Protein AF-0000000066879138 (afdb_homodimer)

Organism: Schistosoma mansoni (NCBI:txid6183)

Foldseek 3Di:
DPPPPPPPDPVVCVVVQQVDKKWFWWFQDAAQSVPGTDIDIGGHDDAAQQKWKWFWFKAFDAPQQRCQSNVNHPDHDHPRATTGFFTKTFTCDHHNNYPPDDGGWIKIFLAGSLRRLMRMHMDGPLRIATQDFDDDRHLLRVQQPQLLVLVCLVPPDDDDAAAAEEEEEPCLDQNNLNVQLVCVVRRYAYAYEYAAFPDPVLRVVQQVVSVVSPHRHYYYPVRCVVCVVVDDQHLEYEYAAAAAVVQVNLVRHAQQHEYEYEHHLVVDHHPHDPCSCVPRVYYYYYDDSNVVSVPDDSVVSNVSSHVSSVCNNVVSGDGRAADEDESVVVVVLVVLNDDDPDRDSHRRHIYMYGYD/DPPPPPPPDPVVCVVVQQVDKKWFWWFADAAQSVPGTDIDIGGHDDAAQQKFKWFWFKAFDAPQQRCQSNVNHPDHDHPRATTGFFTKTFTCGHHNNYPPDDGGWIKIFLAGSLRRLMRMHMDGPLRIATQDFDDDRHLLRVQQPQLLVLVCLVPPDDDDAAAAEEEEEPCLDQNNLNVQLVCVVRRYAYAYEYAAFPDPVLRVVQQVVSVVSPHRHYYYPVRCVVCVVVDDLHLEYEYAAAAAVVQVNLVRHAQQHEYEYEHHLVVDHHPHDPCSCVPRVYYYYYDDSNVVSVPDDSVVSNVSSRVSSVCNNVVSGDGRAADEDESVVVVVLVVLNDDDPDRDSHRRHIYMYGYD

Structure (mmCIF, N/CA/C/O backbone):
data_AF-0000000066879138-model_v1
#
loop_
_entity.id
_entity.type
_entity.pdbx_description
1 polymer Enoyl-
#
loop_
_atom_site.group_PDB
_atom_site.id
_atom_site.type_symbol
_atom_site.label_atom_id
_atom_site.label_alt_id
_atom_site.label_comp_id
_atom_site.label_asym_id
_atom_site.label_entity_id
_atom_site.label_seq_id
_atom_site.pdbx_PDB_ins_code
_atom_site.Cartn_x
_atom_site.Cartn_y
_atom_site.Cartn_z
_atom_site.occupancy
_atom_site.B_iso_or_equiv
_atom_site.auth_seq_id
_atom_site.auth_comp_id
_atom_site.auth_asym_id
_atom_site.auth_atom_id
_atom_site.pdbx_PDB_model_num
ATOM 1 N N . MET A 1 1 ? -10.758 64.562 -8.414 1 26.64 1 MET A N 1
ATOM 2 C CA . MET A 1 1 ? -10.203 63.25 -8.75 1 26.64 1 MET A CA 1
ATOM 3 C C . MET A 1 1 ? -8.812 63.062 -8.141 1 26.64 1 MET A C 1
ATOM 5 O O . MET A 1 1 ? -7.832 62.875 -8.867 1 26.64 1 MET A O 1
ATOM 9 N N . LEU A 1 2 ? -8.484 63.625 -6.953 1 29.97 2 LEU A N 1
ATOM 10 C CA . LEU A 1 2 ? -7.309 63.938 -6.148 1 29.97 2 LEU A CA 1
ATOM 11 C C . LEU A 1 2 ? -6.68 62.656 -5.594 1 29.97 2 LEU A C 1
ATOM 13 O O . LEU A 1 2 ? -7.277 62 -4.75 1 29.97 2 LEU A O 1
ATOM 17 N N . ARG A 1 3 ? -5.977 61.906 -6.52 1 32.56 3 ARG A N 1
ATOM 18 C CA . ARG A 1 3 ? -5.156 60.75 -6.207 1 32.56 3 ARG A CA 1
ATOM 19 C C . ARG A 1 3 ? -4.188 61.031 -5.066 1 32.56 3 ARG A C 1
ATOM 21 O O . ARG A 1 3 ? -3.26 61.844 -5.227 1 32.56 3 ARG A O 1
ATOM 28 N N . SER A 1 4 ? -4.609 61.188 -3.822 1 30.41 4 SER A N 1
ATOM 29 C CA . SER A 1 4 ? -3.756 61.312 -2.643 1 30.41 4 SER A CA 1
ATOM 30 C C . SER A 1 4 ? -2.691 60.219 -2.623 1 30.41 4 SER A C 1
ATOM 32 O O . SER A 1 4 ? -3.012 59.031 -2.516 1 30.41 4 SER A O 1
ATOM 34 N N . SER A 1 5 ? -1.568 60.344 -3.445 1 32.06 5 SER A N 1
ATOM 35 C CA . SER A 1 5 ? -0.283 59.656 -3.479 1 32.06 5 SER A CA 1
ATOM 36 C C . SER A 1 5 ? 0.29 59.5 -2.076 1 32.06 5 SER A C 1
ATOM 38 O O . SER A 1 5 ? 0.763 60.469 -1.472 1 32.06 5 SER A O 1
ATOM 40 N N . PHE A 1 6 ? -0.312 58.75 -1.192 1 33.56 6 PHE A N 1
ATOM 41 C CA . PHE A 1 6 ? 0.303 58.281 0.048 1 33.56 6 PHE A CA 1
ATOM 42 C C . PHE A 1 6 ? 1.711 57.75 -0.208 1 33.56 6 PHE A C 1
ATOM 44 O O . PHE A 1 6 ? 1.884 56.625 -0.624 1 33.56 6 PHE A O 1
ATOM 51 N N . LEU A 1 7 ? 2.684 58.562 -0.822 1 34.78 7 LEU A N 1
ATOM 52 C CA . LEU A 1 7 ? 4.137 58.406 -0.802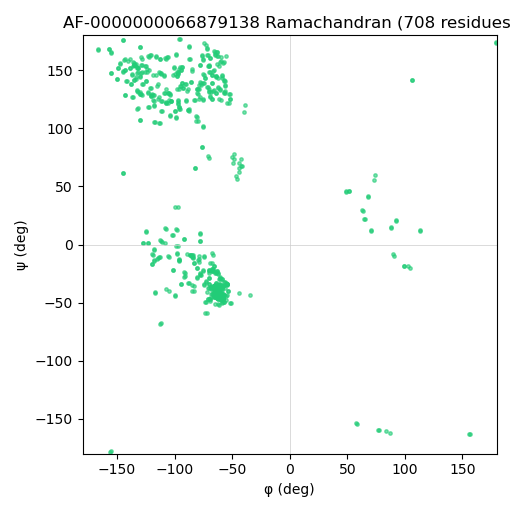 1 34.78 7 LEU A CA 1
ATOM 53 C C . LEU A 1 7 ? 4.629 58.031 0.593 1 34.78 7 LEU A C 1
ATOM 55 O O . LEU A 1 7 ? 4.664 58.906 1.488 1 34.78 7 LEU A O 1
ATOM 59 N N . CYS A 1 8 ? 4.371 56.906 1.132 1 37.91 8 CYS A N 1
ATOM 60 C CA . CYS A 1 8 ? 5.086 56.344 2.268 1 37.91 8 CYS A CA 1
ATOM 61 C C . CYS A 1 8 ? 6.59 56.562 2.127 1 37.91 8 CYS A C 1
ATOM 63 O O . CYS A 1 8 ? 7.219 55.969 1.236 1 37.91 8 CYS A O 1
ATOM 65 N N . ASN A 1 9 ? 7.168 57.781 2.301 1 37.91 9 ASN A N 1
ATOM 66 C CA . ASN A 1 9 ? 8.539 58.25 2.273 1 37.91 9 ASN A CA 1
ATOM 67 C C . ASN A 1 9 ? 9.5 57.281 2.932 1 37.91 9 ASN A C 1
ATOM 69 O O . ASN A 1 9 ? 9.195 56.719 3.986 1 37.91 9 ASN A O 1
ATOM 73 N N . SER A 1 10 ? 10.398 56.688 2.238 1 43.62 10 SER A N 1
ATOM 74 C CA . SER A 1 10 ? 11.562 55.875 2.627 1 43.62 10 SER A CA 1
ATOM 75 C C . SER A 1 10 ? 12.172 56.406 3.926 1 43.62 10 SER A C 1
ATOM 77 O O . SER A 1 10 ? 12.641 55.625 4.754 1 43.62 10 SER A O 1
ATOM 79 N N . LYS A 1 11 ? 12.336 57.656 4.109 1 44.78 11 LYS A N 1
ATOM 80 C CA . LYS A 1 11 ? 12.977 58.25 5.266 1 44.78 11 LYS A CA 1
ATOM 81 C C . LYS A 1 11 ? 12.18 58 6.539 1 44.78 11 LYS A C 1
ATOM 83 O O . LYS A 1 11 ? 12.75 57.781 7.605 1 44.78 11 LYS A O 1
ATOM 88 N N . LYS A 1 12 ? 10.883 58.281 6.59 1 46.62 12 LYS A N 1
ATOM 89 C CA . LYS A 1 12 ? 10.07 58.031 7.773 1 46.62 12 LYS A CA 1
ATOM 90 C C . LYS A 1 12 ? 10.07 56.531 8.133 1 46.62 12 LYS A C 1
ATOM 92 O O . LYS A 1 12 ? 9.914 56.156 9.297 1 46.62 12 LYS A O 1
ATOM 97 N N . TRP A 1 13 ? 10.055 55.656 7.152 1 48 13 TRP A N 1
ATOM 98 C CA . TRP A 1 13 ? 10.211 54.25 7.43 1 48 13 TRP A CA 1
ATOM 99 C C . TRP A 1 13 ? 11.594 53.938 8.008 1 48 13 TRP A C 1
ATOM 101 O O . TRP A 1 13 ? 11.75 53.031 8.812 1 48 13 TRP A O 1
ATOM 111 N N . ASN A 1 14 ? 12.57 54.688 7.523 1 48.47 14 ASN A N 1
ATOM 112 C CA . ASN A 1 14 ? 13.883 54.469 8.133 1 48.47 14 ASN A CA 1
ATOM 113 C C . ASN A 1 14 ? 13.844 54.719 9.641 1 48.47 14 ASN A C 1
ATOM 115 O O . ASN A 1 14 ? 14.484 54 10.406 1 48.47 14 ASN A O 1
ATOM 119 N N . LEU A 1 15 ? 13.258 55.781 10.039 1 46.84 15 LEU A N 1
ATOM 120 C CA . LEU A 1 15 ? 13.203 56.062 11.469 1 46.84 15 LEU A CA 1
ATOM 121 C C . LEU A 1 15 ? 12.289 55.094 12.195 1 46.84 15 LEU A C 1
ATOM 123 O O . LEU A 1 15 ? 12.594 54.656 13.312 1 46.84 15 LEU A O 1
ATOM 127 N N . LEU A 1 16 ? 11.125 54.812 11.758 1 48.69 16 LEU A N 1
ATOM 128 C CA . LEU A 1 16 ? 10.172 53.875 12.367 1 48.69 16 LEU A CA 1
ATOM 129 C C . LEU A 1 16 ? 10.766 52.469 12.453 1 48.69 16 LEU A C 1
ATOM 131 O O . LEU A 1 16 ? 10.539 51.781 13.43 1 48.69 16 LEU A O 1
ATOM 135 N N . HIS A 1 17 ? 11.531 52.125 11.453 1 52.94 17 HIS A N 1
ATOM 136 C CA . HIS A 1 17 ? 12.086 50.781 11.414 1 52.94 17 HIS A CA 1
ATOM 137 C C . HIS A 1 17 ? 12.984 50.5 12.625 1 52.94 17 HIS A C 1
ATOM 139 O O . HIS A 1 17 ? 13.023 49.406 13.141 1 52.94 17 HIS A O 1
ATOM 145 N N . ARG A 1 18 ? 13.812 51.531 12.922 1 53.56 18 ARG A N 1
ATOM 146 C CA . ARG A 1 18 ? 14.727 51.312 14.047 1 53.56 18 ARG A CA 1
ATOM 147 C C . ARG A 1 18 ? 13.961 51.219 15.359 1 53.56 18 ARG A C 1
ATOM 149 O O . ARG A 1 18 ? 14.516 50.812 16.375 1 53.56 18 ARG A O 1
ATOM 156 N N . LEU A 1 19 ? 12.672 51.5 15.266 1 60.72 19 LEU A N 1
ATOM 157 C CA . LEU A 1 19 ? 11.984 51.625 16.547 1 60.72 19 LEU A CA 1
ATOM 158 C C . LEU A 1 19 ? 11.109 50.406 16.812 1 60.72 19 LEU A C 1
ATOM 160 O O . LEU A 1 19 ? 10.672 50.188 17.938 1 60.72 19 LEU A O 1
ATOM 164 N N . VAL A 1 20 ? 10.953 49.531 15.75 1 79.25 20 VAL A N 1
ATOM 165 C CA . VAL A 1 20 ? 10.062 48.406 16.031 1 79.25 20 VAL A CA 1
ATOM 166 C C . VAL A 1 20 ? 10.883 47.125 16.188 1 79.25 20 VAL A C 1
ATOM 168 O O . VAL A 1 20 ? 11.773 46.844 15.383 1 79.25 20 VAL A O 1
ATOM 171 N N . HIS A 1 21 ? 10.727 46.469 17.375 1 88.38 21 HIS A N 1
ATOM 172 C CA . HIS A 1 21 ? 11.414 45.219 17.656 1 88.38 21 HIS A CA 1
ATOM 173 C C . HIS A 1 21 ? 10.523 44.031 17.328 1 88.38 21 HIS A C 1
ATOM 175 O O . HIS A 1 21 ? 9.32 44.062 17.594 1 88.38 21 HIS A O 1
ATOM 181 N N . SER A 1 22 ? 11.141 43.094 16.703 1 92.62 22 SER A N 1
ATOM 182 C CA . SER A 1 22 ? 10.469 41.812 16.453 1 92.62 22 SER A CA 1
ATOM 183 C C . SER A 1 22 ? 10.836 40.781 17.5 1 92.62 22 SER A C 1
ATOM 185 O O . SER A 1 22 ? 12.023 40.562 17.781 1 92.62 22 SER A O 1
ATOM 187 N N . GLU A 1 23 ? 9.82 40.25 18.156 1 96.25 23 GLU A N 1
ATOM 188 C CA . GLU A 1 23 ? 9.992 39.125 19.078 1 96.25 23 GLU A CA 1
ATOM 189 C C . GLU A 1 23 ? 9.836 37.812 18.359 1 96.25 23 GLU A C 1
ATOM 191 O O . GLU A 1 23 ? 8.992 37.656 17.469 1 96.25 23 GLU A O 1
ATOM 196 N N . ALA A 1 24 ? 10.742 36.875 18.734 1 97.06 24 ALA A N 1
ATOM 197 C CA . ALA A 1 24 ? 10.727 35.594 18.016 1 97.06 24 ALA A CA 1
ATOM 198 C C . ALA A 1 24 ? 11.18 34.438 18.938 1 97.06 24 ALA A C 1
ATOM 200 O O . ALA A 1 24 ? 11.844 34.688 19.953 1 97.06 24 ALA A O 1
ATOM 201 N N . ILE A 1 25 ? 10.727 33.281 18.688 1 98 25 ILE A N 1
ATOM 202 C CA . ILE A 1 25 ? 11.234 32.062 19.297 1 98 25 ILE A CA 1
ATOM 203 C C . ILE A 1 25 ? 12.195 31.375 18.328 1 98 25 ILE A C 1
ATOM 205 O O . ILE A 1 25 ? 11.789 30.906 17.266 1 98 25 ILE A O 1
ATOM 209 N N . THR A 1 26 ? 13.438 31.312 18.719 1 97.75 26 THR A N 1
ATOM 210 C CA . THR A 1 26 ? 14.484 30.859 17.828 1 97.75 26 THR A CA 1
ATOM 211 C C . THR A 1 26 ? 15.227 29.656 18.422 1 97.75 26 THR A C 1
ATOM 213 O O . THR A 1 26 ? 15.039 29.328 19.594 1 97.75 26 THR A O 1
ATOM 216 N N . TYR A 1 27 ? 15.922 28.922 17.625 1 97.88 27 TYR A N 1
ATOM 217 C CA . TYR A 1 27 ? 16.828 27.859 18.047 1 97.88 27 TYR A CA 1
ATOM 218 C C . TYR A 1 27 ? 18.047 27.781 17.141 1 97.88 27 TYR A C 1
ATOM 220 O O . TYR A 1 27 ? 17.953 28.125 15.953 1 97.88 27 TYR A O 1
ATOM 228 N N . THR A 1 28 ? 19.188 27.391 17.641 1 97.69 28 THR A N 1
ATOM 229 C CA . THR A 1 28 ? 20.453 27.359 16.906 1 97.69 28 THR A CA 1
ATOM 230 C C . THR A 1 28 ? 20.922 25.922 16.703 1 97.69 28 THR A C 1
ATOM 232 O O . THR A 1 28 ? 21.875 25.672 15.961 1 97.69 28 THR A O 1
ATOM 235 N N . GLU A 1 29 ? 20.297 25.031 17.359 1 98.06 29 GLU A N 1
ATOM 236 C CA . GLU A 1 29 ? 20.578 23.609 17.219 1 98.06 29 GLU A CA 1
ATOM 237 C C . GLU A 1 29 ? 19.328 22.766 17.422 1 98.06 29 GLU A C 1
ATOM 239 O O . GLU A 1 29 ? 18.344 23.234 18 1 98.06 29 GLU A O 1
ATOM 244 N N . HIS A 1 30 ? 19.391 21.609 16.859 1 97.88 30 HIS A N 1
ATOM 245 C CA . HIS A 1 30 ? 18.266 20.703 17.047 1 97.88 30 HIS A CA 1
ATOM 246 C C . HIS A 1 30 ? 18.312 20.047 18.422 1 97.88 30 HIS A C 1
ATOM 248 O O . HIS A 1 30 ? 19.375 19.891 19 1 97.88 30 HIS A O 1
ATOM 254 N N . GLY A 1 31 ? 17.172 19.641 18.938 1 96.81 31 GLY A N 1
ATOM 255 C CA . GLY A 1 31 ? 17.062 19 20.234 1 96.81 31 GLY A CA 1
ATOM 256 C C . GLY A 1 31 ? 15.695 19.125 20.875 1 96.81 31 GLY A C 1
ATOM 257 O O . GLY A 1 31 ? 14.711 19.406 20.172 1 96.81 31 GLY A O 1
ATOM 258 N N . ASP A 1 32 ? 15.641 18.875 22.141 1 95.5 32 ASP A N 1
ATOM 259 C CA . ASP A 1 32 ? 14.398 19.031 22.875 1 95.5 32 ASP A CA 1
ATOM 260 C C . ASP A 1 32 ? 13.914 20.484 22.828 1 95.5 32 ASP A C 1
ATOM 262 O O . ASP A 1 32 ? 14.641 21.406 23.188 1 95.5 32 ASP A O 1
ATOM 266 N N . PRO A 1 33 ? 12.727 20.672 22.406 1 96.25 33 PRO A N 1
ATOM 267 C CA . PRO A 1 33 ? 12.227 22.047 22.234 1 96.25 33 PRO A CA 1
ATOM 268 C C . PRO A 1 33 ? 12.375 22.891 23.484 1 96.25 33 PRO A C 1
ATOM 270 O O . PRO A 1 33 ? 12.742 24.078 23.406 1 96.25 33 PRO A O 1
ATOM 273 N N . GLU A 1 34 ? 12.141 22.359 24.609 1 94 34 GLU A N 1
ATOM 274 C CA . GLU A 1 34 ? 12.234 23.109 25.859 1 94 34 GLU A CA 1
ATOM 275 C C . GLU A 1 34 ? 13.664 23.562 26.125 1 94 34 GLU A C 1
ATOM 277 O O . GLU A 1 34 ? 13.883 24.562 26.812 1 94 34 GLU A O 1
ATOM 282 N N . GLN A 1 35 ? 14.578 22.875 25.578 1 96.25 35 GLN A N 1
ATOM 283 C CA . GLN A 1 35 ? 15.984 23.156 25.828 1 96.25 35 GLN A CA 1
ATOM 284 C C . GLN A 1 35 ? 16.562 24.078 24.75 1 96.25 35 GLN A C 1
ATOM 286 O O . GLN A 1 35 ? 17.406 24.922 25.031 1 96.25 35 GLN A O 1
ATOM 291 N N . VAL A 1 36 ? 16.109 23.953 23.531 1 97.88 36 VAL A N 1
ATOM 292 C CA . VAL A 1 36 ? 16.844 24.578 22.453 1 97.88 36 VAL A CA 1
ATOM 293 C C . VAL A 1 36 ? 16.156 25.875 22.031 1 97.88 36 VAL A C 1
ATOM 295 O O . VAL A 1 36 ? 16.766 26.75 21.406 1 97.88 36 VAL A O 1
ATOM 298 N N . LEU A 1 37 ? 14.867 26.047 22.312 1 98 37 LEU A N 1
ATOM 299 C CA . LEU A 1 37 ? 14.141 27.25 21.922 1 98 37 LEU A CA 1
ATOM 300 C C . LEU A 1 37 ? 14.484 28.422 22.844 1 98 37 LEU A C 1
ATOM 302 O O . LEU A 1 37 ? 14.609 28.234 24.062 1 98 37 LEU A O 1
ATOM 306 N N . ARG A 1 38 ? 14.625 29.562 22.203 1 97.19 38 ARG A N 1
ATOM 307 C CA . ARG A 1 38 ? 14.922 30.797 22.938 1 97.19 38 ARG A CA 1
ATOM 308 C C . ARG A 1 38 ? 14.062 31.953 22.438 1 97.19 38 ARG A C 1
ATOM 310 O O . ARG A 1 38 ? 13.836 32.062 21.234 1 97.19 38 ARG A O 1
ATOM 317 N N . PHE A 1 39 ? 13.656 32.75 23.391 1 96.19 39 PHE A N 1
ATOM 318 C CA . PHE A 1 39 ? 12.992 34 23.047 1 96.19 39 PHE A CA 1
ATOM 319 C C . PHE A 1 39 ? 14.016 35.062 22.672 1 96.19 39 PHE A C 1
ATOM 321 O O . PHE A 1 39 ? 15.062 35.188 23.297 1 96.19 39 PHE A O 1
ATOM 328 N N . SER A 1 40 ? 13.75 35.719 21.625 1 93.5 40 SER A N 1
ATOM 329 C CA . SER A 1 40 ? 14.633 36.812 21.188 1 93.5 40 SER A CA 1
ATOM 330 C C . SER A 1 40 ? 13.844 38.031 20.766 1 93.5 40 SER A C 1
ATOM 332 O O . SER A 1 40 ? 12.664 37.938 20.406 1 93.5 4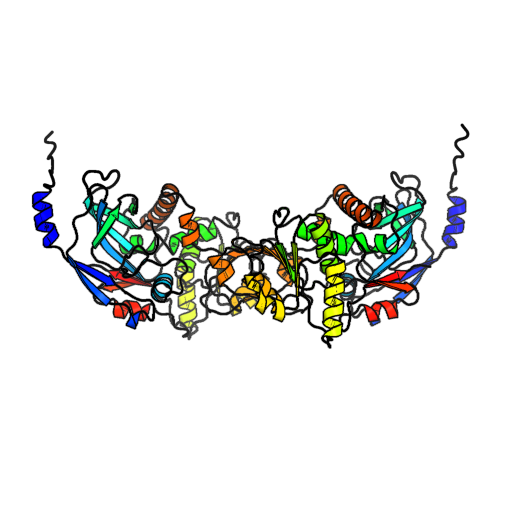0 SER A O 1
ATOM 334 N N . SER A 1 41 ? 14.453 39.156 20.859 1 92.62 41 SER A N 1
ATOM 335 C CA . SER A 1 41 ? 13.922 40.438 20.406 1 92.62 41 SER A CA 1
ATOM 336 C C . SER A 1 41 ? 14.953 41.188 19.594 1 92.62 41 SER A C 1
ATOM 338 O O . SER A 1 41 ? 16.031 41.531 20.078 1 92.62 41 SER A O 1
ATOM 340 N N . THR A 1 42 ? 14.594 41.375 18.406 1 89.56 42 THR A N 1
ATOM 341 C CA . THR A 1 42 ? 15.523 42.094 17.516 1 89.56 42 THR A CA 1
ATOM 342 C C . THR A 1 42 ? 14.812 43.188 16.734 1 89.56 42 THR A C 1
ATOM 344 O O . THR A 1 42 ? 13.602 43.125 16.516 1 89.56 42 THR A O 1
ATOM 347 N N . PRO A 1 43 ? 15.594 44.219 16.359 1 88.38 43 PRO A N 1
ATOM 348 C CA . PRO A 1 43 ? 14.969 45.25 15.539 1 88.38 43 PRO A CA 1
ATOM 349 C C . PRO A 1 43 ? 14.508 44.719 14.18 1 88.38 43 PRO A C 1
ATOM 351 O O . PRO A 1 43 ? 15.156 43.844 13.594 1 88.38 43 PRO A O 1
ATOM 354 N N . VAL A 1 44 ? 13.406 45.25 13.742 1 88.56 44 VAL A N 1
ATOM 355 C CA . VAL A 1 44 ? 12.93 44.906 12.406 1 88.56 44 VAL A CA 1
ATOM 356 C C . VAL A 1 44 ? 13.859 45.5 11.352 1 88.56 44 VAL A C 1
ATOM 358 O O . VAL A 1 44 ? 14.164 46.719 11.398 1 88.56 44 VAL A O 1
ATOM 361 N N . HIS A 1 45 ? 14.312 44.719 10.469 1 80.88 45 HIS A N 1
ATOM 362 C CA . HIS A 1 45 ? 15.234 45.156 9.438 1 80.88 45 HIS A CA 1
ATOM 363 C C . HIS A 1 45 ? 14.477 45.75 8.258 1 80.88 45 HIS A C 1
ATOM 365 O O . HIS A 1 45 ? 13.32 45.406 8.016 1 80.88 45 HIS A O 1
ATOM 371 N N . PRO A 1 46 ? 15.195 46.75 7.609 1 81.38 46 PRO A N 1
ATOM 372 C CA . PRO A 1 46 ? 14.586 47.25 6.371 1 81.38 46 PRO A CA 1
ATOM 373 C C . PRO A 1 46 ? 14.32 46.125 5.359 1 81.38 46 PRO A C 1
ATOM 375 O O . PRO A 1 46 ? 15.086 45.156 5.289 1 81.38 46 PRO A O 1
ATOM 378 N N . PHE A 1 47 ? 13.125 46.188 4.73 1 84.56 47 PHE A N 1
ATOM 379 C CA . PHE A 1 47 ? 12.781 45.188 3.752 1 84.56 47 PHE A CA 1
ATOM 380 C C . PHE A 1 47 ? 12.984 45.688 2.332 1 84.56 47 PHE A C 1
ATOM 382 O O . PHE A 1 47 ? 12.984 46.906 2.1 1 84.56 47 PHE A O 1
ATOM 389 N N . ALA A 1 48 ? 13.242 44.781 1.456 1 90.69 48 ALA A N 1
ATOM 390 C CA . ALA A 1 48 ? 13.586 45.094 0.069 1 90.69 48 ALA A CA 1
ATOM 391 C C . ALA A 1 48 ? 12.359 45.531 -0.716 1 90.69 48 ALA A C 1
ATOM 393 O O . ALA A 1 48 ? 11.242 45.5 -0.206 1 90.69 48 ALA A O 1
ATOM 394 N N . ASN A 1 49 ? 12.633 45.969 -1.956 1 94.19 49 ASN A N 1
ATOM 395 C CA . ASN A 1 49 ? 11.594 46.562 -2.809 1 94.19 49 ASN A CA 1
ATOM 396 C C . ASN A 1 49 ? 10.555 45.5 -3.201 1 94.19 49 ASN A C 1
ATOM 398 O O . ASN A 1 49 ? 9.43 45.875 -3.559 1 94.19 49 ASN A O 1
ATOM 402 N N . ASP A 1 50 ? 10.914 44.312 -3.156 1 95.88 50 ASP A N 1
ATOM 403 C CA . ASP A 1 50 ? 9.977 43.281 -3.564 1 95.88 50 ASP A CA 1
ATOM 404 C C . ASP A 1 50 ? 9.461 42.5 -2.357 1 95.88 50 ASP A C 1
ATOM 406 O O . ASP A 1 50 ? 8.883 41.406 -2.508 1 95.88 50 ASP A O 1
ATOM 410 N N . GLU A 1 51 ? 9.688 43 -1.171 1 96.38 51 GLU A N 1
ATOM 411 C CA . GLU A 1 51 ? 9.312 42.344 0.069 1 96.38 51 GLU A CA 1
ATOM 412 C C . GLU A 1 51 ? 8.133 43.031 0.739 1 96.38 51 GLU A C 1
ATOM 414 O O . GLU A 1 51 ? 7.805 44.188 0.396 1 96.38 51 GLU A O 1
ATOM 419 N N . ILE A 1 52 ? 7.449 42.344 1.604 1 95.56 52 ILE A N 1
ATOM 420 C CA . ILE A 1 52 ? 6.406 42.875 2.465 1 95.56 52 ILE A CA 1
ATOM 421 C C . ILE A 1 52 ? 6.754 42.625 3.928 1 95.56 52 ILE A C 1
ATOM 423 O O . ILE A 1 52 ? 7.469 41.688 4.242 1 95.56 52 ILE A O 1
ATOM 427 N N . LEU A 1 53 ? 6.285 43.531 4.742 1 94.94 53 LEU A N 1
ATOM 428 C CA . LEU A 1 53 ? 6.359 43.344 6.188 1 94.94 53 LEU A CA 1
ATOM 429 C C . LEU A 1 53 ? 5 42.969 6.762 1 94.94 53 LEU A C 1
ATOM 431 O O . LEU A 1 53 ? 4.008 43.656 6.547 1 94.94 53 LEU A O 1
ATOM 435 N N . VAL A 1 54 ? 5.016 41.875 7.438 1 96.19 54 VAL A N 1
ATOM 436 C CA . VAL A 1 54 ? 3.779 41.312 7.98 1 96.19 54 VAL A CA 1
ATOM 437 C C . VAL A 1 54 ? 3.826 41.344 9.508 1 96.19 54 VAL A C 1
ATOM 439 O O . VAL A 1 54 ? 4.82 40.938 10.109 1 96.19 54 VAL A O 1
ATOM 442 N N . LYS A 1 55 ? 2.83 41.938 10.125 1 96.81 55 LYS A N 1
ATOM 443 C CA . LYS A 1 55 ? 2.613 41.719 11.555 1 96.81 55 LYS A CA 1
ATOM 444 C C . LYS A 1 55 ? 1.887 40.406 11.82 1 96.81 55 LYS A C 1
ATOM 446 O O . LYS A 1 55 ? 0.695 40.281 11.531 1 96.81 55 LYS A O 1
ATOM 451 N N . VAL A 1 56 ? 2.584 39.469 12.375 1 97.69 56 VAL A N 1
ATOM 452 C CA . VAL A 1 56 ? 2 38.156 12.641 1 97.69 56 VAL A CA 1
ATOM 453 C C . VAL A 1 56 ? 0.973 38.281 13.766 1 97.69 56 VAL A C 1
ATOM 455 O O . VAL A 1 56 ? 1.234 38.906 14.797 1 97.69 56 VAL A O 1
ATOM 458 N N . CYS A 1 57 ? -0.169 37.688 13.562 1 98.19 57 CYS A N 1
ATOM 459 C CA . CYS A 1 57 ? -1.247 37.812 14.539 1 98.19 57 CYS A CA 1
ATOM 460 C C . CYS A 1 57 ? -1.427 36.5 15.305 1 98.19 57 CYS A C 1
ATOM 462 O O . CYS A 1 57 ? -1.707 36.531 16.5 1 98.19 57 CYS A O 1
ATOM 464 N N . ALA A 1 58 ? -1.301 35.438 14.641 1 98.19 58 ALA A N 1
ATOM 465 C CA . ALA A 1 58 ? -1.524 34.125 15.234 1 98.19 58 ALA A CA 1
ATOM 466 C C . ALA A 1 58 ? -0.658 33.062 14.57 1 98.19 58 ALA A C 1
ATOM 468 O O . ALA A 1 58 ? -0.403 33.125 13.359 1 98.19 58 ALA A O 1
ATOM 469 N N . ALA A 1 59 ? -0.163 32.125 15.328 1 97.81 59 ALA A N 1
ATOM 470 C CA . ALA A 1 59 ? 0.608 30.984 14.828 1 97.81 59 ALA A CA 1
ATOM 471 C C . ALA A 1 59 ? 0.276 29.719 15.609 1 97.81 59 ALA A C 1
ATOM 473 O O . ALA A 1 59 ? 0.104 29.75 16.828 1 97.81 59 ALA A O 1
ATOM 474 N N . LEU A 1 60 ? 0.189 28.656 14.945 1 96.06 60 LEU A N 1
ATOM 475 C CA . LEU A 1 60 ? -0.176 27.375 15.555 1 96.06 60 LEU A CA 1
ATOM 476 C C . LEU A 1 60 ? 1.066 26.562 15.906 1 96.06 60 LEU A C 1
ATOM 478 O O . LEU A 1 60 ? 2.117 26.734 15.273 1 96.06 60 LEU A O 1
ATOM 482 N N . ILE A 1 61 ? 0.919 25.734 16.938 1 95.81 61 ILE A N 1
ATOM 483 C CA . ILE A 1 61 ? 1.924 24.719 17.234 1 95.81 61 ILE A CA 1
ATOM 484 C C . ILE A 1 61 ? 1.42 23.344 16.781 1 95.81 61 ILE A C 1
ATOM 486 O O . ILE A 1 61 ? 0.451 22.828 17.328 1 95.81 61 ILE A O 1
ATOM 490 N N . ASN A 1 62 ? 2.014 22.812 15.781 1 93.5 62 ASN A N 1
ATOM 491 C CA . ASN A 1 62 ? 1.707 21.484 15.266 1 93.5 62 ASN A CA 1
ATOM 492 C C . ASN A 1 62 ? 2.789 20.469 15.641 1 93.5 62 ASN A C 1
ATOM 494 O O . ASN A 1 62 ? 3.924 20.844 15.93 1 93.5 62 ASN A O 1
ATOM 498 N N . PRO A 1 63 ? 2.432 19.156 15.562 1 89.5 63 PRO A N 1
ATOM 499 C CA . PRO A 1 63 ? 3.467 18.141 15.758 1 89.5 63 PRO A CA 1
ATOM 500 C C . PRO A 1 63 ? 4.633 18.297 14.789 1 89.5 63 PRO A C 1
ATOM 502 O O . PRO A 1 63 ? 5.781 18.016 15.141 1 89.5 63 PRO A O 1
ATOM 505 N N . LEU A 1 64 ? 4.383 18.75 13.656 1 90.62 64 LEU A N 1
ATOM 506 C CA . LEU A 1 64 ? 5.441 18.938 12.672 1 90.62 64 LEU A CA 1
ATOM 507 C C . LEU A 1 64 ? 6.445 19.984 13.148 1 90.62 64 LEU A C 1
ATOM 509 O O . LEU A 1 64 ? 7.633 19.906 12.836 1 90.62 64 LEU A O 1
ATOM 513 N N . ASP A 1 65 ? 6.008 21 13.883 1 94.94 65 ASP A N 1
ATOM 514 C CA . ASP A 1 65 ? 6.922 21.984 14.453 1 94.94 65 ASP A CA 1
ATOM 515 C C . ASP A 1 65 ? 7.91 21.344 15.414 1 94.94 65 ASP A C 1
ATOM 517 O O . ASP A 1 65 ? 9.117 21.594 15.352 1 94.94 65 ASP A O 1
ATOM 521 N N . ILE A 1 66 ? 7.355 20.5 16.25 1 92.81 66 ILE A N 1
ATOM 522 C CA . ILE A 1 66 ? 8.156 19.812 17.25 1 92.81 66 ILE A CA 1
ATOM 523 C C . ILE A 1 66 ? 9.188 18.922 16.562 1 92.81 66 ILE A C 1
ATOM 525 O O . ILE A 1 66 ? 10.375 18.953 16.891 1 92.81 66 ILE A O 1
ATOM 529 N N . ASP A 1 67 ? 8.727 18.203 15.578 1 91.12 67 ASP A N 1
ATOM 530 C CA . ASP A 1 67 ? 9.617 17.312 14.836 1 91.12 67 ASP A CA 1
ATOM 531 C C . ASP A 1 67 ? 10.727 18.109 14.148 1 91.12 67 ASP A C 1
ATOM 533 O O . ASP A 1 67 ? 11.867 17.641 14.07 1 91.12 67 ASP A O 1
ATOM 537 N N . THR A 1 68 ? 10.391 19.25 13.617 1 94.56 68 THR A N 1
ATOM 538 C CA . THR A 1 68 ? 11.352 20.094 12.945 1 94.56 68 THR A CA 1
ATOM 539 C C . THR A 1 68 ? 12.414 20.609 13.922 1 94.56 68 THR A C 1
ATOM 541 O O . THR A 1 68 ? 13.609 20.531 13.641 1 94.56 68 THR A O 1
ATOM 544 N N . ILE A 1 69 ? 11.992 21.016 15.039 1 96.25 69 ILE A N 1
ATOM 545 C CA . ILE A 1 69 ? 12.891 21.547 16.062 1 96.25 69 ILE A CA 1
ATOM 546 C C . ILE A 1 69 ? 13.82 20.438 16.562 1 96.25 69 ILE A C 1
ATOM 548 O O . ILE A 1 69 ? 15.008 20.672 16.781 1 96.25 69 ILE A O 1
ATOM 552 N N . GLN A 1 70 ? 13.281 19.25 16.625 1 95.19 70 GLN A N 1
ATOM 553 C CA . GLN A 1 70 ? 14.047 18.109 17.109 1 95.19 70 GLN A CA 1
ATOM 554 C C . GLN A 1 70 ? 14.984 17.578 16.031 1 95.19 70 GLN A C 1
ATOM 556 O O . GLN A 1 70 ? 15.875 16.781 16.328 1 95.19 70 GLN A O 1
ATOM 561 N N . GLY A 1 71 ? 14.797 17.953 14.859 1 94.25 71 GLY A N 1
ATOM 562 C CA . GLY A 1 71 ? 15.641 17.5 13.766 1 94.25 71 GLY A CA 1
ATOM 563 C C . GLY A 1 71 ? 15.156 16.203 13.141 1 94.25 71 GLY A C 1
ATOM 564 O O . GLY A 1 71 ? 15.898 15.562 12.398 1 94.25 71 GLY A O 1
ATOM 565 N N . ASN A 1 72 ? 13.953 15.828 13.414 1 88.44 72 ASN A N 1
ATOM 566 C CA . ASN A 1 72 ? 13.414 14.562 12.93 1 88.44 72 ASN A CA 1
ATOM 567 C C . ASN A 1 72 ? 12.617 14.742 11.648 1 88.44 72 ASN A C 1
ATOM 569 O O . ASN A 1 72 ? 12.289 13.766 10.969 1 88.44 72 ASN A O 1
ATOM 573 N N . TYR A 1 73 ? 12.297 15.938 11.305 1 89.38 73 TYR A N 1
ATOM 574 C CA . TYR A 1 73 ? 11.531 16.219 10.094 1 89.38 73 TYR A CA 1
ATOM 575 C C . TYR A 1 73 ? 12.453 16.328 8.883 1 89.38 73 TYR A C 1
ATOM 577 O O . TYR A 1 73 ? 13.531 16.922 8.961 1 89.38 73 TYR A O 1
ATOM 585 N N . PRO A 1 74 ? 12.031 15.773 7.711 1 87.44 74 PRO A N 1
ATOM 586 C CA . PRO A 1 74 ? 12.922 15.734 6.555 1 87.44 74 PRO A CA 1
ATOM 587 C C . PRO A 1 74 ? 13.266 17.125 6.02 1 87.44 74 PRO A C 1
ATOM 589 O O . PRO A 1 74 ? 14.367 17.344 5.516 1 87.44 74 PRO A O 1
ATOM 592 N N . ILE A 1 75 ? 12.352 18.062 6.043 1 87.19 75 ILE A N 1
ATOM 593 C CA . ILE A 1 75 ? 12.586 19.453 5.621 1 87.19 75 ILE A CA 1
ATOM 594 C C . ILE A 1 75 ? 12.906 20.312 6.84 1 87.19 75 ILE A C 1
ATOM 596 O O . ILE A 1 75 ? 12.102 20.422 7.766 1 87.19 75 ILE A O 1
ATOM 600 N N . LYS A 1 76 ? 14.125 20.875 6.812 1 89.12 76 LYS A N 1
ATOM 601 C CA . LYS A 1 76 ? 14.594 21.672 7.945 1 89.12 76 LYS A CA 1
ATOM 602 C C . LYS A 1 76 ? 15.133 23.016 7.484 1 89.12 76 LYS A C 1
ATOM 604 O O . LYS A 1 76 ? 15.695 23.141 6.395 1 89.12 76 LYS A O 1
ATOM 609 N N . PRO A 1 77 ? 14.875 24 8.336 1 93.19 77 PRO A N 1
ATOM 610 C CA . PRO A 1 77 ? 15.453 25.312 8.023 1 93.19 77 PRO A CA 1
ATOM 611 C C . PRO A 1 77 ? 16.953 25.391 8.32 1 93.19 77 PRO A C 1
ATOM 613 O O . PRO A 1 77 ? 17.484 24.531 9.039 1 93.19 77 PRO A O 1
ATOM 616 N N . LYS A 1 78 ? 17.547 26.359 7.66 1 94.12 78 LYS A N 1
ATOM 617 C CA . LYS A 1 78 ? 18.922 26.656 8.039 1 94.12 78 LYS A CA 1
ATOM 618 C C . LYS A 1 78 ? 18.984 27.25 9.445 1 94.12 78 LYS A C 1
ATOM 620 O O . LYS A 1 78 ? 18.188 28.125 9.789 1 94.12 78 LYS A O 1
ATOM 625 N N . LEU A 1 79 ? 19.922 26.859 10.219 1 95.69 79 LEU A N 1
ATOM 626 C CA . LEU A 1 79 ? 20.047 27.344 11.586 1 95.69 79 LEU A CA 1
ATOM 62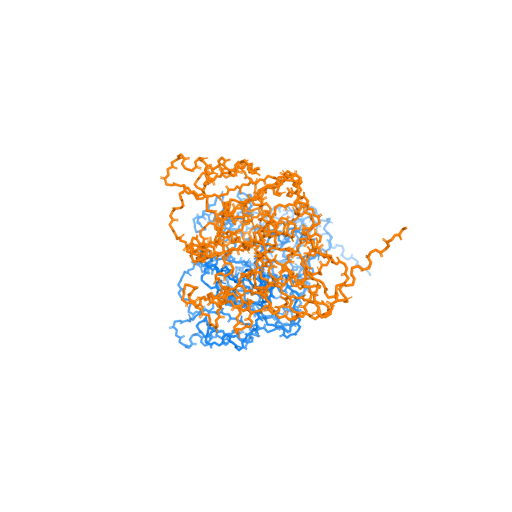7 C C . LEU A 1 79 ? 21.062 28.484 11.656 1 95.69 79 LEU A C 1
ATOM 629 O O . LEU A 1 79 ? 22.047 28.5 10.906 1 95.69 79 LEU A O 1
ATOM 633 N N . PRO A 1 80 ? 20.953 29.5 12.562 1 96.25 80 PRO A N 1
ATOM 634 C CA . PRO A 1 80 ? 19.812 29.656 13.477 1 96.25 80 PRO A CA 1
ATOM 635 C C . PRO A 1 80 ? 18.516 29.969 12.742 1 96.25 80 PRO A C 1
ATOM 637 O O . PRO A 1 80 ? 18.531 30.578 11.672 1 96.25 80 PRO A O 1
ATOM 640 N N . ALA A 1 81 ? 17.359 29.531 13.312 1 96.31 81 ALA A N 1
ATOM 641 C CA . ALA A 1 81 ? 16.078 29.703 12.656 1 96.31 81 ALA A CA 1
ATOM 642 C C . ALA A 1 81 ? 15 30.125 13.656 1 96.31 81 ALA A C 1
ATOM 644 O O . ALA A 1 81 ? 15.125 29.875 14.852 1 96.31 81 ALA A O 1
ATOM 645 N N . VAL A 1 82 ? 13.984 30.859 13.156 1 96.62 82 VAL A N 1
ATOM 646 C CA . VAL A 1 82 ? 12.742 31.094 13.891 1 96.62 82 VAL A CA 1
ATOM 647 C C . VAL A 1 82 ? 11.836 29.875 13.766 1 96.62 82 VAL A C 1
ATOM 649 O O . VAL A 1 82 ? 11.672 29.328 12.664 1 96.62 82 VAL A O 1
ATOM 652 N N . ALA A 1 83 ? 11.227 29.375 14.883 1 97.25 83 ALA A N 1
ATOM 653 C CA . ALA A 1 83 ? 10.367 28.188 14.883 1 97.25 83 ALA A CA 1
ATOM 654 C C . ALA A 1 83 ? 8.992 28.5 14.312 1 97.25 83 ALA A C 1
ATOM 656 O O . ALA A 1 83 ? 8.617 29.672 14.195 1 97.25 83 ALA A O 1
ATOM 657 N N . GLY A 1 84 ? 8.32 27.438 13.953 1 96.62 84 GLY A N 1
ATOM 658 C CA . GLY A 1 84 ? 6.945 27.562 13.5 1 96.62 84 GLY A CA 1
ATOM 659 C C . GLY A 1 84 ? 6.793 27.375 12 1 96.62 84 GLY A C 1
ATOM 660 O O . GLY A 1 84 ? 7.582 27.906 11.219 1 96.62 84 GLY A O 1
ATOM 661 N N . ASN A 1 85 ? 5.691 26.688 11.609 1 95.19 85 ASN A N 1
ATOM 662 C CA . ASN A 1 85 ? 5.445 26.375 10.203 1 95.19 85 ASN A CA 1
ATOM 663 C C . ASN A 1 85 ? 4.141 27 9.711 1 95.19 85 ASN A C 1
ATOM 665 O O . ASN A 1 85 ? 3.918 27.109 8.5 1 95.19 85 ASN A O 1
ATOM 669 N N . GLU A 1 86 ? 3.322 27.391 10.617 1 96.31 86 GLU A N 1
ATOM 670 C CA . GLU A 1 86 ? 1.986 27.859 10.258 1 96.31 86 GLU A CA 1
ATOM 671 C C . GLU A 1 86 ? 1.596 29.094 11.062 1 96.31 86 GLU A C 1
ATOM 673 O O . GLU A 1 86 ? 1.847 29.156 12.266 1 96.31 86 GLU A O 1
ATOM 678 N N . GLY A 1 87 ? 0.976 30.062 10.359 1 97 87 GLY A N 1
ATOM 679 C CA . GLY A 1 87 ? 0.533 31.312 10.969 1 97 87 GLY A CA 1
ATOM 680 C C . GLY A 1 87 ? -0.118 32.25 9.984 1 97 87 GLY A C 1
ATOM 681 O O . GLY A 1 87 ? -0.174 31.969 8.781 1 97 87 GLY A O 1
ATOM 682 N N . ALA A 1 88 ? -0.634 33.312 10.531 1 97.94 88 ALA A N 1
ATOM 683 C CA . ALA A 1 88 ? -1.281 34.344 9.727 1 97.94 88 ALA A CA 1
ATOM 684 C C . ALA A 1 88 ? -0.992 35.75 10.289 1 97.94 88 ALA A C 1
ATOM 686 O O . ALA A 1 88 ? -0.748 35.906 11.484 1 97.94 88 ALA A O 1
ATOM 687 N N . GLY A 1 89 ? -0.976 36.688 9.398 1 97.75 89 GLY A N 1
ATOM 688 C CA . GLY A 1 89 ? -0.738 38.062 9.789 1 97.75 89 GLY A CA 1
ATOM 689 C C . GLY A 1 89 ? -1.307 39.062 8.812 1 97.75 89 GLY A C 1
ATOM 690 O O . GLY A 1 89 ? -1.973 38.688 7.844 1 97.75 89 GLY A O 1
ATOM 691 N N . LYS A 1 90 ? -1.05 40.312 9.156 1 97.81 90 LYS A N 1
ATOM 692 C CA . LYS A 1 90 ? -1.491 41.438 8.328 1 97.81 90 LYS A CA 1
ATOM 693 C C . LYS A 1 90 ? -0.301 42.219 7.754 1 97.81 90 LYS A C 1
ATOM 695 O O . LYS A 1 90 ? 0.675 42.469 8.461 1 97.81 90 LYS A O 1
ATOM 700 N N . ILE A 1 91 ? -0.449 42.531 6.504 1 97.19 91 ILE A N 1
ATOM 701 C CA . ILE A 1 91 ? 0.59 43.344 5.895 1 97.19 91 ILE A CA 1
ATOM 702 C C . ILE A 1 91 ? 0.553 44.75 6.488 1 97.19 91 ILE A C 1
ATOM 704 O O . ILE A 1 91 ? -0.503 45.375 6.531 1 97.19 91 ILE A O 1
ATOM 708 N N . ILE A 1 92 ? 1.7 45.25 6.902 1 95.56 92 ILE A N 1
ATOM 709 C CA . ILE A 1 92 ? 1.729 46.594 7.484 1 95.56 92 ILE A CA 1
ATOM 710 C C . ILE A 1 92 ? 2.604 47.5 6.629 1 95.56 92 ILE A C 1
ATOM 712 O O . ILE A 1 92 ? 2.57 48.719 6.785 1 95.56 92 ILE A O 1
ATOM 716 N N . ALA A 1 93 ? 3.398 46.906 5.738 1 94.56 93 ALA A N 1
ATOM 717 C CA . ALA A 1 93 ? 4.199 47.688 4.797 1 94.56 93 ALA A CA 1
ATOM 718 C C . ALA A 1 93 ? 4.52 46.875 3.547 1 94.56 93 ALA A C 1
ATOM 720 O O . ALA A 1 93 ? 4.66 45.625 3.611 1 94.56 93 ALA A O 1
ATOM 721 N N . CYS A 1 94 ? 4.617 47.562 2.428 1 95.75 94 CYS A N 1
ATOM 722 C CA . CYS A 1 94 ? 4.953 46.938 1.147 1 95.75 94 CYS A CA 1
ATOM 723 C C . CYS A 1 94 ? 6.117 47.656 0.483 1 95.75 94 CYS A C 1
ATOM 725 O O . CYS A 1 94 ? 6.184 48.906 0.516 1 95.75 94 CYS A O 1
ATOM 727 N N . GLY A 1 95 ? 6.953 46.844 -0.034 1 93.88 95 GLY A N 1
ATOM 728 C CA . GLY A 1 95 ? 7.961 47.438 -0.892 1 93.88 95 GLY A CA 1
ATOM 729 C C . GLY A 1 95 ? 7.383 48.062 -2.143 1 93.88 95 GLY A C 1
ATOM 730 O O . GLY A 1 95 ? 6.266 47.75 -2.551 1 93.88 95 GLY A O 1
ATOM 731 N N . LYS A 1 96 ? 8.211 48.875 -2.814 1 93.75 96 LYS A N 1
ATOM 732 C CA . LYS A 1 96 ? 7.738 49.656 -3.936 1 93.75 96 LYS A CA 1
ATOM 733 C C . LYS A 1 96 ? 7.418 48.812 -5.145 1 93.75 96 LYS A C 1
ATOM 735 O O . LYS A 1 96 ? 6.613 49.188 -5.996 1 93.75 96 LYS A O 1
ATOM 740 N N . ASN A 1 97 ? 8.023 47.625 -5.207 1 96.06 97 ASN A N 1
ATOM 741 C CA . ASN A 1 97 ? 7.859 46.781 -6.383 1 96.06 97 ASN A CA 1
ATOM 742 C C . ASN A 1 97 ? 6.875 45.656 -6.121 1 96.06 97 ASN A C 1
ATOM 744 O O . ASN A 1 97 ? 6.805 44.688 -6.895 1 96.06 97 ASN A O 1
ATOM 748 N N . VAL A 1 98 ? 6.199 45.688 -4.992 1 95.75 98 VAL A N 1
ATOM 749 C CA . VAL A 1 98 ? 5.242 44.656 -4.645 1 95.75 98 VAL A CA 1
ATOM 750 C C . VAL A 1 98 ? 3.93 44.875 -5.387 1 95.75 98 VAL A C 1
ATOM 752 O O . VAL A 1 98 ? 3.389 46 -5.371 1 95.75 98 VAL A O 1
ATOM 755 N N . ASP A 1 99 ? 3.482 43.875 -6.102 1 92.44 99 ASP A N 1
ATOM 756 C CA . ASP A 1 99 ? 2.191 43.875 -6.785 1 92.44 99 ASP A CA 1
ATOM 757 C C . ASP A 1 99 ? 1.263 42.812 -6.234 1 92.44 99 ASP A C 1
ATOM 759 O O . ASP A 1 99 ? 1.723 41.75 -5.754 1 92.44 99 ASP A O 1
ATOM 763 N N . GLY A 1 100 ? -0.056 43.094 -6.195 1 92.88 100 GLY A N 1
ATOM 764 C CA . GLY A 1 100 ? -1.047 42.094 -5.844 1 92.88 100 GLY A CA 1
ATOM 765 C C . GLY A 1 100 ? -1.335 42.031 -4.355 1 92.88 100 GLY A C 1
ATOM 766 O O . GLY A 1 100 ? -2.223 41.312 -3.916 1 92.88 100 GLY A O 1
ATOM 767 N N . PHE A 1 101 ? -0.528 42.781 -3.541 1 96.75 101 PHE A N 1
ATOM 768 C CA . PHE A 1 101 ? -0.717 42.844 -2.098 1 96.75 101 PHE A CA 1
ATOM 769 C C . PHE A 1 101 ? -0.846 44.281 -1.636 1 96.75 101 PHE A C 1
ATOM 771 O O . PHE A 1 101 ? -0.266 45.188 -2.24 1 96.75 101 PHE A O 1
ATOM 778 N N . SER A 1 102 ? -1.638 44.469 -0.568 1 96.56 102 SER A N 1
ATOM 779 C CA . SER A 1 102 ? -1.841 45.781 0.01 1 96.56 102 SER A CA 1
ATOM 780 C C . SER A 1 102 ? -1.763 45.75 1.532 1 96.56 102 SER A C 1
ATOM 782 O O . SER A 1 102 ? -2.008 44.719 2.143 1 96.56 102 SER A O 1
ATOM 784 N N . ILE A 1 103 ? -1.461 46.875 2.029 1 96.69 103 ILE A N 1
ATOM 785 C CA . ILE A 1 103 ? -1.506 47.031 3.479 1 96.69 103 ILE A CA 1
ATOM 786 C C . ILE A 1 103 ? -2.893 46.656 3.994 1 96.69 103 ILE A C 1
ATOM 788 O O . ILE A 1 103 ? -3.906 47.062 3.412 1 96.69 103 ILE A O 1
ATOM 792 N N . GLY A 1 104 ? -2.92 45.844 4.98 1 96.94 104 GLY A N 1
ATOM 793 C CA . GLY A 1 104 ? -4.188 45.406 5.547 1 96.94 104 GLY A CA 1
ATOM 794 C C . GLY A 1 104 ? -4.586 44 5.121 1 96.94 104 GLY A C 1
ATOM 795 O O . GLY A 1 104 ? -5.414 43.344 5.77 1 96.94 104 GLY A O 1
ATOM 796 N N . ASP A 1 105 ? -3.992 43.531 4.055 1 97.56 105 ASP A N 1
ATOM 797 C CA . ASP A 1 105 ? -4.285 42.156 3.596 1 97.56 105 ASP A CA 1
ATOM 798 C C . ASP A 1 105 ? -3.873 41.125 4.641 1 97.56 105 ASP A C 1
ATOM 800 O O . ASP A 1 105 ? -2.816 41.25 5.266 1 97.56 105 ASP A O 1
ATOM 804 N N . THR A 1 106 ? -4.766 40.125 4.895 1 98.12 106 THR A N 1
ATOM 805 C CA . THR A 1 106 ? -4.391 38.969 5.672 1 98.12 106 THR A CA 1
ATOM 806 C C . THR A 1 106 ? -3.629 37.969 4.805 1 98.12 106 THR A C 1
ATOM 808 O O . THR A 1 106 ? -4.07 37.625 3.707 1 98.12 106 THR A O 1
ATOM 811 N N . VAL A 1 107 ? -2.449 37.5 5.305 1 98.06 107 VAL A N 1
ATOM 812 C CA . VAL A 1 107 ? -1.626 36.625 4.496 1 98.06 107 VAL A CA 1
ATOM 813 C C . VAL A 1 107 ? -1.12 35.469 5.352 1 98.06 107 VAL A C 1
ATOM 815 O O . VAL A 1 107 ? -1.078 35.562 6.578 1 98.06 107 VAL A O 1
ATOM 818 N N . ILE A 1 108 ? -0.834 34.344 4.711 1 97.75 108 ILE A N 1
ATOM 819 C CA . ILE A 1 108 ? -0.157 33.188 5.293 1 97.75 108 ILE A CA 1
ATOM 820 C C . ILE A 1 108 ? 1.059 32.844 4.441 1 97.75 108 ILE A C 1
ATOM 822 O O . ILE A 1 108 ? 1.104 33.125 3.25 1 97.75 108 ILE A O 1
ATOM 826 N N . PRO A 1 109 ? 2.049 32.219 5.059 1 96 109 PRO A N 1
ATOM 827 C CA . PRO A 1 109 ? 3.234 31.875 4.273 1 96 109 PRO A CA 1
ATOM 828 C C . PRO A 1 109 ? 2.965 30.766 3.258 1 96 109 PRO A C 1
ATOM 830 O O . PRO A 1 109 ? 2.184 29.844 3.531 1 96 109 PRO A O 1
ATOM 833 N N . LEU A 1 110 ? 3.652 30.828 2.158 1 94.5 110 LEU A N 1
ATOM 834 C CA . LEU A 1 110 ? 3.576 29.812 1.114 1 94.5 110 LEU A CA 1
ATOM 835 C C . LEU A 1 110 ? 4.488 28.625 1.436 1 94.5 110 LEU A C 1
ATOM 837 O O . LEU A 1 110 ? 4.133 27.469 1.186 1 94.5 110 LEU A O 1
ATOM 841 N N . GLY A 1 111 ? 5.664 28.938 1.963 1 87.75 111 GLY A N 1
ATOM 842 C CA . GLY A 1 111 ? 6.707 27.938 2.141 1 87.75 111 GLY A CA 1
ATOM 843 C C . GLY A 1 111 ? 6.609 27.203 3.463 1 87.75 111 GLY A C 1
ATOM 844 O O . GLY A 1 111 ? 5.848 27.594 4.344 1 87.75 111 GLY A O 1
ATOM 845 N N . LEU A 1 112 ? 7.434 26.109 3.57 1 82.81 112 LEU A N 1
ATOM 846 C CA . LEU A 1 112 ? 7.594 25.344 4.797 1 82.81 112 LEU A CA 1
ATOM 847 C C . LEU A 1 112 ? 8.672 25.953 5.688 1 82.81 112 LEU A C 1
ATOM 849 O O . LEU A 1 112 ? 9.492 26.734 5.219 1 82.81 112 LEU A O 1
ATOM 853 N N . ALA A 1 113 ? 8.578 25.578 6.965 1 85.62 113 ALA A N 1
ATOM 854 C CA . ALA A 1 113 ? 9.555 26.125 7.914 1 85.62 113 ALA A CA 1
ATOM 855 C C . ALA A 1 113 ? 9.672 27.641 7.777 1 85.62 113 ALA A C 1
ATOM 857 O O . ALA A 1 113 ? 10.781 28.172 7.695 1 85.62 113 ALA A O 1
ATOM 858 N N . SER A 1 114 ? 8.609 28.359 7.695 1 87.19 114 SER A N 1
ATOM 859 C CA . SER A 1 114 ? 8.562 29.781 7.391 1 87.19 114 SER A CA 1
ATOM 860 C C . SER A 1 114 ? 8.906 30.625 8.617 1 87.19 114 SER A C 1
ATOM 862 O O . SER A 1 114 ? 9.164 31.828 8.492 1 87.19 114 SER A O 1
ATOM 864 N N . GLY A 1 115 ? 8.984 29.984 9.797 1 94.81 115 GLY A N 1
ATOM 865 C CA . GLY A 1 115 ? 9.359 30.75 10.984 1 94.81 115 GLY A CA 1
ATOM 866 C C . GLY A 1 115 ? 8.266 31.672 11.477 1 94.81 115 GLY A C 1
ATOM 867 O O . GLY A 1 115 ? 8.508 32.844 11.703 1 94.81 115 GLY A O 1
ATOM 868 N N . THR A 1 116 ? 7.109 31.125 11.734 1 96.69 116 THR A N 1
ATOM 869 C CA . THR A 1 116 ? 5.926 31.938 12.008 1 96.69 116 THR A CA 1
ATOM 870 C C . THR A 1 116 ? 5.848 32.312 13.492 1 96.69 116 THR A C 1
ATOM 872 O O . THR A 1 116 ? 5.016 33.125 13.898 1 96.69 116 THR A O 1
ATOM 875 N N . TRP A 1 117 ? 6.719 31.719 14.328 1 97.75 117 TRP A N 1
ATOM 876 C CA . TRP A 1 117 ? 6.691 32.062 15.742 1 97.75 117 TRP A CA 1
ATOM 877 C C . TRP A 1 117 ? 7.469 33.344 16 1 97.75 117 TRP A C 1
ATOM 879 O O . TRP A 1 117 ? 8.469 33.344 16.719 1 97.75 117 TRP A O 1
ATOM 889 N N . GLN A 1 118 ? 6.973 34.438 15.477 1 96.94 118 GLN A N 1
ATOM 890 C CA . GLN A 1 118 ? 7.539 35.781 15.609 1 96.94 118 GLN A CA 1
ATOM 891 C C . GLN A 1 118 ? 6.469 36.844 15.43 1 96.94 118 GLN A C 1
ATOM 893 O O . GLN A 1 118 ? 5.391 36.562 14.898 1 96.94 118 GLN A O 1
ATOM 898 N N . THR A 1 119 ? 6.758 38.094 15.82 1 97 119 THR A N 1
ATOM 899 C CA . THR A 1 119 ? 5.75 39.125 15.797 1 97 119 THR A CA 1
ATOM 900 C C . THR A 1 119 ? 5.766 39.875 14.453 1 97 119 THR A C 1
ATOM 902 O O . THR A 1 119 ? 4.762 40.469 14.055 1 97 119 THR A O 1
ATOM 905 N N . TYR A 1 120 ? 6.988 39.906 13.797 1 95.19 120 TYR A N 1
ATOM 906 C CA . TYR A 1 120 ? 7.102 40.531 12.484 1 95.19 120 TYR A CA 1
ATOM 907 C C . TYR A 1 120 ? 7.812 39.594 11.5 1 95.19 120 TYR A C 1
ATOM 909 O O . TYR A 1 120 ? 8.836 39 11.836 1 95.19 120 TYR A O 1
ATOM 917 N N . TRP A 1 121 ? 7.254 39.406 10.336 1 92.19 121 TRP A N 1
ATOM 918 C CA . TRP A 1 121 ? 7.746 38.531 9.281 1 92.19 121 TRP A CA 1
ATOM 919 C C . TRP A 1 121 ? 7.988 39.312 7.996 1 92.19 121 TRP A C 1
ATOM 921 O O . TRP A 1 121 ? 7.074 39.969 7.465 1 92.19 121 TRP A O 1
ATOM 931 N N . CYS A 1 122 ? 9.195 39.344 7.543 1 92.31 122 CYS A N 1
ATOM 932 C CA . CYS A 1 122 ? 9.562 40 6.293 1 92.31 122 CYS A CA 1
ATOM 933 C C . CYS A 1 122 ? 9.914 39 5.223 1 92.31 122 CYS A C 1
ATOM 935 O O . CYS A 1 122 ? 10.648 38.031 5.484 1 92.31 122 CYS A O 1
ATOM 937 N N . GLY A 1 123 ? 9.336 39.156 4.066 1 92.62 123 GLY A N 1
ATOM 938 C CA . GLY A 1 123 ? 9.648 38.25 2.969 1 92.62 123 GLY A CA 1
ATOM 939 C C . GLY A 1 123 ? 9.148 38.75 1.627 1 92.62 123 GLY A C 1
ATOM 940 O O . GLY A 1 123 ? 8.398 39.75 1.562 1 92.62 123 GLY A O 1
ATOM 941 N N . LYS A 1 124 ? 9.664 38.062 0.589 1 95.56 124 LYS A N 1
ATOM 942 C CA . LYS A 1 124 ? 9.172 38.406 -0.746 1 95.56 124 LYS A CA 1
ATOM 943 C C . LYS A 1 124 ? 7.656 38.219 -0.83 1 95.56 124 LYS A C 1
ATOM 945 O O . LYS A 1 124 ? 7.102 37.281 -0.26 1 95.56 124 LYS A O 1
ATOM 950 N N . ALA A 1 125 ? 7.047 39.094 -1.552 1 95.69 125 ALA A N 1
ATOM 951 C CA . ALA A 1 125 ? 5.59 39.062 -1.663 1 95.69 125 ALA A CA 1
ATOM 952 C C . ALA A 1 125 ? 5.105 37.75 -2.203 1 95.69 125 ALA A C 1
ATOM 954 O O . ALA A 1 125 ? 4.074 37.219 -1.764 1 95.69 125 ALA A O 1
ATOM 955 N N . ASP A 1 126 ? 5.832 37.156 -3.098 1 94.31 126 ASP A N 1
ATOM 956 C CA . ASP A 1 126 ? 5.398 35.906 -3.762 1 94.31 126 ASP A CA 1
ATOM 957 C C . ASP A 1 126 ? 5.605 34.719 -2.859 1 94.31 126 ASP A C 1
ATOM 959 O O . ASP A 1 126 ? 5.305 33.562 -3.25 1 94.31 126 ASP A O 1
ATOM 963 N N . SER A 1 127 ? 6.059 34.969 -1.659 1 94.88 127 SER A N 1
ATOM 964 C CA . SER A 1 127 ? 6.215 33.875 -0.679 1 94.88 127 SER A CA 1
ATOM 965 C C . SER A 1 127 ? 5.023 33.844 0.273 1 94.88 127 SER A C 1
ATOM 967 O O . SER A 1 127 ? 5.059 33.125 1.28 1 94.88 127 SER A O 1
ATOM 969 N N . PHE A 1 128 ? 3.992 34.562 -0.107 1 96.81 128 PHE A N 1
ATOM 970 C CA . PHE A 1 128 ? 2.795 34.594 0.725 1 96.81 128 PHE A CA 1
ATOM 971 C C . PHE A 1 128 ? 1.554 34.281 -0.099 1 96.81 128 PHE A C 1
ATOM 973 O O . PHE A 1 128 ? 1.557 34.438 -1.322 1 96.81 128 PHE A O 1
ATOM 980 N N . LEU A 1 129 ? 0.572 33.781 0.57 1 97.44 129 LEU A N 1
ATOM 981 C CA . LEU A 1 129 ? -0.783 33.625 0.053 1 97.44 129 LEU A CA 1
ATOM 982 C C . LEU A 1 129 ? -1.74 34.625 0.731 1 97.44 129 LEU A C 1
ATOM 984 O O . LEU A 1 129 ? -1.604 34.906 1.923 1 97.44 129 LEU A O 1
ATOM 988 N N . LYS A 1 130 ? -2.67 35.062 -0.003 1 97.31 130 LYS A N 1
ATOM 989 C CA . LYS A 1 130 ? -3.648 36.031 0.511 1 97.31 130 LYS A CA 1
ATOM 990 C C . LYS A 1 130 ? -4.926 35.312 0.953 1 97.31 130 LYS A C 1
ATOM 992 O O . LYS A 1 130 ? -5.406 34.406 0.272 1 97.31 130 LYS A O 1
ATOM 997 N N . ILE A 1 131 ? -5.41 35.656 2.092 1 97.94 131 ILE A N 1
ATOM 998 C CA . ILE A 1 131 ? -6.734 35.219 2.523 1 97.94 131 ILE A CA 1
ATOM 999 C C . ILE A 1 131 ? -7.793 36.188 2.027 1 97.94 131 ILE A C 1
ATOM 1001 O O . ILE A 1 131 ? -7.879 37.312 2.518 1 97.94 131 ILE A O 1
ATOM 1005 N N . LYS A 1 132 ? -8.633 35.719 1.185 1 96.25 132 LYS A N 1
ATOM 1006 C CA . LYS A 1 132 ? -9.555 36.625 0.483 1 96.25 132 LYS A CA 1
ATOM 1007 C C . LYS A 1 132 ? -10.867 36.781 1.248 1 96.25 132 LYS A C 1
ATOM 1009 O O . LYS A 1 132 ? -11.586 37.75 1.072 1 96.25 132 LYS A O 1
ATOM 1014 N N . TYR A 1 133 ? -11.188 35.812 2.037 1 97.19 133 TYR A N 1
ATOM 1015 C CA . TYR A 1 133 ? -12.453 35.844 2.768 1 97.19 133 TYR A CA 1
ATOM 1016 C C . TYR A 1 133 ? -12.242 36.312 4.207 1 97.19 133 TYR A C 1
ATOM 1018 O O . TYR A 1 133 ? -11.195 36.031 4.805 1 97.19 133 TYR A O 1
ATOM 1026 N N . PRO A 1 134 ? -13.195 37 4.75 1 95.75 134 PRO A N 1
ATOM 1027 C CA . PRO A 1 134 ? -13.062 37.469 6.121 1 95.75 134 PRO A CA 1
ATOM 1028 C C . PRO A 1 134 ? -13.25 36.375 7.168 1 95.75 134 PRO A C 1
ATOM 1030 O O . PRO A 1 134 ? -14.391 36 7.469 1 95.75 134 PRO A O 1
ATOM 1033 N N . ILE A 1 135 ? -12.227 35.906 7.695 1 96.94 135 ILE A N 1
ATOM 1034 C CA . ILE A 1 135 ? -12.242 34.906 8.75 1 96.94 135 ILE A CA 1
ATOM 1035 C C . ILE A 1 135 ? -11.367 35.375 9.914 1 96.94 135 ILE A C 1
ATOM 1037 O O . ILE A 1 135 ? -10.602 36.312 9.781 1 96.94 135 ILE A O 1
ATOM 1041 N N . SER A 1 136 ? -11.578 34.781 11.055 1 96.25 136 SER A N 1
ATOM 1042 C CA . SER A 1 136 ? -10.75 35.156 12.211 1 96.25 136 SER A CA 1
ATOM 1043 C C . SER A 1 136 ? -9.281 34.812 11.961 1 96.25 136 SER A C 1
ATOM 1045 O O . SER A 1 136 ? -8.969 33.969 11.125 1 96.25 136 SER A O 1
ATOM 1047 N N . MET A 1 137 ? -8.438 35.5 12.617 1 96.25 137 MET A N 1
ATOM 1048 C CA . MET A 1 137 ? -7.004 35.25 12.461 1 96.25 137 MET A CA 1
ATOM 1049 C C . MET A 1 137 ? -6.637 33.844 12.906 1 96.25 137 MET A C 1
ATOM 1051 O O . MET A 1 137 ? -5.762 33.219 12.312 1 96.25 137 MET A O 1
ATOM 1055 N N . SER A 1 138 ? -7.297 33.375 13.961 1 95.56 138 SER A N 1
ATOM 1056 C CA . SER A 1 138 ? -7.043 32.031 14.406 1 95.56 138 SER A CA 1
ATOM 1057 C C . SER A 1 138 ? -7.414 31.016 13.328 1 95.56 138 SER A C 1
ATOM 1059 O O . SER A 1 138 ? -6.688 30.047 13.094 1 95.56 138 SER A O 1
ATOM 1061 N N . CYS A 1 139 ? -8.516 31.25 12.625 1 95.75 139 CYS A N 1
ATOM 1062 C CA . CYS A 1 139 ? -8.922 30.391 11.523 1 95.75 139 CYS A CA 1
ATOM 1063 C C . CYS A 1 139 ? -7.93 30.484 10.367 1 95.75 139 CYS A C 1
ATOM 1065 O O . CYS A 1 139 ? -7.527 29.453 9.805 1 95.75 139 CYS A O 1
ATOM 1067 N N . ALA A 1 140 ? -7.539 31.703 10.094 1 96.88 140 ALA A N 1
ATOM 1068 C CA . ALA A 1 140 ? -6.57 31.922 9.023 1 96.88 140 ALA A CA 1
ATOM 1069 C C . ALA A 1 140 ? -5.262 31.188 9.32 1 96.88 140 ALA A C 1
ATOM 1071 O O . ALA A 1 140 ? -4.656 30.609 8.422 1 96.88 140 ALA A O 1
ATOM 1072 N N . ALA A 1 141 ? -4.871 31.172 10.586 1 96.06 141 ALA A N 1
ATOM 1073 C CA . ALA A 1 141 ? -3.592 30.609 11.008 1 96.06 141 ALA A CA 1
ATOM 1074 C C . ALA A 1 141 ? -3.629 29.078 10.961 1 96.06 141 ALA A C 1
ATOM 1076 O O . ALA A 1 141 ? -2.594 28.422 11.102 1 96.06 141 ALA A O 1
ATOM 1077 N N . THR A 1 142 ? -4.77 28.469 10.758 1 94.25 142 THR A N 1
ATOM 1078 C CA . THR A 1 142 ? -4.855 27.016 10.805 1 94.25 142 THR A CA 1
ATOM 1079 C C . THR A 1 142 ? -5.129 26.453 9.414 1 94.25 142 THR A C 1
ATOM 1081 O O . THR A 1 142 ? -5.172 25.234 9.227 1 94.25 142 THR A O 1
ATOM 1084 N N . LEU A 1 143 ? -5.215 27.219 8.367 1 95.25 143 LEU A N 1
ATOM 1085 C CA . LEU A 1 143 ? -5.734 26.812 7.062 1 95.25 143 LEU A CA 1
ATOM 1086 C C . LEU A 1 143 ? -4.73 25.938 6.324 1 95.25 143 LEU A C 1
ATOM 1088 O O . LEU A 1 143 ? -5.121 25 5.625 1 95.25 143 LEU A O 1
ATOM 1092 N N . ALA A 1 144 ? -3.527 26.219 6.516 1 95.31 144 ALA A N 1
ATOM 1093 C CA . ALA A 1 144 ? -2.514 25.75 5.578 1 95.31 144 ALA A CA 1
ATOM 1094 C C . ALA A 1 144 ? -2.203 24.266 5.812 1 95.31 144 ALA A C 1
ATOM 1096 O O . ALA A 1 144 ? -1.837 23.562 4.879 1 95.31 144 ALA A O 1
ATOM 1097 N N . ILE A 1 145 ? -2.402 23.781 7.027 1 96.38 145 ILE A N 1
ATOM 1098 C CA . ILE A 1 145 ? -1.879 22.453 7.293 1 96.38 145 ILE A CA 1
ATOM 1099 C C . ILE A 1 145 ? -3.035 21.469 7.477 1 96.38 145 ILE A C 1
ATOM 1101 O O . ILE A 1 145 ? -3.33 20.672 6.582 1 96.38 145 ILE A O 1
ATOM 1105 N N . ASN A 1 146 ? -3.844 21.578 8.562 1 97.25 146 ASN A N 1
ATOM 1106 C CA . ASN A 1 146 ? -4.789 20.516 8.914 1 97.25 146 ASN A CA 1
ATOM 1107 C C . ASN A 1 146 ? -5.977 20.5 7.953 1 97.25 146 ASN A C 1
ATOM 1109 O O . ASN A 1 146 ? -6.289 19.453 7.375 1 97.25 146 ASN A O 1
ATOM 1113 N N . PRO A 1 147 ? -6.641 21.672 7.688 1 98.06 147 PRO A N 1
ATOM 1114 C CA . PRO A 1 147 ? -7.738 21.609 6.719 1 98.06 147 PRO A CA 1
ATOM 1115 C C . PRO A 1 147 ? -7.262 21.266 5.309 1 98.06 147 PRO A C 1
ATOM 1117 O O . PRO A 1 147 ? -7.957 20.562 4.574 1 98.06 147 PRO A O 1
ATOM 1120 N N . SER A 1 148 ? -6.109 21.797 4.949 1 97.81 148 SER A N 1
ATOM 1121 C CA . SER A 1 148 ? -5.559 21.484 3.633 1 97.81 148 SER A CA 1
ATOM 1122 C C . SER A 1 148 ? -5.25 20 3.5 1 97.81 148 SER A C 1
ATOM 1124 O O . SER A 1 148 ? -5.555 19.391 2.477 1 97.81 148 SER A O 1
ATOM 1126 N N . THR A 1 149 ? -4.664 19.406 4.527 1 97.88 149 THR A N 1
ATOM 1127 C CA . THR A 1 149 ? -4.395 17.984 4.535 1 97.88 149 THR A CA 1
ATOM 1128 C C . THR A 1 149 ? -5.684 17.188 4.336 1 97.88 149 THR A C 1
ATOM 1130 O O . THR A 1 149 ? -5.746 16.297 3.477 1 97.88 149 THR A O 1
ATOM 1133 N N . ALA A 1 150 ? -6.691 17.516 5.098 1 98.69 150 ALA A N 1
ATOM 1134 C CA . ALA A 1 150 ? -7.969 16.812 5.02 1 98.69 150 ALA A CA 1
ATOM 1135 C C . ALA A 1 150 ? -8.547 16.891 3.607 1 98.69 150 ALA A C 1
ATOM 1137 O O . ALA A 1 150 ? -8.992 15.875 3.061 1 98.69 150 ALA A O 1
ATOM 1138 N N . LEU A 1 151 ? -8.508 18.062 3.043 1 98.62 151 LEU A N 1
ATOM 1139 C CA . LEU A 1 151 ? -9.055 18.266 1.704 1 98.62 151 LEU A CA 1
ATOM 1140 C C . LEU A 1 151 ? -8.32 17.406 0.683 1 98.62 151 LEU A C 1
ATOM 1142 O O . LEU A 1 151 ? -8.953 16.75 -0.143 1 98.62 151 LEU A O 1
ATOM 1146 N N . HIS A 1 152 ? -7.02 17.406 0.74 1 98.19 152 HIS A N 1
ATOM 1147 C CA . HIS A 1 152 ? -6.234 16.656 -0.238 1 98.19 152 HIS A CA 1
ATOM 1148 C C . HIS A 1 152 ? -6.383 15.156 -0.032 1 98.19 152 HIS A C 1
ATOM 1150 O O . HIS A 1 152 ? -6.355 14.391 -0.997 1 98.19 152 HIS A O 1
ATOM 1156 N N . LEU A 1 153 ? -6.531 14.703 1.199 1 98.56 153 LEU A N 1
ATOM 1157 C CA . LEU A 1 153 ? -6.758 13.289 1.483 1 98.56 153 LEU A CA 1
ATOM 1158 C C . LEU A 1 153 ? -8.047 12.805 0.833 1 98.56 153 LEU A C 1
ATOM 1160 O O . LEU A 1 153 ? -8.117 11.672 0.353 1 98.56 153 LEU A O 1
ATOM 1164 N N . LEU A 1 154 ? -9.047 13.641 0.788 1 98.44 154 LEU A N 1
ATOM 1165 C CA . LEU A 1 154 ? -10.367 13.258 0.295 1 98.44 154 LEU A CA 1
ATOM 1166 C C . LEU A 1 154 ? -10.422 13.352 -1.227 1 98.44 154 LEU A C 1
ATOM 1168 O O . LEU A 1 154 ? -11.273 12.719 -1.857 1 98.44 154 LEU A O 1
ATOM 1172 N N . ASN A 1 155 ? -9.461 14.047 -1.83 1 97.12 155 ASN A N 1
ATOM 1173 C CA . ASN A 1 155 ? -9.664 14.391 -3.232 1 97.12 155 ASN A CA 1
ATOM 1174 C C . ASN A 1 155 ? -8.641 13.711 -4.133 1 97.12 155 ASN A C 1
ATOM 1176 O O . ASN A 1 155 ? -8.812 13.664 -5.352 1 97.12 155 ASN A O 1
ATOM 1180 N N . ASN A 1 156 ? -7.629 13.148 -3.602 1 96.5 156 ASN A N 1
ATOM 1181 C CA . ASN A 1 156 ? -6.5 12.922 -4.492 1 96.5 156 ASN A CA 1
ATOM 1182 C C . ASN A 1 156 ? -6.188 11.43 -4.637 1 96.5 156 ASN A C 1
ATOM 1184 O O . ASN A 1 156 ? -5.355 11.039 -5.457 1 96.5 156 ASN A O 1
ATOM 1188 N N . PHE A 1 157 ? -6.855 10.523 -3.951 1 97.31 157 PHE A N 1
ATOM 1189 C CA . PHE A 1 157 ? -6.406 9.133 -3.945 1 97.31 157 PHE A CA 1
ATOM 1190 C C . PHE A 1 157 ? -7.453 8.219 -4.57 1 97.31 157 PHE A C 1
ATOM 1192 O O . PHE A 1 157 ? -7.113 7.227 -5.215 1 97.31 157 PHE A O 1
ATOM 1199 N N . VAL A 1 158 ? -8.719 8.469 -4.25 1 96.88 158 VAL A N 1
ATOM 1200 C CA . VAL A 1 158 ? -9.828 7.676 -4.773 1 96.88 158 VAL A CA 1
ATOM 1201 C C . VAL A 1 158 ? -10.938 8.602 -5.262 1 96.88 158 VAL A C 1
ATOM 1203 O O . VAL A 1 158 ? -11.188 9.648 -4.672 1 96.88 158 VAL A O 1
ATOM 1206 N N . GLU A 1 159 ? -11.578 8.188 -6.312 1 96.25 159 GLU A N 1
ATOM 1207 C CA . GLU A 1 159 ? -12.766 8.922 -6.742 1 96.25 159 GLU A CA 1
ATOM 1208 C C . GLU A 1 159 ? -13.992 8.516 -5.926 1 96.25 159 GLU A C 1
ATOM 1210 O O . GLU A 1 159 ? -14.516 7.41 -6.086 1 96.25 159 GLU A O 1
ATOM 1215 N N . LEU A 1 160 ? -14.367 9.352 -5.102 1 96.81 160 LEU A N 1
ATOM 1216 C CA . LEU A 1 160 ? -15.555 9.102 -4.289 1 96.81 160 LEU A CA 1
ATOM 1217 C C . LEU A 1 160 ? -16.781 9.781 -4.898 1 96.81 160 LEU A C 1
ATOM 1219 O O . LEU A 1 160 ? -16.656 10.82 -5.551 1 96.81 160 LEU A O 1
ATOM 1223 N N . GLN A 1 161 ? -17.875 9.18 -4.73 1 96.62 161 GLN A N 1
ATOM 1224 C CA . GLN A 1 161 ? -19.156 9.727 -5.137 1 96.62 161 GLN A CA 1
ATOM 1225 C C . GLN A 1 161 ? -20.031 10.047 -3.92 1 96.62 161 GLN A C 1
ATOM 1227 O O . GLN A 1 161 ? -19.781 9.539 -2.824 1 96.62 161 GLN A O 1
ATOM 1232 N N . LYS A 1 162 ? -21.031 10.945 -4.18 1 97.31 162 LYS A N 1
ATOM 1233 C CA . LYS A 1 162 ? -21.984 11.227 -3.111 1 97.31 162 LYS A CA 1
ATOM 1234 C C . LYS A 1 162 ? -22.578 9.938 -2.557 1 97.31 162 LYS A C 1
ATOM 1236 O O . LYS A 1 162 ? -22.969 9.047 -3.316 1 97.31 162 LYS A O 1
ATOM 1241 N N . GLY A 1 163 ? -22.547 9.812 -1.299 1 96.12 163 GLY A N 1
ATOM 1242 C CA . GLY A 1 163 ? -23.109 8.633 -0.655 1 96.12 163 GLY A CA 1
ATOM 1243 C C . GLY A 1 163 ? -22.062 7.598 -0.294 1 96.12 163 GLY A C 1
ATOM 1244 O O . GLY A 1 163 ? -22.312 6.715 0.526 1 96.12 163 GLY A O 1
ATOM 1245 N N . ASP A 1 164 ? -20.859 7.664 -0.92 1 96.38 164 ASP A N 1
ATOM 1246 C CA . ASP A 1 164 ? -19.797 6.73 -0.565 1 96.38 164 ASP A CA 1
ATOM 1247 C C . ASP A 1 164 ? -19.422 6.859 0.909 1 96.38 164 ASP A C 1
ATOM 1249 O O . ASP A 1 164 ? -19.688 7.883 1.538 1 96.38 164 ASP A O 1
ATOM 1253 N N . ILE A 1 165 ? -18.828 5.816 1.469 1 96.69 165 ILE A N 1
ATOM 1254 C CA . ILE A 1 165 ? -18.438 5.773 2.873 1 96.69 165 ILE A CA 1
ATOM 1255 C C . ILE A 1 165 ? -16.938 5.605 2.982 1 96.69 165 ILE A C 1
ATOM 1257 O O . ILE A 1 165 ? -16.344 4.789 2.271 1 96.69 165 ILE A O 1
ATOM 1261 N N . LEU A 1 166 ? -16.312 6.43 3.723 1 98.25 166 LEU A N 1
ATOM 1262 C CA . LEU A 1 166 ? -14.906 6.242 4.047 1 98.25 166 LEU A CA 1
ATOM 1263 C C . LEU A 1 166 ? -14.719 6.016 5.543 1 98.25 166 LEU A C 1
ATOM 1265 O O . LEU A 1 166 ? -15.625 6.281 6.336 1 98.25 166 LEU A O 1
ATOM 1269 N N . ILE A 1 167 ? -13.578 5.473 5.93 1 98.69 167 ILE A N 1
ATOM 1270 C CA . ILE A 1 167 ? -13.266 5.203 7.328 1 98.69 167 ILE A CA 1
ATOM 1271 C C . ILE A 1 167 ? -11.945 5.871 7.703 1 98.69 167 ILE A C 1
ATOM 1273 O O . ILE A 1 167 ? -11.031 5.965 6.875 1 98.69 167 ILE A O 1
ATOM 1277 N N . GLN A 1 168 ? -11.875 6.414 8.883 1 98.75 168 GLN A N 1
ATOM 1278 C CA . GLN A 1 168 ? -10.625 6.977 9.375 1 98.75 168 GLN A CA 1
ATOM 1279 C C . GLN A 1 168 ? -10.383 6.594 10.836 1 98.75 168 GLN A C 1
ATOM 1281 O O . GLN A 1 168 ? -11.336 6.418 11.602 1 98.75 168 GLN A O 1
ATOM 1286 N N . ASN A 1 169 ? -9.117 6.418 11.164 1 98.06 169 ASN A N 1
ATOM 1287 C CA . ASN A 1 169 ? -8.75 6.402 12.578 1 98.06 169 ASN A CA 1
ATOM 1288 C C . ASN A 1 169 ? -8.195 7.75 13.031 1 98.06 169 ASN A C 1
ATOM 1290 O O . ASN A 1 169 ? -8.008 8.656 12.211 1 98.06 169 ASN A O 1
ATOM 1294 N N . GLY A 1 170 ? -8.133 7.984 14.328 1 95.88 170 GLY A N 1
ATOM 1295 C CA . GLY A 1 170 ? -7.711 9.289 14.812 1 95.88 170 GLY A CA 1
ATOM 1296 C C . GLY A 1 170 ? -8.711 10.391 14.508 1 95.88 170 GLY A C 1
ATOM 1297 O O . GLY A 1 170 ? -8.328 11.5 14.141 1 95.88 170 GLY A O 1
ATOM 1298 N N . ALA A 1 171 ? -9.984 10.102 14.68 1 97.62 171 ALA A N 1
ATOM 1299 C CA . ALA A 1 171 ? -11.047 11.023 14.266 1 97.62 171 ALA A CA 1
ATOM 1300 C C . ALA A 1 171 ? -11.039 12.289 15.117 1 97.62 171 ALA A C 1
ATOM 1302 O O . ALA A 1 171 ? -11.57 13.32 14.711 1 97.62 171 ALA A O 1
ATOM 1303 N N . THR A 1 172 ? -10.438 12.195 16.297 1 96 172 THR A N 1
ATOM 1304 C CA . THR A 1 172 ? -10.438 13.344 17.203 1 96 172 THR A CA 1
ATOM 1305 C C . THR A 1 172 ? -9.289 14.289 16.875 1 96 172 THR A C 1
ATOM 1307 O O . THR A 1 172 ? -9.195 15.383 17.438 1 96 172 THR A O 1
ATOM 1310 N N . SER A 1 173 ? -8.391 13.891 16.047 1 94.62 173 SER A N 1
ATOM 1311 C CA . SER A 1 173 ? -7.316 14.789 15.633 1 94.62 173 SER A CA 1
ATOM 1312 C C . SER A 1 173 ? -7.859 15.969 14.844 1 94.62 173 SER A C 1
ATOM 1314 O O . SER A 1 173 ? -9 15.938 14.367 1 94.62 173 SER A O 1
ATOM 1316 N N . ALA A 1 174 ? -7.031 16.984 14.727 1 96.19 174 ALA A N 1
ATOM 1317 C CA . ALA A 1 174 ? -7.457 18.141 13.938 1 96.19 174 ALA A CA 1
ATOM 1318 C C . ALA A 1 174 ? -7.773 17.75 12.5 1 96.19 174 ALA A C 1
ATOM 1320 O O . ALA A 1 174 ? -8.828 18.094 11.969 1 96.19 174 ALA A O 1
ATOM 1321 N N . VAL A 1 175 ? -6.91 16.969 11.875 1 97.75 175 VAL A N 1
ATOM 1322 C CA . VAL A 1 175 ? -7.148 16.531 10.508 1 97.75 175 VAL A CA 1
ATOM 1323 C C . VAL A 1 175 ? -8.422 15.695 10.453 1 97.75 175 VAL A C 1
ATOM 1325 O O . VAL A 1 175 ? -9.25 15.867 9.547 1 97.75 175 VAL A O 1
ATOM 1328 N N . GLY A 1 176 ? -8.586 14.805 11.414 1 98.25 176 GLY A N 1
ATOM 1329 C CA . GLY A 1 176 ? -9.781 13.977 11.461 1 98.25 176 GLY A CA 1
ATOM 1330 C C . GLY A 1 176 ? -11.07 14.781 11.523 1 98.25 176 GLY A C 1
ATOM 1331 O O . GLY A 1 176 ? -12.039 14.461 10.836 1 98.25 176 GLY A O 1
ATOM 1332 N N . ILE A 1 177 ? -11.062 15.789 12.312 1 98.38 177 ILE A N 1
ATOM 1333 C CA . ILE A 1 177 ? -12.227 16.656 12.469 1 98.38 177 ILE A CA 1
ATOM 1334 C C . ILE A 1 177 ? -12.531 17.359 11.148 1 98.38 177 ILE A C 1
ATOM 1336 O O . ILE A 1 177 ? -13.688 17.453 10.734 1 98.38 177 ILE A O 1
ATOM 1340 N N . TYR A 1 178 ? -11.523 17.797 10.469 1 98.69 178 TYR A N 1
ATOM 1341 C CA . TYR A 1 178 ? -11.75 18.469 9.195 1 98.69 178 TYR A CA 1
ATOM 1342 C C . TYR A 1 178 ? -12.156 17.484 8.117 1 98.69 178 TYR A C 1
ATOM 1344 O O . TYR A 1 178 ? -12.945 17.812 7.223 1 98.69 178 TYR A O 1
ATOM 1352 N N . VAL A 1 179 ? -11.672 16.219 8.156 1 98.88 179 VAL A N 1
ATOM 1353 C CA . VAL A 1 179 ? -12.117 15.172 7.246 1 98.88 179 VAL A CA 1
ATOM 1354 C C . VAL A 1 179 ? -13.633 14.984 7.375 1 98.88 179 VAL A C 1
ATOM 1356 O O . VAL A 1 179 ? -14.344 14.914 6.367 1 98.88 179 VAL A O 1
ATOM 1359 N N . ILE A 1 180 ? -14.125 14.953 8.625 1 98.88 180 ILE A N 1
ATOM 1360 C CA . ILE A 1 180 ? -15.547 14.781 8.883 1 98.88 180 ILE A CA 1
ATOM 1361 C C . ILE A 1 180 ? -16.328 15.906 8.219 1 98.88 180 ILE A C 1
ATOM 1363 O O . ILE A 1 180 ? -17.281 15.656 7.469 1 98.88 180 ILE A O 1
ATOM 1367 N N . GLN A 1 181 ? -15.922 17.078 8.438 1 98.88 181 GLN A N 1
ATOM 1368 C CA . GLN A 1 181 ? -16.672 18.25 7.984 1 98.88 181 GLN A CA 1
ATOM 1369 C C . GLN A 1 181 ? -16.641 18.375 6.465 1 98.88 181 GLN A C 1
ATOM 1371 O O . GLN A 1 181 ? -17.672 18.625 5.832 1 98.88 181 GLN A O 1
ATOM 1376 N N . ILE A 1 182 ? -15.461 18.219 5.879 1 98.81 182 ILE A N 1
ATOM 1377 C CA . ILE A 1 182 ? -15.32 18.359 4.434 1 98.81 182 ILE A CA 1
ATOM 1378 C C . ILE A 1 182 ? -16.031 17.203 3.729 1 98.81 182 ILE A C 1
ATOM 1380 O O . ILE A 1 182 ? -16.672 17.406 2.689 1 98.81 182 ILE A O 1
ATOM 1384 N N . ALA A 1 183 ? -15.953 16 4.293 1 98.81 183 ALA A N 1
ATOM 1385 C CA . ALA A 1 183 ? -16.703 14.867 3.74 1 98.81 183 ALA A CA 1
ATOM 1386 C C . ALA A 1 183 ? -18.203 15.172 3.699 1 98.81 183 ALA A C 1
ATOM 1388 O O . ALA A 1 183 ? -18.875 14.867 2.713 1 98.81 183 ALA A O 1
ATOM 1389 N N . LYS A 1 184 ? -18.672 15.773 4.766 1 98.62 184 LYS A N 1
ATOM 1390 C CA . LYS A 1 184 ? -20.094 16.141 4.809 1 98.62 184 LYS A CA 1
ATOM 1391 C C . LYS A 1 184 ? -20.438 17.109 3.684 1 98.62 184 LYS A C 1
ATOM 1393 O O . LYS A 1 184 ? -21.453 16.938 2.998 1 98.62 184 LYS A O 1
ATOM 1398 N N . ILE A 1 185 ? -19.609 18.125 3.492 1 98.44 185 ILE A N 1
ATOM 1399 C CA . ILE A 1 185 ? -19.828 19.109 2.434 1 98.44 185 ILE A CA 1
ATOM 1400 C C . ILE A 1 185 ? -19.859 18.406 1.078 1 98.44 185 ILE A C 1
ATOM 1402 O O . ILE A 1 185 ? -20.688 18.734 0.221 1 98.44 185 ILE A O 1
ATOM 1406 N N . LEU A 1 186 ? -19 17.391 0.906 1 97.88 186 LEU A N 1
ATOM 1407 C CA . LEU A 1 186 ? -18.844 16.703 -0.375 1 97.88 186 LEU A CA 1
ATOM 1408 C C . LEU A 1 186 ? -19.906 15.609 -0.533 1 97.88 186 LEU A C 1
ATOM 1410 O O . LEU A 1 186 ? -20.031 15.016 -1.606 1 97.88 186 LEU A O 1
ATOM 1414 N N . GLY A 1 187 ? -20.609 15.281 0.522 1 98.19 187 GLY A N 1
ATOM 1415 C CA . GLY A 1 187 ? -21.719 14.336 0.463 1 98.19 187 GLY A CA 1
ATOM 1416 C C . GLY A 1 187 ? -21.281 12.906 0.754 1 98.19 187 GLY A C 1
ATOM 1417 O O . GLY A 1 187 ? -21.922 11.961 0.283 1 98.19 187 GLY A O 1
ATOM 1418 N N . TYR A 1 188 ? -20.172 12.727 1.406 1 97.94 188 TYR A N 1
ATOM 1419 C CA . TYR A 1 188 ? -19.688 11.398 1.785 1 97.94 188 TYR A CA 1
ATOM 1420 C C . TYR A 1 188 ? -20.141 11.039 3.195 1 97.94 188 TYR A C 1
ATOM 1422 O O . TYR A 1 188 ? -20.391 11.922 4.016 1 97.94 188 TYR A O 1
ATOM 1430 N N . ASN A 1 189 ? -20.281 9.805 3.463 1 97.38 189 ASN A N 1
ATOM 1431 C CA . ASN A 1 189 ? -20.453 9.297 4.82 1 97.38 189 ASN A CA 1
ATOM 1432 C C . ASN A 1 189 ? -19.125 8.875 5.43 1 97.38 189 ASN A C 1
ATOM 1434 O O . ASN A 1 189 ? -18.203 8.492 4.711 1 97.38 189 ASN A O 1
ATOM 1438 N N . THR A 1 190 ? -19.047 8.984 6.742 1 98.38 190 THR A N 1
ATOM 1439 C CA . THR A 1 190 ? -17.75 8.719 7.379 1 98.38 190 THR A CA 1
ATOM 1440 C C . THR A 1 190 ? -17.938 7.797 8.586 1 98.38 190 THR A C 1
ATOM 1442 O O . THR A 1 190 ? -18.875 7.965 9.367 1 98.38 190 THR A O 1
ATOM 1445 N N . VAL A 1 191 ? -17.109 6.793 8.656 1 98.62 191 VAL A N 1
ATOM 1446 C CA . VAL A 1 191 ? -16.891 6.051 9.891 1 98.62 191 VAL A CA 1
ATOM 1447 C C . VAL A 1 191 ? -15.656 6.602 10.617 1 98.62 191 VAL A C 1
ATOM 1449 O O . VAL A 1 191 ? -14.539 6.512 10.109 1 98.62 191 VAL A O 1
ATOM 1452 N N . ASN A 1 192 ? -15.938 7.125 11.766 1 98.62 192 ASN A N 1
ATOM 1453 C CA . ASN A 1 192 ? -14.914 7.848 12.516 1 98.62 192 ASN A CA 1
ATOM 1454 C C . ASN A 1 192 ? -14.539 7.113 13.797 1 98.62 192 ASN A C 1
ATOM 1456 O O . ASN A 1 192 ? -15.281 7.152 14.781 1 98.62 192 ASN A O 1
ATOM 1460 N N . LEU A 1 193 ? -13.383 6.492 13.742 1 98.12 193 LEU A N 1
ATOM 1461 C CA . LEU A 1 193 ? -12.938 5.711 14.891 1 98.12 193 LEU A CA 1
ATOM 1462 C C . LEU A 1 193 ? -12.148 6.578 15.867 1 98.12 193 LEU A C 1
ATOM 1464 O O . LEU A 1 193 ? -11.312 7.383 15.453 1 98.12 193 LEU A O 1
ATOM 1468 N N . PHE A 1 194 ? -12.484 6.473 17.109 1 96.44 194 PHE A N 1
ATOM 1469 C CA . PHE A 1 194 ? -11.773 7.188 18.172 1 96.44 194 PHE A CA 1
ATOM 1470 C C . PHE A 1 194 ? -11.578 6.301 19.391 1 96.44 194 PHE A C 1
ATOM 1472 O O . PHE A 1 194 ? -12.227 5.258 19.516 1 96.44 194 PHE A O 1
ATOM 1479 N N . ARG A 1 195 ? -10.656 6.621 20.219 1 92.5 195 ARG A N 1
ATOM 1480 C CA . ARG A 1 195 ? -10.328 5.844 21.406 1 92.5 195 ARG A CA 1
ATOM 1481 C C . ARG A 1 195 ? -11.328 6.117 22.531 1 92.5 195 ARG A C 1
ATOM 1483 O O . ARG A 1 195 ? -11.672 7.273 22.797 1 92.5 195 ARG A O 1
ATOM 1490 N N . GLU A 1 196 ? -11.672 5.145 23.109 1 92.75 196 GLU A N 1
ATOM 1491 C CA . GLU A 1 196 ? -12.539 5.266 24.266 1 92.75 196 GLU A CA 1
ATOM 1492 C C . GLU A 1 196 ? -11.891 6.137 25.344 1 92.75 196 GLU A C 1
ATOM 1494 O O . GLU A 1 196 ? -10.68 6.062 25.562 1 92.75 196 GLU A O 1
ATOM 1499 N N . ARG A 1 197 ? -12.766 6.863 26.031 1 92.69 197 ARG A N 1
ATOM 1500 C CA . ARG A 1 197 ? -12.281 7.734 27.094 1 92.69 197 ARG A CA 1
ATOM 1501 C C . ARG A 1 197 ? -12.391 7.047 28.453 1 92.69 197 ARG A C 1
ATOM 1503 O O . ARG A 1 197 ? -12.781 5.883 28.531 1 92.69 197 ARG A O 1
ATOM 1510 N N . GLY A 1 198 ? -11.914 7.734 29.516 1 89.75 198 GLY A N 1
ATOM 1511 C CA . GLY A 1 198 ? -11.82 7.148 30.844 1 89.75 198 GLY A CA 1
ATOM 1512 C C . GLY A 1 198 ? -13.164 6.758 31.422 1 89.75 198 GLY A C 1
ATOM 1513 O O . GLY A 1 198 ? -13.242 5.895 32.312 1 89.75 198 GLY A O 1
ATOM 1514 N N . THR A 1 199 ? -14.273 7.426 30.953 1 92.5 199 THR A N 1
ATOM 1515 C CA . THR A 1 199 ? -15.625 7.121 31.406 1 92.5 199 THR A CA 1
ATOM 1516 C C . THR A 1 199 ? -16.578 7.027 30.219 1 92.5 199 THR A C 1
ATOM 1518 O O . THR A 1 199 ? -16.328 7.609 29.156 1 92.5 199 THR A O 1
ATOM 1521 N N . PRO A 1 200 ? -17.625 6.297 30.391 1 93.88 200 PRO A N 1
ATOM 1522 C CA . PRO A 1 200 ? -18.625 6.223 29.328 1 93.88 200 PRO A CA 1
ATOM 1523 C C . PRO A 1 200 ? -19.188 7.594 28.953 1 93.88 200 PRO A C 1
ATOM 1525 O O . PRO A 1 200 ? -19.469 7.848 27.766 1 93.88 200 PRO A O 1
ATOM 1528 N N . GLU A 1 201 ? -19.328 8.414 29.922 1 94.62 201 GLU A N 1
ATOM 1529 C CA . GLU A 1 201 ? -19.859 9.75 29.672 1 94.62 201 GLU A CA 1
ATOM 1530 C C . GLU A 1 201 ? -18.906 10.57 28.797 1 94.62 201 GLU A C 1
ATOM 1532 O O . GLU A 1 201 ? -19.344 11.242 27.859 1 94.62 201 GLU A O 1
ATOM 1537 N N . ALA A 1 202 ? -17.609 10.492 29.172 1 94.12 202 ALA A N 1
ATOM 1538 C CA . ALA A 1 202 ? -16.609 11.211 28.375 1 94.12 202 ALA A CA 1
ATOM 1539 C C . ALA A 1 202 ? -16.516 10.656 26.969 1 94.12 202 ALA A C 1
ATOM 1541 O O . ALA A 1 202 ? -16.312 11.414 26.016 1 94.12 202 ALA A O 1
ATOM 1542 N N . THR A 1 203 ? -16.688 9.375 26.891 1 95.69 203 THR A N 1
ATOM 1543 C CA . THR A 1 203 ? -16.719 8.742 25.578 1 95.69 203 THR A CA 1
ATOM 1544 C C . THR A 1 203 ? -17.891 9.234 24.75 1 95.69 203 THR A C 1
ATOM 1546 O O . THR A 1 203 ? -17.734 9.586 23.578 1 95.69 203 THR A O 1
ATOM 1549 N N . GLU A 1 204 ? -19.031 9.367 25.359 1 96.81 204 GLU A N 1
ATOM 1550 C CA . GLU A 1 204 ? -20.219 9.836 24.656 1 96.81 204 GLU A CA 1
ATOM 1551 C C . GLU A 1 204 ? -20.094 11.312 24.297 1 96.81 204 GLU A C 1
ATOM 1553 O O . GLU A 1 204 ? -20.547 11.727 23.234 1 96.81 204 GLU A O 1
ATOM 1558 N N . GLU A 1 205 ? -19.516 12.055 25.172 1 95.81 205 GLU A N 1
ATOM 1559 C CA . GLU A 1 205 ? -19.281 13.469 24.875 1 95.81 205 GLU A CA 1
ATOM 1560 C C . GLU A 1 205 ? -18.406 13.641 23.641 1 95.81 205 GLU A C 1
ATOM 1562 O O . GLU A 1 205 ? -18.688 14.484 22.797 1 95.81 205 GLU A O 1
ATOM 1567 N N . THR A 1 206 ? -17.375 12.836 23.609 1 96.12 206 THR A N 1
ATOM 1568 C CA . THR A 1 206 ? -16.484 12.867 22.453 1 96.12 206 THR A CA 1
ATOM 1569 C C . THR A 1 206 ? -17.219 12.461 21.188 1 96.12 206 THR A C 1
ATOM 1571 O O . THR A 1 206 ? -17.078 13.109 20.141 1 96.12 206 THR A O 1
ATOM 1574 N N . ARG A 1 207 ? -18.031 11.445 21.297 1 97.38 207 ARG A N 1
ATOM 1575 C CA . ARG A 1 207 ? -18.828 10.977 20.172 1 97.38 207 ARG A CA 1
ATOM 1576 C C . ARG A 1 207 ? -19.766 12.078 19.672 1 97.38 207 ARG A C 1
ATOM 1578 O O . ARG A 1 207 ? -19.844 12.328 18.469 1 97.38 207 ARG A O 1
ATOM 1585 N N . ASN A 1 208 ? -20.422 12.695 20.578 1 97.5 208 ASN A N 1
ATOM 1586 C CA . ASN A 1 208 ? -21.375 13.75 20.234 1 97.5 208 ASN A CA 1
ATOM 1587 C C . ASN A 1 208 ? -20.672 14.938 19.578 1 97.5 208 ASN A C 1
ATOM 1589 O O . ASN A 1 208 ? -21.234 15.578 18.672 1 97.5 208 ASN A O 1
ATOM 1593 N N . LEU A 1 209 ? -19.531 15.211 20.047 1 96.5 209 LEU A N 1
ATOM 1594 C CA . LEU A 1 209 ? -18.766 16.297 19.438 1 96.5 209 LEU A CA 1
ATOM 1595 C C . LEU A 1 209 ? -18.438 15.969 17.984 1 96.5 209 LEU A C 1
ATOM 1597 O O . LEU A 1 209 ? -18.609 16.812 17.109 1 96.5 209 LEU A O 1
ATOM 1601 N N . LEU A 1 210 ? -18.016 14.758 17.719 1 98.12 210 LEU A N 1
ATOM 1602 C CA . LEU A 1 210 ? -17.688 14.352 16.359 1 98.12 210 LEU A CA 1
ATOM 1603 C C . LEU A 1 210 ? -18.938 14.391 15.477 1 98.12 210 LEU A C 1
ATOM 1605 O O . LEU A 1 210 ? -18.875 14.812 14.32 1 98.12 210 LEU A O 1
ATOM 1609 N N . ARG A 1 211 ? -20.047 13.992 16.047 1 98.38 211 ARG A N 1
ATOM 1610 C CA . ARG A 1 211 ? -21.312 14.047 15.312 1 98.38 211 ARG A CA 1
ATOM 1611 C C . ARG A 1 211 ? -21.688 15.484 14.992 1 98.38 211 ARG A C 1
ATOM 1613 O O . ARG A 1 211 ? -22.25 15.758 13.93 1 98.38 211 ARG A O 1
ATOM 1620 N N . SER A 1 212 ? -21.359 16.312 15.906 1 98.06 212 SER A N 1
ATOM 1621 C CA . SER A 1 212 ? -21.719 17.719 15.703 1 98.06 212 SER A CA 1
ATOM 1622 C C . SER A 1 212 ? -20.922 18.312 14.547 1 98.06 212 SER A C 1
ATOM 1624 O O . SER A 1 212 ? -21.328 19.328 13.961 1 98.06 212 SER A O 1
ATOM 1626 N N . TYR A 1 213 ? -19.797 17.719 14.234 1 98.19 213 TYR A N 1
ATOM 1627 C CA . TYR A 1 213 ? -19.016 18.156 13.078 1 98.19 213 TYR A CA 1
ATOM 1628 C C . TYR A 1 213 ? -19.547 17.516 11.797 1 98.19 213 TYR A C 1
ATOM 1630 O O . TYR A 1 213 ? -19.094 17.844 10.703 1 98.19 213 TYR A O 1
ATOM 1638 N N . GLY A 1 214 ? -20.453 16.562 11.914 1 98.44 214 GLY A N 1
ATOM 1639 C CA . GLY A 1 214 ? -21.062 15.953 10.742 1 98.44 214 GLY A CA 1
ATOM 1640 C C . GLY A 1 214 ? -20.688 14.492 10.57 1 98.44 214 GLY A C 1
ATOM 1641 O O . GLY A 1 214 ? -20.938 13.898 9.523 1 98.44 214 GLY A O 1
ATOM 1642 N N . GLY A 1 215 ? -20.094 13.875 11.562 1 98.44 215 GLY A N 1
ATOM 1643 C CA . GLY A 1 215 ? -19.734 12.469 11.469 1 98.44 215 GLY A CA 1
ATOM 1644 C C . GLY A 1 215 ? -20.922 11.555 11.344 1 98.44 215 GLY A C 1
ATOM 1645 O O . GLY A 1 215 ? -21.891 11.672 12.102 1 98.44 215 GLY A O 1
ATOM 1646 N N . THR A 1 216 ? -20.906 10.648 10.391 1 97.94 216 THR A N 1
ATOM 1647 C CA . THR A 1 216 ? -22.016 9.719 10.18 1 97.94 216 THR A CA 1
ATOM 1648 C C . THR A 1 216 ? -22.031 8.656 11.273 1 97.94 216 THR A C 1
ATOM 1650 O O . THR A 1 216 ? -23.047 8.5 11.969 1 97.94 216 THR A O 1
ATOM 1653 N N . TRP A 1 217 ? -20.953 7.883 11.43 1 98.06 217 TRP A N 1
ATOM 1654 C CA . TRP A 1 217 ? -20.719 6.957 12.539 1 98.06 217 TRP A CA 1
ATOM 1655 C C . TRP A 1 217 ? -19.484 7.348 13.328 1 98.06 217 TRP A C 1
ATOM 1657 O O . TRP A 1 217 ? -18.422 7.582 12.75 1 98.06 217 TRP A O 1
ATOM 1667 N N . CYS A 1 218 ? -19.641 7.535 14.539 1 98.38 218 CYS A N 1
ATOM 1668 C CA . CYS A 1 218 ? -18.547 7.805 15.469 1 98.38 218 CYS A CA 1
ATOM 1669 C C . CYS A 1 218 ? -18.438 6.711 16.516 1 98.38 218 CYS A C 1
ATOM 1671 O O . CYS A 1 218 ? -19.25 6.66 17.453 1 98.38 218 CYS A O 1
ATOM 1673 N N . LEU A 1 219 ? -17.422 5.883 16.344 1 98.12 219 LEU A N 1
ATOM 1674 C CA . LEU A 1 219 ? -17.375 4.645 17.109 1 98.12 219 LEU A CA 1
ATOM 1675 C C . LEU A 1 219 ? -15.984 4.438 17.719 1 98.12 219 LEU A C 1
ATOM 1677 O O . LEU A 1 219 ? -14.984 4.863 17.141 1 98.12 219 LEU A O 1
ATOM 1681 N N . THR A 1 220 ? -15.969 3.811 18.875 1 96.69 220 THR A N 1
ATOM 1682 C CA . THR A 1 220 ? -14.711 3.223 19.328 1 96.69 220 THR A CA 1
ATOM 1683 C C . THR A 1 220 ? -14.359 2.002 18.484 1 96.69 220 THR A C 1
ATOM 1685 O O . THR A 1 220 ? -15.195 1.485 17.734 1 96.69 220 THR A O 1
ATOM 1688 N N . GLU A 1 221 ? -13.156 1.602 18.547 1 94 221 GLU A N 1
ATOM 1689 C CA . GLU A 1 221 ? -12.727 0.441 17.781 1 94 221 GLU A CA 1
ATOM 1690 C C . GLU A 1 221 ? -13.539 -0.797 18.141 1 94 221 GLU A C 1
ATOM 1692 O O . GLU A 1 221 ? -13.953 -1.559 17.266 1 94 221 GLU A O 1
ATOM 1697 N N . SER A 1 222 ? -13.766 -0.985 19.406 1 94.38 222 SER A N 1
ATOM 1698 C CA . SER A 1 222 ? -14.523 -2.137 19.875 1 94.38 222 SER A CA 1
ATOM 1699 C C . SER A 1 222 ? -15.953 -2.105 19.344 1 94.38 222 SER A C 1
ATOM 1701 O O . SER A 1 222 ? -16.484 -3.133 18.922 1 94.38 222 SER A O 1
ATOM 1703 N N . GLU A 1 223 ? -16.531 -0.941 19.406 1 96.38 223 GLU A N 1
ATOM 1704 C CA . GLU A 1 223 ? -17.875 -0.792 18.875 1 96.38 223 GLU A CA 1
ATOM 1705 C C . GLU A 1 223 ? -17.922 -1.103 17.375 1 96.38 223 GLU A C 1
ATOM 1707 O O . GLU A 1 223 ? -18.859 -1.745 16.906 1 96.38 223 GLU A O 1
ATOM 1712 N N . TYR A 1 224 ? -16.938 -0.626 16.688 1 96.38 224 TYR A N 1
ATOM 1713 C CA . TYR A 1 224 ? -16.875 -0.861 15.25 1 96.38 224 TYR A CA 1
ATOM 1714 C C . TYR A 1 224 ? -16.781 -2.352 14.945 1 96.38 224 TYR A C 1
ATOM 1716 O O . TYR A 1 224 ? -17.5 -2.855 14.07 1 96.38 224 TYR A O 1
ATOM 1724 N N . MET A 1 225 ? -15.93 -3.039 15.664 1 92.81 225 MET A N 1
ATOM 1725 C CA . MET A 1 225 ? -15.727 -4.465 15.422 1 92.81 225 MET A CA 1
ATOM 1726 C C . MET A 1 225 ? -17.031 -5.238 15.586 1 92.81 225 MET A C 1
ATOM 1728 O O . MET A 1 225 ? -17.266 -6.23 14.891 1 92.81 225 MET A O 1
ATOM 1732 N N . GLU A 1 226 ? -17.906 -4.762 16.422 1 93.75 226 GLU A N 1
ATOM 1733 C CA . GLU A 1 226 ? -19.188 -5.414 16.656 1 93.75 226 GLU A CA 1
ATOM 1734 C C . GLU A 1 226 ? -20.203 -5.07 15.562 1 93.75 226 GLU A C 1
ATOM 1736 O O . GLU A 1 226 ? -21.156 -5.82 15.328 1 93.75 226 GLU A O 1
ATOM 1741 N N . ARG A 1 227 ? -19.953 -3.977 14.844 1 92.31 227 ARG A N 1
ATOM 1742 C CA . ARG A 1 227 ? -20.984 -3.475 13.93 1 92.31 227 ARG A CA 1
ATOM 1743 C C . ARG A 1 227 ? -20.438 -3.348 12.508 1 92.31 227 ARG A C 1
ATOM 1745 O O . ARG A 1 227 ? -21.062 -2.727 11.648 1 92.31 227 ARG A O 1
ATOM 1752 N N . ALA A 1 228 ? -19.297 -3.887 12.297 1 89.81 228 ALA A N 1
ATOM 1753 C CA . ALA A 1 228 ? -18.578 -3.691 11.039 1 89.81 228 ALA A CA 1
ATOM 1754 C C . ALA A 1 228 ? -19.453 -4.086 9.844 1 89.81 228 ALA A C 1
ATOM 1756 O O . ALA A 1 228 ? -19.391 -3.449 8.789 1 89.81 228 ALA A O 1
ATOM 1757 N N . LYS A 1 229 ? -20.266 -5.055 9.977 1 87.44 229 LYS A N 1
ATOM 1758 C CA . LYS A 1 229 ? -21.078 -5.594 8.883 1 87.44 229 LYS A CA 1
ATOM 1759 C C . LYS A 1 229 ? -22.125 -4.582 8.438 1 87.44 229 LYS A C 1
ATOM 1761 O O . LYS A 1 229 ? -22.688 -4.703 7.344 1 87.44 229 LYS A O 1
ATOM 1766 N N . GLU A 1 230 ? -22.375 -3.561 9.281 1 89.44 230 GLU A N 1
ATOM 1767 C CA . GLU A 1 230 ? -23.391 -2.555 8.984 1 89.44 230 GLU A CA 1
ATOM 1768 C C . GLU A 1 230 ? -22.812 -1.429 8.133 1 89.44 230 GLU A C 1
ATOM 1770 O O . GLU A 1 230 ? -23.562 -0.605 7.594 1 89.44 230 GLU A O 1
ATOM 1775 N N . MET A 1 231 ? -21.547 -1.513 8.023 1 90.81 231 MET A N 1
ATOM 1776 C CA . MET A 1 231 ? -20.859 -0.404 7.367 1 90.81 231 MET A CA 1
ATOM 1777 C C . MET A 1 231 ? -19.875 -0.916 6.309 1 90.81 231 MET A C 1
ATOM 1779 O O . MET A 1 231 ? -19.453 -2.072 6.355 1 90.81 231 MET A O 1
ATOM 1783 N N . GLY A 1 232 ? -19.609 -0.152 5.305 1 82.5 232 GLY A N 1
ATOM 1784 C CA . GLY A 1 232 ? -18.625 -0.537 4.312 1 82.5 232 GLY A CA 1
ATOM 1785 C C . GLY A 1 232 ? -19.203 -1.379 3.191 1 82.5 232 GLY A C 1
ATOM 1786 O O . GLY A 1 232 ? -20.422 -1.379 2.967 1 82.5 232 GLY A O 1
ATOM 1787 N N . PRO A 1 233 ? -18.172 -2.078 2.467 1 87.44 233 PRO A N 1
ATOM 1788 C CA . PRO A 1 233 ? -16.719 -1.897 2.473 1 87.44 233 PRO A CA 1
ATOM 1789 C C . PRO A 1 233 ? -16.297 -0.495 2.035 1 87.44 233 PRO A C 1
ATOM 1791 O O . PRO A 1 233 ? -17.125 0.266 1.517 1 87.44 233 PRO A O 1
ATOM 1794 N N . PHE A 1 234 ? -15.07 -0.126 2.363 1 95.75 234 PHE A N 1
ATOM 1795 C CA . PHE A 1 234 ? -14.578 1.236 2.189 1 95.75 234 PHE A CA 1
ATOM 1796 C C . PHE A 1 234 ? -13.633 1.323 1.001 1 95.75 234 PHE A C 1
ATOM 1798 O O . PHE A 1 234 ? -12.648 0.579 0.928 1 95.75 234 PHE A O 1
ATOM 1805 N N . LYS A 1 235 ? -13.906 2.285 0.161 1 96.94 235 LYS A N 1
ATOM 1806 C CA . LYS A 1 235 ? -12.984 2.543 -0.939 1 96.94 235 LYS A CA 1
ATOM 1807 C C . LYS A 1 235 ? -11.758 3.318 -0.459 1 96.94 235 LYS A C 1
ATOM 1809 O O . LYS A 1 235 ? -10.695 3.258 -1.081 1 96.94 235 LYS A O 1
ATOM 1814 N N . LEU A 1 236 ? -11.969 4.047 0.638 1 98.69 236 LEU A N 1
ATOM 1815 C CA . LEU A 1 236 ? -10.914 4.895 1.173 1 98.69 236 LEU A CA 1
ATOM 1816 C C . LEU A 1 236 ? -10.828 4.766 2.689 1 98.69 236 LEU A C 1
ATOM 1818 O O . LEU A 1 236 ? -11.844 4.848 3.383 1 98.69 236 LEU A O 1
ATOM 1822 N N . ALA A 1 237 ? -9.68 4.488 3.168 1 98.81 237 ALA A N 1
ATOM 1823 C CA . ALA A 1 237 ? -9.359 4.516 4.59 1 98.81 237 ALA A CA 1
ATOM 1824 C C . ALA A 1 237 ? -8.227 5.504 4.879 1 98.81 237 ALA A C 1
ATOM 1826 O O . ALA A 1 237 ? -7.246 5.566 4.133 1 98.81 237 ALA A O 1
ATOM 1827 N N . LEU A 1 238 ? -8.367 6.305 5.891 1 98.88 238 LEU A N 1
ATOM 1828 C CA . LEU A 1 238 ? -7.359 7.281 6.293 1 98.88 238 LEU A CA 1
ATOM 1829 C C . LEU A 1 238 ? -6.73 6.895 7.625 1 98.88 238 LEU A C 1
ATOM 1831 O O . LEU A 1 238 ? -7.43 6.738 8.625 1 98.88 238 LEU A O 1
ATOM 1835 N N . ASN A 1 239 ? -5.414 6.773 7.574 1 98.75 239 ASN A N 1
ATOM 1836 C CA . ASN A 1 239 ? -4.672 6.262 8.719 1 98.75 239 ASN A CA 1
ATOM 1837 C C . ASN A 1 239 ? -3.686 7.293 9.258 1 98.75 239 ASN A C 1
ATOM 1839 O O . ASN A 1 239 ? -2.787 7.734 8.539 1 98.75 239 ASN A O 1
ATOM 1843 N N . CYS A 1 240 ? -3.828 7.715 10.508 1 96.94 240 CYS A N 1
ATOM 1844 C CA . CYS A 1 240 ? -2.855 8.641 11.078 1 96.94 240 CYS A CA 1
ATOM 1845 C C . CYS A 1 240 ? -2.229 8.07 12.344 1 96.94 240 CYS A C 1
ATOM 1847 O O . CYS A 1 240 ? -1.427 8.734 13 1 96.94 240 CYS A O 1
ATOM 1849 N N . LEU A 1 241 ? -2.594 6.875 12.742 1 95.31 241 LEU A N 1
ATOM 1850 C CA . LEU A 1 241 ? -2.127 6.312 14.008 1 95.31 241 LEU A CA 1
ATOM 1851 C C . LEU A 1 241 ? -0.975 5.34 13.781 1 95.31 241 LEU A C 1
ATOM 1853 O O . LEU A 1 241 ? 0.018 5.363 14.516 1 95.31 241 LEU A O 1
ATOM 1857 N N . GLY A 1 242 ? -1.107 4.477 12.742 1 96.38 242 GLY A N 1
ATOM 1858 C CA . GLY A 1 242 ? -0.232 3.32 12.617 1 96.38 242 GLY A CA 1
ATOM 1859 C C . GLY A 1 242 ? -0.601 2.188 13.555 1 96.38 242 GLY A C 1
ATOM 1860 O O . GLY A 1 242 ? -1.775 2 13.883 1 96.38 242 GLY A O 1
ATOM 1861 N N . GLY A 1 243 ? 0.338 1.311 13.812 1 96.25 243 GLY A N 1
ATOM 1862 C CA . GLY A 1 243 ? 0.123 0.24 14.773 1 96.25 243 GLY A CA 1
ATOM 1863 C C . GLY A 1 243 ? -1.068 -0.636 14.43 1 96.25 243 GLY A C 1
ATOM 1864 O O . GLY A 1 243 ? -1.452 -0.746 13.266 1 96.25 243 GLY A O 1
ATOM 1865 N N . LYS A 1 244 ? -1.683 -1.269 15.43 1 95.62 244 LYS A N 1
ATOM 1866 C CA . LYS A 1 244 ? -2.779 -2.225 15.305 1 95.62 244 LYS A CA 1
ATOM 1867 C C . LYS A 1 244 ? -4.008 -1.57 14.68 1 95.62 244 LYS A C 1
ATOM 1869 O O . LYS A 1 244 ? -4.719 -2.197 13.891 1 95.62 244 LYS A O 1
ATOM 1874 N N . PRO A 1 245 ? -4.258 -0.299 14.961 1 96.12 245 PRO A N 1
ATOM 1875 C CA . PRO A 1 245 ? -5.441 0.33 14.367 1 96.12 245 PRO A CA 1
ATOM 1876 C C . PRO A 1 245 ? -5.406 0.347 12.844 1 96.12 245 PRO A C 1
ATOM 1878 O O . PRO A 1 245 ? -6.457 0.319 12.195 1 96.12 245 PRO A O 1
ATOM 1881 N N . ALA A 1 246 ? -4.238 0.368 12.312 1 97.81 246 ALA A N 1
ATOM 1882 C CA . ALA A 1 246 ? -4.109 0.338 10.859 1 97.81 246 ALA A CA 1
ATOM 1883 C C . ALA A 1 246 ? -4.621 -0.983 10.289 1 97.81 246 ALA A C 1
ATOM 1885 O O . ALA A 1 246 ? -5.195 -1.016 9.203 1 97.81 246 ALA A O 1
ATOM 1886 N N . SER A 1 247 ? -4.418 -2.07 11.008 1 97 247 SER A N 1
ATOM 1887 C CA . SER A 1 247 ? -4.844 -3.393 10.562 1 97 247 SER A CA 1
ATOM 1888 C C . SER A 1 247 ? -6.363 -3.469 10.43 1 97 247 SER A C 1
ATOM 1890 O O . SER A 1 247 ? -6.875 -4.121 9.516 1 97 247 SER A O 1
ATOM 1892 N N . ILE A 1 248 ? -7.059 -2.805 11.312 1 94.69 248 ILE A N 1
ATOM 1893 C CA . ILE A 1 248 ? -8.516 -2.783 11.273 1 94.69 248 ILE A CA 1
ATOM 1894 C C . ILE A 1 248 ? -8.992 -2.127 9.977 1 94.69 248 ILE A C 1
ATOM 1896 O O . ILE A 1 248 ? -9.914 -2.619 9.328 1 94.69 248 ILE A O 1
ATOM 1900 N N . LEU A 1 249 ? -8.359 -1.03 9.586 1 97.44 249 LEU A N 1
ATOM 1901 C CA . LEU A 1 249 ? -8.727 -0.333 8.352 1 97.44 249 LEU A CA 1
ATOM 1902 C C . LEU A 1 249 ? -8.5 -1.224 7.137 1 97.44 249 LEU A C 1
ATOM 1904 O O . LEU A 1 249 ? -9.383 -1.36 6.289 1 97.44 249 LEU A O 1
ATOM 1908 N N . VAL A 1 250 ? -7.367 -1.875 7.086 1 97.5 250 VAL A N 1
ATOM 1909 C CA . VAL A 1 250 ? -6.965 -2.688 5.941 1 97.5 250 VAL A CA 1
ATOM 1910 C C . VAL A 1 250 ? -7.938 -3.848 5.762 1 97.5 250 VAL A C 1
ATOM 1912 O O . VAL A 1 250 ? -8.352 -4.152 4.641 1 97.5 250 VAL A O 1
ATOM 1915 N N . LYS A 1 251 ? -8.344 -4.449 6.848 1 94.88 251 LYS A N 1
ATOM 1916 C CA . LYS A 1 251 ? -9.219 -5.617 6.816 1 94.88 251 LYS A CA 1
ATOM 1917 C C . LYS A 1 251 ? -10.594 -5.258 6.27 1 94.88 251 LYS A C 1
ATOM 1919 O O . LYS A 1 251 ? -11.312 -6.125 5.77 1 94.88 251 LYS A O 1
ATOM 1924 N N . ASN A 1 252 ? -10.922 -3.979 6.27 1 95 252 ASN A N 1
ATOM 1925 C CA . ASN A 1 252 ? -12.281 -3.588 5.93 1 95 252 ASN A CA 1
ATOM 1926 C C . ASN A 1 252 ? -12.336 -2.844 4.598 1 95 252 ASN A C 1
ATOM 1928 O O . ASN A 1 252 ? -13.398 -2.361 4.195 1 95 252 ASN A O 1
ATOM 1932 N N . LEU A 1 253 ? -11.219 -2.721 3.938 1 96.81 253 LEU A N 1
ATOM 1933 C CA . LEU A 1 253 ? -11.203 -2.096 2.619 1 96.81 253 LEU A CA 1
ATOM 1934 C C . LEU A 1 253 ? -11.945 -2.957 1.602 1 96.81 253 LEU A C 1
ATOM 1936 O O . LEU A 1 253 ? -11.922 -4.188 1.688 1 96.81 253 LEU A O 1
ATOM 1940 N N . SER A 1 254 ? -12.586 -2.285 0.666 1 96.06 254 SER A N 1
ATOM 1941 C CA . SER A 1 254 ? -13.203 -2.963 -0.471 1 96.06 254 SER A CA 1
ATOM 1942 C C . SER A 1 254 ? -12.148 -3.479 -1.444 1 96.06 254 SER A C 1
ATOM 1944 O O . SER A 1 254 ? -10.961 -3.182 -1.295 1 96.06 254 SER A O 1
ATOM 1946 N N . ASN A 1 255 ? -12.625 -4.328 -2.4 1 94.88 255 ASN A N 1
ATOM 1947 C CA . ASN A 1 255 ? -11.734 -4.664 -3.504 1 94.88 255 ASN A CA 1
ATOM 1948 C C . ASN A 1 255 ? -11.156 -3.412 -4.164 1 94.88 255 ASN A C 1
ATOM 1950 O O . ASN A 1 255 ? -11.891 -2.457 -4.43 1 94.88 255 ASN A O 1
ATOM 1954 N N . SER A 1 256 ? -9.867 -3.371 -4.234 1 95.69 256 SER A N 1
ATOM 1955 C CA . SER A 1 256 ? -9.133 -2.281 -4.859 1 95.69 256 SER A CA 1
ATOM 1956 C C . SER A 1 256 ? -9.211 -1.007 -4.023 1 95.69 256 SER A C 1
ATOM 1958 O O . SER A 1 256 ? -8.984 0.092 -4.535 1 95.69 256 SER A O 1
ATOM 1960 N N . GLY A 1 257 ? -9.695 -1.122 -2.779 1 97.69 257 GLY A N 1
ATOM 1961 C CA . GLY A 1 257 ? -9.703 0.025 -1.885 1 97.69 257 GLY A CA 1
ATOM 1962 C C . GLY A 1 257 ? -8.312 0.543 -1.561 1 97.69 257 GLY A C 1
ATOM 1963 O O . GLY A 1 257 ? -7.32 -0.136 -1.815 1 97.69 257 GLY A O 1
ATOM 1964 N N . THR A 1 258 ? -8.25 1.745 -0.995 1 98.62 258 THR A N 1
ATOM 1965 C CA . THR A 1 258 ? -6.977 2.396 -0.715 1 98.62 258 THR A CA 1
ATOM 1966 C C . THR A 1 258 ? -6.93 2.895 0.727 1 98.62 258 THR A C 1
ATOM 1968 O O . THR A 1 258 ? -7.891 3.484 1.219 1 98.62 258 THR A O 1
ATOM 1971 N N . MET A 1 259 ? -5.883 2.557 1.392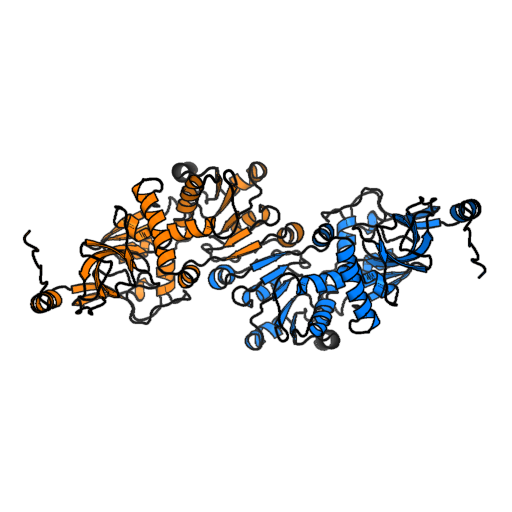 1 98.81 259 MET A N 1
ATOM 1972 C CA . MET A 1 259 ? -5.586 3.221 2.656 1 98.81 259 MET A CA 1
ATOM 1973 C C . MET A 1 259 ? -4.453 4.227 2.488 1 98.81 259 MET A C 1
ATOM 1975 O O . MET A 1 259 ? -3.408 3.906 1.918 1 98.81 259 MET A O 1
ATOM 1979 N N . VAL A 1 260 ? -4.684 5.422 2.943 1 98.81 260 VAL A N 1
ATOM 1980 C CA . VAL A 1 260 ? -3.662 6.461 2.914 1 98.81 260 VAL A CA 1
ATOM 1981 C C . VAL A 1 260 ? -3.141 6.715 4.328 1 98.81 260 VAL A C 1
ATOM 1983 O O . VAL A 1 260 ? -3.918 6.988 5.242 1 98.81 260 VAL A O 1
ATOM 1986 N N . THR A 1 261 ? -1.854 6.547 4.488 1 98.62 261 THR A N 1
ATOM 1987 C CA . THR A 1 261 ? -1.199 6.84 5.762 1 98.62 261 THR A CA 1
ATOM 1988 C C . THR A 1 261 ? -0.582 8.234 5.742 1 98.62 261 THR A C 1
ATOM 1990 O O . THR A 1 261 ? 0.279 8.531 4.91 1 98.62 261 THR A O 1
ATOM 1993 N N . TYR A 1 262 ? -1.026 9.078 6.676 1 97.56 262 TYR A N 1
ATOM 1994 C CA . TYR A 1 262 ? -0.553 10.453 6.66 1 97.56 262 TYR A CA 1
ATOM 1995 C C . TYR A 1 262 ? 0.003 10.852 8.023 1 97.56 262 TYR A C 1
ATOM 1997 O O . TYR A 1 262 ? 0.426 12 8.211 1 97.56 262 TYR A O 1
ATOM 2005 N N . GLY A 1 263 ? -0.025 9.875 8.93 1 94.62 263 GLY A N 1
ATOM 2006 C CA . GLY A 1 263 ? 0.541 10.062 10.258 1 94.62 263 GLY A CA 1
ATOM 2007 C C . GLY A 1 263 ? 0.924 8.758 10.938 1 94.62 263 GLY A C 1
ATOM 2008 O O . GLY A 1 263 ? 0.621 7.68 10.43 1 94.62 263 GLY A O 1
ATOM 2009 N N . GLY A 1 264 ? 1.622 8.797 11.992 1 92.31 264 GLY A N 1
ATOM 2010 C CA . GLY A 1 264 ? 2.07 7.672 12.797 1 92.31 264 GLY A CA 1
ATOM 2011 C C . GLY A 1 264 ? 2.107 7.988 14.281 1 92.31 264 GLY A C 1
ATOM 2012 O O . GLY A 1 264 ? 3.143 7.824 14.93 1 92.31 264 GLY A O 1
ATOM 2013 N N . MET A 1 265 ? 1.008 8.289 14.773 1 86.81 265 MET A N 1
ATOM 2014 C CA . MET A 1 265 ? 0.941 8.867 16.109 1 86.81 265 MET A CA 1
ATOM 2015 C C . MET A 1 265 ? 1.296 7.832 17.172 1 86.81 265 MET A C 1
ATOM 2017 O O . MET A 1 265 ? 1.794 8.18 18.25 1 86.81 265 MET A O 1
ATOM 2021 N N . THR A 1 266 ? 1.027 6.539 16.875 1 87.56 266 THR A N 1
ATOM 2022 C CA . THR A 1 266 ? 1.347 5.512 17.859 1 87.56 266 THR A CA 1
ATOM 2023 C C . THR A 1 266 ? 2.85 5.25 17.906 1 87.56 266 THR A C 1
ATOM 2025 O O . THR A 1 266 ? 3.354 4.648 18.844 1 87.56 266 THR A O 1
ATOM 2028 N N . ARG A 1 267 ? 3.488 5.617 16.797 1 87.25 267 ARG A N 1
ATOM 2029 C CA . ARG A 1 267 ? 4.922 5.387 16.641 1 87.25 267 ARG A CA 1
ATOM 2030 C C . ARG A 1 267 ? 5.238 3.896 16.625 1 87.25 267 ARG A C 1
ATOM 2032 O O . ARG A 1 267 ? 6.301 3.477 17.078 1 87.25 267 ARG A O 1
ATOM 2039 N N . ASN A 1 268 ? 4.285 3.08 16.312 1 93.75 268 ASN A N 1
ATOM 2040 C CA . ASN A 1 268 ? 4.441 1.637 16.172 1 93.75 268 ASN A CA 1
ATOM 2041 C C . ASN A 1 268 ? 4.266 1.197 14.719 1 93.75 268 ASN A C 1
ATOM 2043 O O . ASN A 1 268 ? 3.488 1.794 13.977 1 93.75 268 ASN A O 1
ATOM 2047 N N . PRO A 1 269 ? 5.004 0.156 14.367 1 97.06 269 PRO A N 1
ATOM 2048 C CA . PRO A 1 269 ? 4.77 -0.407 13.031 1 97.06 269 PRO A CA 1
ATOM 2049 C C . PRO A 1 269 ? 3.359 -0.969 12.867 1 97.06 269 PRO A C 1
ATOM 2051 O O . PRO A 1 269 ? 2.664 -1.202 13.859 1 97.06 269 PRO A O 1
ATOM 2054 N N . MET A 1 270 ? 2.971 -1.14 11.648 1 98.31 270 MET A N 1
ATOM 2055 C CA . MET A 1 270 ? 1.634 -1.623 11.32 1 98.31 270 MET A CA 1
ATOM 2056 C C . MET A 1 270 ? 1.651 -3.119 11.031 1 98.31 270 MET A C 1
ATOM 2058 O O . MET A 1 270 ? 2.215 -3.557 10.031 1 98.31 270 MET A O 1
ATOM 2062 N N . PRO A 1 271 ? 1.082 -3.932 11.922 1 98.25 271 PRO A N 1
ATOM 2063 C CA . PRO A 1 271 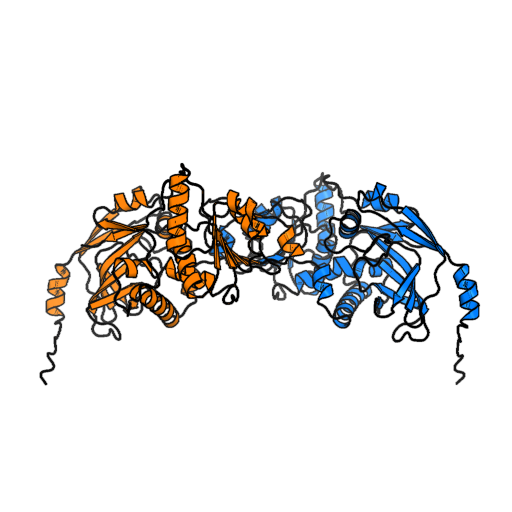? 1.003 -5.367 11.648 1 98.25 271 PRO A CA 1
ATOM 2064 C C . PRO A 1 271 ? -0.087 -5.715 10.641 1 98.25 271 PRO A C 1
ATOM 2066 O O . PRO A 1 271 ? -1.165 -6.176 11.023 1 98.25 271 PRO A O 1
ATOM 2069 N N . LEU A 1 272 ? 0.177 -5.617 9.367 1 98.44 272 LEU A N 1
ATOM 2070 C CA . LEU A 1 272 ? -0.841 -5.715 8.328 1 98.44 272 LEU A CA 1
ATOM 2071 C C . LEU A 1 272 ? -0.972 -7.152 7.828 1 98.44 272 LEU A C 1
ATOM 2073 O O . LEU A 1 272 ? 0.033 -7.832 7.617 1 98.44 272 LEU A O 1
ATOM 2077 N N . PRO A 1 273 ? -2.148 -7.645 7.672 1 97.25 273 PRO A N 1
ATOM 2078 C CA . PRO A 1 273 ? -2.346 -8.977 7.105 1 97.25 273 PRO A CA 1
ATOM 2079 C C . PRO A 1 273 ? -2.012 -9.039 5.617 1 97.25 273 PRO A C 1
ATOM 2081 O O . PRO A 1 273 ? -2.131 -8.039 4.91 1 97.25 273 PRO A O 1
ATOM 2084 N N . VAL A 1 274 ? -1.658 -10.188 5.129 1 96.31 274 VAL A N 1
ATOM 2085 C CA . VAL A 1 274 ? -1.255 -10.391 3.74 1 96.31 274 VAL A CA 1
ATOM 2086 C C . VAL A 1 274 ? -2.49 -10.609 2.869 1 96.31 274 VAL A C 1
ATOM 2088 O O . VAL A 1 274 ? -2.541 -10.141 1.728 1 96.31 274 VAL A O 1
ATOM 2091 N N . GLY A 1 275 ? -3.508 -11.25 3.346 1 95.06 275 GLY A N 1
ATOM 2092 C CA . GLY A 1 275 ? -4.676 -11.711 2.613 1 95.06 275 GLY A CA 1
ATOM 2093 C C . GLY A 1 275 ? -5.336 -10.617 1.792 1 95.06 275 GLY A C 1
ATOM 2094 O O . GLY A 1 275 ? -5.504 -10.766 0.579 1 95.06 275 GLY A O 1
ATOM 2095 N N . PRO A 1 276 ? -5.613 -9.453 2.447 1 95.69 276 PRO A N 1
ATOM 2096 C CA . PRO A 1 276 ? -6.297 -8.383 1.716 1 95.69 276 PRO A CA 1
ATOM 2097 C C . PRO A 1 276 ? -5.492 -7.883 0.519 1 95.69 276 PRO A C 1
ATOM 2099 O O . PRO A 1 276 ? -6.07 -7.488 -0.498 1 95.69 276 PRO A O 1
ATOM 2102 N N . PHE A 1 277 ? -4.188 -7.859 0.632 1 96.38 277 PHE A N 1
ATOM 2103 C CA . PHE A 1 277 ? -3.365 -7.441 -0.498 1 96.38 277 PHE A CA 1
ATOM 2104 C C . PHE A 1 277 ? -3.557 -8.383 -1.683 1 96.38 277 PHE A C 1
ATOM 2106 O O . PHE A 1 277 ? -3.867 -7.941 -2.789 1 96.38 277 PHE A O 1
ATOM 2113 N N . ILE A 1 278 ? -3.414 -9.609 -1.405 1 95.19 278 ILE A N 1
ATOM 2114 C CA . ILE A 1 278 ? -3.434 -10.594 -2.479 1 95.19 278 ILE A CA 1
ATOM 2115 C C . ILE A 1 278 ? -4.848 -10.719 -3.039 1 95.19 278 ILE A C 1
ATOM 2117 O O . ILE A 1 278 ? -5.066 -10.555 -4.242 1 95.19 278 ILE A O 1
ATOM 2121 N N . PHE A 1 279 ? -5.898 -10.836 -2.189 1 94.81 279 PHE A N 1
ATOM 2122 C CA . PHE A 1 279 ? -7.191 -11.32 -2.65 1 94.81 279 PHE A CA 1
ATOM 2123 C C . PHE A 1 279 ? -8.125 -10.164 -2.971 1 94.81 279 PHE A C 1
ATOM 2125 O O . PHE A 1 279 ? -9.141 -10.344 -3.641 1 94.81 279 PHE A O 1
ATOM 2132 N N . LYS A 1 280 ? -7.75 -8.914 -2.51 1 94.62 280 LYS A N 1
ATOM 2133 C CA . LYS A 1 280 ? -8.578 -7.754 -2.816 1 94.62 280 LYS A CA 1
ATOM 2134 C C . LYS A 1 280 ? -7.809 -6.723 -3.633 1 94.62 280 LYS A C 1
ATOM 2136 O O . LYS A 1 280 ? -8.383 -5.742 -4.105 1 94.62 280 LYS A O 1
ATOM 2141 N N . ASP A 1 281 ? -6.469 -6.965 -3.771 1 95.44 281 ASP A N 1
ATOM 2142 C CA . ASP A 1 281 ? -5.598 -6.012 -4.453 1 95.44 281 ASP A CA 1
ATOM 2143 C C . ASP A 1 281 ? -5.773 -4.605 -3.887 1 95.44 281 ASP A C 1
ATOM 2145 O O . ASP A 1 281 ? -5.992 -3.65 -4.637 1 95.44 281 ASP A O 1
ATOM 2149 N N . ILE A 1 282 ? -5.781 -4.52 -2.596 1 97.5 282 ILE A N 1
ATOM 2150 C CA . ILE A 1 282 ? -5.859 -3.205 -1.966 1 97.5 282 ILE A CA 1
ATOM 2151 C C . ILE A 1 282 ? -4.559 -2.443 -2.207 1 97.5 282 ILE A C 1
ATOM 2153 O O . ILE A 1 282 ? -3.537 -3.039 -2.557 1 97.5 282 ILE A O 1
ATOM 2157 N N . SER A 1 283 ? -4.66 -1.122 -2.053 1 97.81 283 SER A N 1
ATOM 2158 C CA . SER A 1 283 ? -3.508 -0.241 -2.227 1 97.81 283 SER A CA 1
ATOM 2159 C C . SER A 1 283 ? -3.221 0.552 -0.957 1 97.81 283 SER A C 1
ATOM 2161 O O . SER A 1 283 ? -4.137 1.114 -0.35 1 97.81 283 SER A O 1
ATOM 2163 N N . LEU A 1 284 ? -2.004 0.512 -0.506 1 98.69 284 LEU A N 1
ATOM 2164 C CA . LEU A 1 284 ? -1.563 1.418 0.549 1 98.69 284 LEU A CA 1
ATOM 2165 C C . LEU A 1 284 ? -0.667 2.516 -0.015 1 98.69 284 LEU A C 1
ATOM 2167 O O . LEU A 1 284 ? 0.257 2.234 -0.783 1 98.69 284 LEU A O 1
ATOM 2171 N N . ARG A 1 285 ? -0.984 3.721 0.33 1 98.12 285 ARG A N 1
ATOM 2172 C CA . ARG A 1 285 ? -0.245 4.906 -0.091 1 98.12 285 ARG A CA 1
ATOM 2173 C C . ARG A 1 285 ? 0.094 5.793 1.103 1 98.12 285 ARG A C 1
ATOM 2175 O O . ARG A 1 285 ? -0.325 5.516 2.229 1 98.12 285 ARG A O 1
ATOM 2182 N N . GLY A 1 286 ? 0.921 6.754 0.84 1 97.88 286 GLY A N 1
ATOM 2183 C CA . GLY A 1 286 ? 1.247 7.762 1.834 1 97.88 286 GLY A CA 1
ATOM 2184 C C . GLY A 1 286 ? 0.908 9.172 1.386 1 97.88 286 GLY A C 1
ATOM 2185 O O . GLY A 1 286 ? 0.655 9.406 0.202 1 97.88 286 GLY A O 1
ATOM 2186 N N . PHE A 1 287 ? 0.867 10.039 2.35 1 97.75 287 PHE A N 1
ATOM 2187 C CA . PHE A 1 287 ? 0.643 11.445 2.035 1 97.75 287 PHE A CA 1
ATOM 2188 C C . PHE A 1 287 ? 1.455 12.344 2.959 1 97.75 287 PHE A C 1
ATOM 2190 O O . PHE A 1 287 ? 1.433 12.164 4.18 1 97.75 287 PHE A O 1
ATOM 2197 N N . TRP A 1 288 ? 2.139 13.195 2.324 1 96.31 288 TRP A N 1
ATOM 2198 C CA . TRP A 1 288 ? 2.928 14.219 3 1 96.31 288 TRP A CA 1
ATOM 2199 C C . TRP A 1 288 ? 2.641 15.602 2.422 1 96.31 288 TRP A C 1
ATOM 2201 O O . TRP A 1 288 ? 3.105 15.93 1.327 1 96.31 288 TRP A O 1
ATOM 2211 N N . LEU A 1 289 ? 1.938 16.375 3.174 1 95.81 289 LEU A N 1
ATOM 2212 C CA . LEU A 1 289 ? 1.469 17.672 2.684 1 95.81 289 LEU A CA 1
ATOM 2213 C C . LEU A 1 289 ? 2.633 18.516 2.178 1 95.81 289 LEU A C 1
ATOM 2215 O O . LEU A 1 289 ? 2.527 19.156 1.131 1 95.81 289 LEU A O 1
ATOM 2219 N N . SER A 1 290 ? 3.764 18.531 2.949 1 93.44 290 SER A N 1
ATOM 2220 C CA . SER A 1 290 ? 4.906 19.359 2.57 1 93.44 290 SER A CA 1
ATOM 2221 C C . SER A 1 290 ? 5.422 18.984 1.185 1 93.44 290 SER A C 1
ATOM 2223 O O . SER A 1 290 ? 5.66 19.859 0.35 1 93.44 290 SER A O 1
ATOM 2225 N N . SER A 1 291 ? 5.551 17.734 0.986 1 93.56 291 SER A N 1
ATOM 2226 C CA . SER A 1 291 ? 5.996 17.266 -0.322 1 93.56 291 SER A CA 1
ATOM 2227 C C . SER A 1 291 ? 4.965 17.562 -1.401 1 93.56 291 SER A C 1
ATOM 2229 O O . SER A 1 291 ? 5.32 17.938 -2.518 1 93.56 291 SER A O 1
ATOM 2231 N N . PHE A 1 292 ? 3.75 17.359 -1.114 1 95.31 292 PHE A N 1
ATOM 2232 C CA . PHE A 1 292 ? 2.662 17.656 -2.041 1 95.31 292 PHE A CA 1
ATOM 2233 C C . PHE A 1 292 ? 2.68 19.125 -2.451 1 95.31 292 PHE A C 1
ATOM 2235 O O . PHE A 1 292 ? 2.607 19.438 -3.639 1 95.31 292 PHE A O 1
ATOM 2242 N N . ASN A 1 293 ? 2.846 20 -1.465 1 93.69 293 ASN A N 1
ATOM 2243 C CA . ASN A 1 293 ? 2.84 21.438 -1.694 1 93.69 293 ASN A CA 1
ATOM 2244 C C . ASN A 1 293 ? 4.016 21.875 -2.566 1 93.69 293 ASN A C 1
ATOM 2246 O O . ASN A 1 293 ? 3.895 22.812 -3.352 1 93.69 293 ASN A O 1
ATOM 2250 N N . LEU A 1 294 ? 5.145 21.25 -2.404 1 91.06 294 LEU A N 1
ATOM 2251 C CA . LEU A 1 294 ? 6.328 21.578 -3.189 1 91.06 294 LEU A CA 1
ATOM 2252 C C . LEU A 1 294 ? 6.09 21.312 -4.672 1 91.06 294 LEU A C 1
ATOM 2254 O O . LEU A 1 294 ? 6.73 21.938 -5.527 1 91.06 294 LEU A O 1
ATOM 2258 N N . ARG A 1 295 ? 5.152 20.469 -4.949 1 91.81 295 ARG A N 1
ATOM 2259 C CA . ARG A 1 295 ? 4.891 20.094 -6.336 1 91.81 295 ARG A CA 1
ATOM 2260 C C . ARG A 1 295 ? 3.717 20.891 -6.898 1 91.81 295 ARG A C 1
ATOM 2262 O O . ARG A 1 295 ? 3.354 20.734 -8.062 1 91.81 295 ARG A O 1
ATOM 2269 N N . GLN A 1 296 ? 3.131 21.719 -6.094 1 93.81 296 GLN A N 1
ATOM 2270 C CA . GLN A 1 296 ? 1.998 22.531 -6.527 1 93.81 296 GLN A CA 1
ATOM 2271 C C . GLN A 1 296 ? 2.443 23.938 -6.906 1 93.81 296 GLN A C 1
ATOM 2273 O O . GLN A 1 296 ? 3.328 24.5 -6.266 1 93.81 296 GLN A O 1
ATOM 2278 N N . SER A 1 297 ? 1.772 24.469 -7.914 1 95 297 SER A N 1
ATOM 2279 C CA . SER A 1 297 ? 1.982 25.875 -8.227 1 95 297 SER A CA 1
ATOM 2280 C C . SER A 1 297 ? 1.381 26.781 -7.156 1 95 297 SER A C 1
ATOM 2282 O O . SER A 1 297 ? 0.424 26.391 -6.48 1 95 297 SER A O 1
ATOM 2284 N N . PRO A 1 298 ? 1.922 27.953 -7.012 1 94.56 298 PRO A N 1
ATOM 2285 C CA . PRO A 1 298 ? 1.33 28.906 -6.07 1 94.56 298 PRO A CA 1
ATOM 2286 C C . PRO A 1 298 ? -0.151 29.156 -6.34 1 94.56 298 PRO A C 1
ATOM 2288 O O . PRO A 1 298 ? -0.931 29.344 -5.402 1 94.56 298 PRO A O 1
ATOM 2291 N N . SER A 1 299 ? -0.484 29.125 -7.602 1 95.94 299 SER A N 1
ATOM 2292 C CA . SER A 1 299 ? -1.879 29.359 -7.961 1 95.94 299 SER A CA 1
ATOM 2293 C C . SER A 1 299 ? -2.781 28.25 -7.426 1 95.94 299 SER A C 1
ATOM 2295 O O . SER A 1 299 ? -3.885 28.516 -6.949 1 95.94 299 SER A O 1
ATOM 2297 N N . LYS A 1 300 ? -2.301 27.016 -7.512 1 96.31 300 LYS A N 1
ATOM 2298 C CA . LYS A 1 300 ? -3.082 25.906 -6.988 1 96.31 300 LYS A CA 1
ATOM 2299 C C . LYS A 1 300 ? -3.176 25.953 -5.465 1 96.31 300 LYS A C 1
ATOM 2301 O O . LYS A 1 300 ? -4.223 25.656 -4.891 1 96.31 300 LYS A O 1
ATOM 2306 N N . ARG A 1 301 ? -2.094 26.375 -4.879 1 96.75 301 ARG A N 1
ATOM 2307 C CA . ARG A 1 301 ? -2.105 26.578 -3.432 1 96.75 301 ARG A CA 1
ATOM 2308 C C . ARG A 1 301 ? -3.111 27.656 -3.039 1 96.75 301 ARG A C 1
ATOM 2310 O O . ARG A 1 301 ? -3.844 27.5 -2.061 1 96.75 301 ARG A O 1
ATOM 2317 N N . GLN A 1 302 ? -3.135 28.688 -3.787 1 97 302 GLN A N 1
ATOM 2318 C CA . GLN A 1 302 ? -4.07 29.781 -3.527 1 97 302 GLN A CA 1
ATOM 2319 C C . GLN A 1 302 ? -5.516 29.312 -3.643 1 97 302 GLN A C 1
ATOM 2321 O O . GLN A 1 302 ? -6.359 29.672 -2.822 1 97 302 GLN A O 1
ATOM 2326 N N . LEU A 1 303 ? -5.77 28.469 -4.645 1 97.12 303 LEU A N 1
ATOM 2327 C CA . LEU A 1 303 ? -7.121 27.953 -4.836 1 97.12 303 LEU A CA 1
ATOM 2328 C C . LEU A 1 303 ? -7.562 27.125 -3.637 1 97.12 303 LEU A C 1
ATOM 2330 O O . LEU A 1 303 ? -8.719 27.188 -3.215 1 97.12 303 LEU A O 1
ATOM 2334 N N . THR A 1 304 ? -6.66 26.344 -3.088 1 97.25 304 THR A N 1
ATOM 2335 C CA . THR A 1 304 ? -6.961 25.547 -1.905 1 97.25 304 THR A CA 1
ATOM 2336 C C . THR A 1 304 ? -7.312 26.438 -0.721 1 97.25 304 THR A C 1
ATOM 2338 O O . THR A 1 304 ? -8.328 26.234 -0.057 1 97.25 304 THR A O 1
ATOM 2341 N N . VAL A 1 305 ? -6.539 27.453 -0.506 1 96.81 305 VAL A N 1
ATOM 2342 C CA . VAL A 1 305 ? -6.73 28.391 0.608 1 96.81 305 VAL A CA 1
ATOM 2343 C C . VAL A 1 305 ? -8.023 29.172 0.408 1 96.81 305 VAL A C 1
ATOM 2345 O O . VAL A 1 305 ? -8.75 29.438 1.368 1 96.81 305 VAL A O 1
ATOM 2348 N N . ASP A 1 306 ? -8.312 29.5 -0.847 1 97.88 306 ASP A N 1
ATOM 2349 C CA . ASP A 1 306 ? -9.547 30.219 -1.154 1 97.88 306 ASP A CA 1
ATOM 2350 C C . ASP A 1 306 ? -10.766 29.375 -0.801 1 97.88 306 ASP A C 1
ATOM 2352 O O . ASP A 1 306 ? -11.703 29.859 -0.158 1 97.88 306 ASP A O 1
ATOM 2356 N N . GLN A 1 307 ? -10.711 28.188 -1.166 1 98.06 307 GLN A N 1
ATOM 2357 C CA . GLN A 1 307 ? -11.844 27.297 -0.916 1 98.06 307 GLN A CA 1
ATOM 2358 C C . GLN A 1 307 ? -12.047 27.078 0.58 1 98.06 307 GLN A C 1
ATOM 2360 O O . GLN A 1 307 ? -13.172 27.156 1.073 1 98.06 307 GLN A O 1
ATOM 2365 N N . LEU A 1 308 ? -11.031 26.844 1.271 1 98.31 308 LEU A N 1
ATOM 2366 C CA . LEU A 1 308 ? -11.125 26.594 2.705 1 98.31 308 LEU A CA 1
ATOM 2367 C C . LEU A 1 308 ? -11.555 27.844 3.451 1 98.31 308 LEU A C 1
ATOM 2369 O O . LEU A 1 308 ? -12.383 27.781 4.359 1 98.31 308 LEU A O 1
ATOM 2373 N N . SER A 1 309 ? -10.961 28.984 3.053 1 98.12 309 SER A N 1
ATOM 2374 C CA . SER A 1 309 ? -11.344 30.234 3.705 1 98.12 309 SER A CA 1
ATOM 2375 C C . SER A 1 309 ? -12.805 30.578 3.441 1 98.12 309 SER A C 1
ATOM 2377 O O . SER A 1 309 ? -13.492 31.109 4.312 1 98.12 309 SER A O 1
ATOM 2379 N N . LYS A 1 310 ? -13.242 30.25 2.236 1 98.5 310 LYS A N 1
ATOM 2380 C CA . LYS A 1 310 ? -14.656 30.438 1.921 1 98.5 310 LYS A CA 1
ATOM 2381 C C . LYS A 1 310 ? -15.539 29.578 2.82 1 98.5 310 LYS A C 1
ATOM 2383 O O . LYS A 1 310 ? -16.531 30.047 3.367 1 98.5 310 LYS A O 1
ATOM 2388 N N . TRP A 1 311 ? -15.195 28.312 2.994 1 98.56 311 TRP A N 1
ATOM 2389 C CA . TRP A 1 311 ? -15.969 27.391 3.824 1 98.56 311 TRP A CA 1
ATOM 2390 C C . TRP A 1 311 ? -15.984 27.859 5.277 1 98.56 311 TRP A C 1
ATOM 2392 O O . TRP A 1 311 ? -17 27.734 5.961 1 98.56 311 TRP A O 1
ATOM 2402 N N . PHE A 1 312 ? -14.875 28.359 5.754 1 98.25 312 PHE A N 1
ATOM 2403 C CA . PHE A 1 312 ? -14.836 28.938 7.094 1 98.25 312 PHE A CA 1
ATOM 2404 C C . PHE A 1 312 ? -15.734 30.156 7.191 1 98.25 312 PHE A C 1
ATOM 2406 O O . PHE A 1 312 ? -16.5 30.297 8.141 1 98.25 312 PHE A O 1
ATOM 2413 N N . CYS A 1 313 ? -15.633 30.984 6.191 1 98.19 313 CYS A N 1
ATOM 2414 C CA . CYS A 1 313 ? -16.375 32.25 6.168 1 98.19 313 CYS A CA 1
ATOM 2415 C C . CYS A 1 313 ? -17.875 31.984 6.164 1 98.19 313 CYS A C 1
ATOM 2417 O O . CYS A 1 313 ? -18.641 32.688 6.82 1 98.19 313 CYS A O 1
ATOM 2419 N N . GLU A 1 314 ? -18.266 30.953 5.488 1 98.12 314 GLU A N 1
ATOM 2420 C CA . GLU A 1 314 ? -19.688 30.625 5.348 1 98.12 314 GLU A CA 1
ATOM 2421 C C . GLU A 1 314 ? -20.141 29.672 6.449 1 98.12 314 GLU A C 1
ATOM 2423 O O . GLU A 1 314 ? -21.266 29.156 6.402 1 98.12 314 GLU A O 1
ATOM 2428 N N . ASP A 1 315 ? -19.297 29.375 7.344 1 97.12 315 ASP A N 1
ATOM 2429 C CA . ASP A 1 315 ? -19.578 28.531 8.5 1 97.12 315 ASP A CA 1
ATOM 2430 C C . ASP A 1 315 ? -19.938 27.109 8.07 1 97.12 315 ASP A C 1
ATOM 2432 O O . ASP A 1 315 ? -20.766 26.453 8.695 1 97.12 315 ASP A O 1
ATOM 2436 N N . LEU A 1 316 ? -19.391 26.734 6.953 1 97.94 316 LEU A N 1
ATOM 2437 C CA . LEU A 1 316 ? -19.562 25.359 6.504 1 97.94 316 LEU A CA 1
ATOM 2438 C C . LEU A 1 316 ? -18.594 24.422 7.223 1 97.94 316 LEU A C 1
ATOM 2440 O O . LEU A 1 316 ? -18.875 23.234 7.359 1 97.94 316 LEU A O 1
ATOM 2444 N N . ILE A 1 317 ? -17.469 24.969 7.621 1 97.94 317 ILE A N 1
ATOM 2445 C CA . ILE A 1 317 ? -16.578 24.234 8.516 1 97.94 317 ILE A CA 1
ATOM 2446 C C . ILE A 1 317 ? -16.219 25.109 9.711 1 97.94 317 ILE A C 1
ATOM 2448 O O . ILE A 1 317 ? -16.203 26.344 9.609 1 97.94 317 ILE A O 1
ATOM 2452 N N . LYS A 1 318 ? -16.047 24.453 10.773 1 96.62 318 LYS A N 1
ATOM 2453 C CA . LYS A 1 318 ? -15.594 25.062 12.023 1 96.62 318 LYS A CA 1
ATOM 2454 C C . LYS A 1 318 ? -14.188 24.578 12.398 1 96.62 318 LYS A C 1
ATOM 2456 O O . LYS A 1 318 ? -13.805 23.453 12.078 1 96.62 318 LYS A O 1
ATOM 2461 N N . PRO A 1 319 ? -13.469 25.469 13.023 1 96.25 319 PRO A N 1
ATOM 2462 C CA . PRO A 1 319 ? -12.133 25.031 13.422 1 96.25 319 PRO A CA 1
ATOM 2463 C C . PRO A 1 319 ? -12.164 23.891 14.438 1 96.25 319 PRO A C 1
ATOM 2465 O O . PRO A 1 319 ? -13.055 23.844 15.289 1 96.25 319 PRO A O 1
ATOM 2468 N N . SER A 1 320 ? -11.211 23.016 14.336 1 95.94 320 SER A N 1
ATOM 2469 C CA . SER A 1 320 ? -10.992 22.078 15.43 1 95.94 320 SER A CA 1
ATOM 2470 C C . SER A 1 320 ? -10.719 22.797 16.734 1 95.94 320 SER A C 1
ATOM 2472 O O . SER A 1 320 ? -10.328 23.969 16.734 1 95.94 320 SER A O 1
ATOM 2474 N N . PRO A 1 321 ? -10.969 22.156 17.812 1 94.69 321 PRO A N 1
ATOM 2475 C CA . PRO A 1 321 ? -10.773 22.844 19.094 1 94.69 321 PRO A CA 1
ATOM 2476 C C . PRO A 1 321 ? -9.352 23.375 19.266 1 94.69 321 PRO A C 1
ATOM 2478 O O . PRO A 1 321 ? -8.383 22.672 18.938 1 94.69 321 PRO A O 1
ATOM 2481 N N . PHE A 1 322 ? -9.281 24.609 19.656 1 95.19 322 PHE A N 1
ATOM 2482 C CA . PHE A 1 322 ? -7.984 25.219 19.922 1 95.19 322 PHE A CA 1
ATOM 2483 C C . PHE A 1 322 ? -8.062 26.172 21.109 1 95.19 322 PHE A C 1
ATOM 2485 O O . PHE A 1 322 ? -9.156 26.484 21.594 1 95.19 322 PHE A O 1
ATOM 2492 N N . GLU A 1 323 ? -6.895 26.422 21.672 1 95.19 323 GLU A N 1
ATOM 2493 C CA . GLU A 1 323 ? -6.742 27.406 22.734 1 95.19 323 GLU A CA 1
ATOM 2494 C C . GLU A 1 323 ? -5.773 28.516 22.328 1 95.19 323 GLU A C 1
ATOM 2496 O O . GLU A 1 323 ? -4.703 28.234 21.797 1 95.19 323 GLU A O 1
ATOM 2501 N N . GLU A 1 324 ? -6.262 29.766 22.516 1 97.38 324 GLU A N 1
ATOM 2502 C CA . GLU A 1 324 ? -5.398 30.906 22.25 1 97.38 324 GLU A CA 1
ATOM 2503 C C . GLU A 1 324 ? -4.496 31.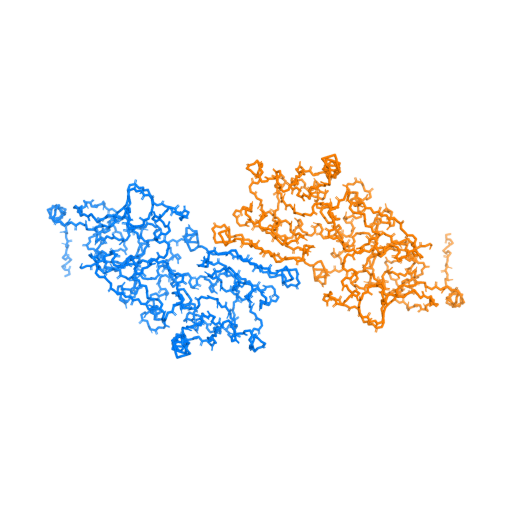203 23.453 1 97.38 324 GLU A C 1
ATOM 2505 O O . GLU A 1 324 ? -4.973 31.328 24.578 1 97.38 324 GLU A O 1
ATOM 2510 N N . ILE A 1 325 ? -3.26 31.219 23.203 1 97.69 325 ILE A N 1
ATOM 2511 C CA . ILE A 1 325 ? -2.26 31.469 24.25 1 97.69 325 ILE A CA 1
ATOM 2512 C C . ILE A 1 325 ? -1.398 32.656 23.859 1 97.69 325 ILE A C 1
ATOM 2514 O O . ILE A 1 325 ? -0.877 32.719 22.734 1 97.69 325 ILE A O 1
ATOM 2518 N N . PRO A 1 326 ? -1.219 33.625 24.797 1 97.69 326 PRO A N 1
ATOM 2519 C CA . PRO A 1 326 ? -0.346 34.781 24.469 1 97.69 326 PRO A CA 1
ATOM 2520 C C . PRO A 1 326 ? 1.061 34.344 24.078 1 97.69 326 PRO A C 1
ATOM 2522 O O . PRO A 1 326 ? 1.616 33.406 24.656 1 97.69 326 PRO A O 1
ATOM 2525 N N . PHE A 1 327 ? 1.562 35 23.125 1 97.38 327 PHE A N 1
ATOM 2526 C CA . PHE A 1 327 ? 2.877 34.656 22.578 1 97.38 327 PHE A CA 1
ATOM 2527 C C . PHE A 1 327 ? 3.918 34.625 23.703 1 97.38 327 PHE A C 1
ATOM 2529 O O . PHE A 1 327 ? 4.809 33.781 23.688 1 97.38 327 PHE A O 1
ATOM 2536 N N . LYS A 1 328 ? 3.781 35.438 24.625 1 95 328 LYS A N 1
ATOM 2537 C CA . LYS A 1 328 ? 4.727 35.531 25.734 1 95 328 LYS A CA 1
ATOM 2538 C C . LYS A 1 328 ? 4.688 34.281 26.594 1 95 328 LYS A C 1
ATOM 2540 O O . LYS A 1 328 ? 5.629 33.969 27.344 1 95 328 LYS A O 1
ATOM 2545 N N . GLU A 1 329 ? 3.594 33.531 26.516 1 96.94 329 GLU A N 1
ATOM 2546 C CA . GLU A 1 329 ? 3.436 32.281 27.266 1 96.94 329 GLU A CA 1
ATOM 2547 C C . GLU A 1 329 ? 3.717 31.062 26.391 1 96.94 329 GLU A C 1
ATOM 2549 O O . GLU A 1 329 ? 3.08 30.016 26.547 1 96.94 329 GLU A O 1
ATOM 2554 N N . TRP A 1 330 ? 4.621 31.203 25.453 1 96.75 330 TRP A N 1
ATOM 2555 C CA . TRP A 1 330 ? 4.895 30.156 24.469 1 96.75 330 TRP A CA 1
ATOM 2556 C C . TRP A 1 330 ? 5.359 28.875 25.125 1 96.75 330 TRP A C 1
ATOM 2558 O O . TRP A 1 330 ? 5.094 27.781 24.625 1 96.75 330 TRP A O 1
ATOM 2568 N N . ARG A 1 331 ? 6 28.922 26.234 1 96.62 331 ARG A N 1
ATOM 2569 C CA . ARG A 1 331 ? 6.461 27.719 26.922 1 96.62 331 ARG A CA 1
ATOM 2570 C C . ARG A 1 331 ? 5.285 26.875 27.406 1 96.62 331 ARG A C 1
ATOM 2572 O O . ARG A 1 331 ? 5.32 25.641 27.328 1 96.62 331 ARG A O 1
ATOM 2579 N N . LYS A 1 332 ? 4.348 27.594 27.953 1 95.56 332 LYS A N 1
ATOM 2580 C CA . LYS A 1 332 ? 3.121 26.906 28.328 1 95.56 332 LYS A CA 1
ATOM 2581 C C . LYS A 1 332 ? 2.471 26.219 27.125 1 95.56 332 LYS A C 1
ATOM 2583 O O . LYS A 1 332 ? 2.068 25.062 27.203 1 95.56 332 LYS A O 1
ATOM 2588 N N . ALA A 1 333 ? 2.375 26.969 26.031 1 96.06 333 ALA A N 1
ATOM 2589 C CA . ALA A 1 333 ? 1.783 26.453 24.812 1 96.06 333 ALA A CA 1
ATOM 2590 C C . ALA A 1 333 ? 2.551 25.234 24.297 1 96.06 333 ALA A C 1
ATOM 2592 O O . ALA A 1 333 ? 1.947 24.25 23.875 1 96.06 333 ALA A O 1
ATOM 2593 N N . LEU A 1 334 ? 3.828 25.359 24.375 1 95.44 334 LEU A N 1
ATOM 2594 C CA . LEU A 1 334 ? 4.691 24.266 23.938 1 95.44 334 LEU A CA 1
ATOM 2595 C C . LEU A 1 334 ? 4.445 23.016 24.781 1 95.44 334 LEU A C 1
ATOM 2597 O O . LEU A 1 334 ? 4.289 21.922 24.25 1 95.44 334 LEU A O 1
ATOM 2601 N N . HIS A 1 335 ? 4.383 23.141 26.062 1 92.56 335 HIS A N 1
ATOM 2602 C CA . HIS A 1 335 ? 4.16 22.031 26.984 1 92.56 335 HIS A CA 1
ATOM 2603 C C . HIS A 1 335 ? 2.824 21.344 26.703 1 92.56 335 HIS A C 1
ATOM 2605 O O . HIS A 1 335 ? 2.736 20.109 26.719 1 92.56 335 HIS A O 1
ATOM 2611 N N . MET A 1 336 ? 1.888 22.141 26.391 1 90.38 336 MET A N 1
ATOM 2612 C CA . MET A 1 336 ? 0.549 21.625 26.109 1 90.38 336 MET A CA 1
ATOM 2613 C C . MET A 1 336 ? 0.523 20.859 24.797 1 90.38 336 MET A C 1
ATOM 2615 O O . MET A 1 336 ? -0.371 20.047 24.562 1 90.38 336 MET A O 1
ATOM 2619 N N . SER A 1 337 ? 1.479 21.141 23.938 1 90.94 337 SER A N 1
ATOM 2620 C CA . SER A 1 337 ? 1.44 20.609 22.578 1 90.94 337 SER A CA 1
ATOM 2621 C C . SER A 1 337 ? 2.311 19.375 22.438 1 90.94 337 SER A C 1
ATOM 2623 O O . SER A 1 337 ? 2.295 18.703 21.406 1 90.94 337 SER A O 1
ATOM 2625 N N . LEU A 1 338 ? 3.064 19.062 23.453 1 84.69 338 LEU A N 1
ATOM 2626 C CA . LEU A 1 338 ? 3.916 17.875 23.406 1 84.69 338 LEU A CA 1
ATOM 2627 C C . LEU A 1 338 ? 3.09 16.609 23.562 1 84.69 338 LEU A C 1
ATOM 2629 O O . LEU A 1 338 ? 2.092 16.594 24.281 1 84.69 338 LEU A O 1
ATOM 2633 N N . PHE A 1 339 ? 3.465 15.641 22.781 1 72.06 339 PHE A N 1
ATOM 2634 C CA . PHE A 1 339 ? 2.746 14.367 22.766 1 72.06 339 PHE A CA 1
ATOM 2635 C C . PHE A 1 339 ? 2.795 13.703 24.141 1 72.06 339 PHE A C 1
ATOM 2637 O O . PHE A 1 339 ? 3.822 13.75 24.828 1 72.06 339 PHE A O 1
ATOM 2644 N N . SER A 1 340 ? 1.613 13.242 24.547 1 68.88 340 SER A N 1
ATOM 2645 C CA . SER A 1 340 ? 1.49 12.43 25.75 1 68.88 340 SER A CA 1
ATOM 2646 C C . SER A 1 340 ? 0.712 11.148 25.469 1 68.88 340 SER A C 1
ATOM 2648 O O . SER A 1 340 ? -0.264 11.156 24.719 1 68.88 340 SER A O 1
ATOM 2650 N N . ASP A 1 341 ? 1.192 10.031 25.828 1 65.44 341 ASP A N 1
ATOM 2651 C CA . ASP A 1 341 ? 0.552 8.742 25.594 1 65.44 341 ASP A CA 1
ATOM 2652 C C . ASP A 1 341 ? -0.583 8.508 26.594 1 65.44 341 ASP A C 1
ATOM 2654 O O . ASP A 1 341 ? -1.193 7.438 26.609 1 65.44 341 ASP A O 1
ATOM 2658 N N . SER A 1 342 ? -0.901 9.453 27.297 1 67.12 342 SER A N 1
ATOM 2659 C CA . SER A 1 342 ? -1.94 9.266 28.297 1 67.12 342 SER A CA 1
ATOM 2660 C C . SER A 1 342 ? -3.324 9.203 27.656 1 67.12 342 SER A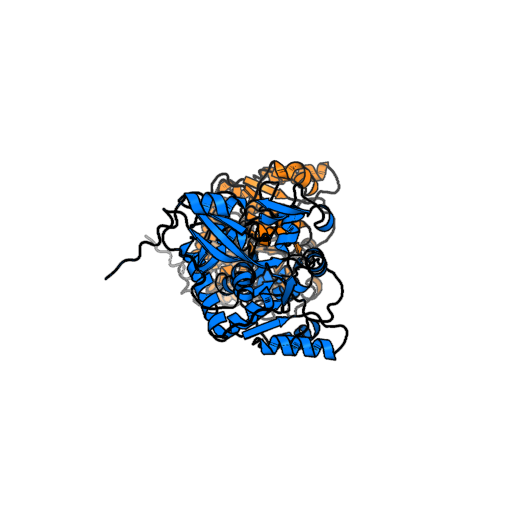 C 1
ATOM 2662 O O . SER A 1 342 ? -3.529 9.734 26.562 1 67.12 342 SER A O 1
ATOM 2664 N N . VAL A 1 343 ? -4.207 8.367 28.281 1 66.88 343 VAL A N 1
ATOM 2665 C CA . VAL A 1 343 ? -5.598 8.297 27.844 1 66.88 343 VAL A CA 1
ATOM 2666 C C . VAL A 1 343 ? -6.207 9.703 27.844 1 66.88 343 VAL A C 1
ATOM 2668 O O . VAL A 1 343 ? -6.191 10.391 28.859 1 66.88 343 VAL A O 1
ATOM 2671 N N . PRO A 1 344 ? -6.656 10.047 26.641 1 68.25 344 PRO A N 1
ATOM 2672 C CA . PRO A 1 344 ? -7.199 11.406 26.594 1 68.25 344 PRO A CA 1
ATOM 2673 C C . PRO A 1 344 ? -8.531 11.539 27.344 1 68.25 344 PRO A C 1
ATOM 2675 O O . PRO A 1 344 ? -9.359 10.625 27.297 1 68.25 344 PRO A O 1
ATOM 2678 N N . THR A 1 345 ? -8.656 12.484 28.047 1 69.62 345 THR A N 1
ATOM 2679 C CA . THR A 1 345 ? -9.891 12.758 28.781 1 69.62 345 THR A CA 1
ATOM 2680 C C . THR A 1 345 ? -10.859 13.57 27.922 1 69.62 345 THR A C 1
ATOM 2682 O O . THR A 1 345 ? -12.078 13.469 28.078 1 69.62 345 THR A O 1
ATOM 2685 N N . SER A 1 346 ? -10.359 14.367 27.141 1 78.69 346 SER A N 1
ATOM 2686 C CA . SER A 1 346 ? -11.141 15.18 26.219 1 78.69 346 SER A CA 1
ATOM 2687 C C . SER A 1 346 ? -10.406 15.383 24.891 1 78.69 346 SER A C 1
ATOM 2689 O O . SER A 1 346 ? -9.312 14.852 24.703 1 78.69 346 SER A O 1
ATOM 2691 N N . ILE A 1 347 ? -11.023 16.016 23.969 1 83.56 347 ILE A N 1
ATOM 2692 C CA . ILE A 1 347 ? -10.383 16.312 22.688 1 83.56 347 ILE A CA 1
ATOM 2693 C C . ILE A 1 347 ? -9.242 17.312 22.906 1 83.56 347 ILE A C 1
ATOM 2695 O O . ILE A 1 347 ? -9.414 18.328 23.594 1 83.56 347 ILE A O 1
ATOM 2699 N N . ARG A 1 348 ? -8.195 16.891 22.469 1 83.56 348 ARG A N 1
ATOM 2700 C CA . ARG A 1 348 ? -7.027 17.766 22.609 1 83.56 348 ARG A CA 1
ATOM 2701 C C . ARG A 1 348 ? -7.172 19.016 21.766 1 83.56 348 ARG A C 1
ATOM 2703 O O . ARG A 1 348 ? -7.559 18.953 20.594 1 83.56 348 ARG A O 1
ATOM 2710 N N . LYS A 1 349 ? -6.871 20.141 22.469 1 91.62 349 LYS A N 1
ATOM 2711 C CA . LYS A 1 349 ? -6.949 21.422 21.781 1 91.62 349 LYS A CA 1
ATOM 2712 C C . LYS A 1 349 ? -5.594 21.828 21.203 1 91.62 349 LYS A C 1
ATOM 2714 O O . LYS A 1 349 ? -4.559 21.641 21.859 1 91.62 349 LYS A O 1
ATOM 2719 N N . LYS A 1 350 ? -5.645 22.344 20.062 1 93.44 350 LYS A N 1
ATOM 2720 C CA . LYS A 1 350 ? -4.43 22.922 19.484 1 93.44 350 LYS A CA 1
ATOM 2721 C C . LYS A 1 350 ? -4.07 24.25 20.156 1 93.44 350 LYS A C 1
ATOM 2723 O O . LYS A 1 350 ? -4.953 25.016 20.531 1 93.44 350 LYS A O 1
ATOM 2728 N N . SER A 1 351 ? -2.787 24.453 20.297 1 96 351 SER A N 1
ATOM 2729 C CA . SER A 1 351 ? -2.33 25.719 20.844 1 96 351 SER A CA 1
ATOM 2730 C C . SER A 1 351 ? -2.086 26.75 19.734 1 96 351 SER A C 1
ATOM 2732 O O . SER A 1 351 ? -1.324 26.484 18.797 1 96 351 SER A O 1
ATOM 2734 N N . VAL A 1 352 ? -2.746 27.859 19.859 1 97.38 352 VAL A N 1
ATOM 2735 C CA . VAL A 1 352 ? -2.553 28.969 18.953 1 97.38 352 VAL A CA 1
ATOM 2736 C C . VAL A 1 352 ? -1.879 30.125 19.688 1 97.38 352 VAL A C 1
ATOM 2738 O O . VAL A 1 352 ? -2.459 30.703 20.609 1 97.38 352 VAL A O 1
ATOM 2741 N N . LEU A 1 353 ? -0.685 30.438 19.281 1 97.88 353 LEU A N 1
ATOM 2742 C CA . LEU A 1 353 ? 0.014 31.594 19.828 1 97.88 353 LEU A CA 1
ATOM 2743 C C . LEU A 1 353 ? -0.56 32.875 19.266 1 97.88 353 LEU A C 1
ATOM 2745 O O . LEU A 1 353 ? -0.635 33.062 18.047 1 97.88 353 LEU A O 1
ATOM 2749 N N . ILE A 1 354 ? -0.965 33.75 20.078 1 97.94 354 ILE A N 1
ATOM 2750 C CA . ILE A 1 354 ? -1.497 35.031 19.672 1 97.94 354 ILE A CA 1
ATOM 2751 C C . ILE A 1 354 ? -0.449 36.125 19.891 1 97.94 354 ILE A C 1
ATOM 2753 O O . ILE A 1 354 ? -0.009 36.344 21.031 1 97.94 354 ILE A O 1
ATOM 2757 N N . MET A 1 355 ? -0.202 36.781 18.719 1 94 355 MET A N 1
ATOM 2758 C CA . MET A 1 355 ? 0.79 37.875 18.812 1 94 355 MET A CA 1
ATOM 2759 C C . MET A 1 355 ? 0.132 39.188 19.188 1 94 355 MET A C 1
ATOM 2761 O O . MET A 1 355 ? -1.012 39.438 18.812 1 94 355 MET A O 1
ATOM 2765 N N . GLU A 1 356 ? 0.354 39.875 20.328 1 75.12 356 GLU A N 1
ATOM 2766 C CA . GLU A 1 356 ? -0.207 41.125 20.812 1 75.12 356 GLU A CA 1
ATOM 2767 C C . GLU A 1 356 ? -0.315 42.156 19.688 1 75.12 356 GLU A C 1
ATOM 2769 O O . GLU A 1 356 ? 0.498 42.188 18.766 1 75.12 356 GLU A O 1
ATOM 2774 N N . MET B 1 1 ? -4.102 -37.656 -55.156 1 27.16 1 MET B N 1
ATOM 2775 C CA . MET B 1 1 ? -4.172 -36.688 -54.062 1 27.16 1 MET B CA 1
ATOM 2776 C C . MET B 1 1 ? -5.195 -37.125 -53.031 1 27.16 1 MET B C 1
ATOM 2778 O O . MET B 1 1 ? -6.371 -36.781 -53.125 1 27.16 1 MET B O 1
ATOM 2782 N N . LEU B 1 2 ? -5.141 -38.406 -52.469 1 30.44 2 LEU B N 1
ATOM 2783 C CA . LEU B 1 2 ? -6.004 -39.344 -51.75 1 30.44 2 LEU B CA 1
ATOM 2784 C C . LEU B 1 2 ? -6.258 -38.844 -50.344 1 30.44 2 LEU B C 1
ATOM 2786 O O . LEU B 1 2 ? -5.336 -38.781 -49.531 1 30.44 2 LEU B O 1
ATOM 2790 N N . ARG B 1 3 ? -7.148 -37.812 -50.219 1 32.88 3 ARG B N 1
ATOM 2791 C CA . ARG B 1 3 ? -7.711 -37.25 -49 1 32.88 3 ARG B CA 1
ATOM 2792 C C . ARG B 1 3 ? -8.227 -38.375 -48.094 1 32.88 3 ARG B C 1
ATOM 2794 O O . ARG B 1 3 ? -9.203 -39.031 -48.406 1 32.88 3 ARG B O 1
ATOM 2801 N N . SER B 1 4 ? -7.348 -39.188 -47.406 1 30.88 4 SER B N 1
ATOM 2802 C CA . SER B 1 4 ? -7.688 -40.188 -46.406 1 30.88 4 SER B CA 1
ATOM 2803 C C . SER B 1 4 ? -8.617 -39.625 -45.344 1 30.88 4 SER B C 1
ATOM 2805 O O . SER B 1 4 ? -8.219 -38.719 -44.594 1 30.88 4 SER B O 1
ATOM 2807 N N . SER B 1 5 ? -9.938 -39.438 -45.656 1 32.38 5 SER B N 1
ATOM 2808 C CA . SER B 1 5 ? -11.086 -39.188 -44.781 1 32.38 5 SER B CA 1
ATOM 2809 C C . SER B 1 5 ? -11.078 -40.094 -43.562 1 32.38 5 SER B C 1
ATOM 2811 O O . SER B 1 5 ? -11.406 -41.281 -43.656 1 32.38 5 SER B O 1
ATOM 2813 N N . PHE B 1 6 ? -10.078 -40.031 -42.688 1 34.12 6 PHE B N 1
ATOM 2814 C CA . PHE B 1 6 ? -10.141 -40.625 -41.375 1 34.12 6 PHE B CA 1
ATOM 2815 C C . PHE B 1 6 ? -11.461 -40.281 -40.688 1 34.12 6 PHE B C 1
ATOM 2817 O O . PHE B 1 6 ? -11.641 -39.188 -40.156 1 34.12 6 PHE B O 1
ATOM 2824 N N . LEU B 1 7 ? -12.664 -40.656 -41.281 1 35.53 7 LEU B N 1
ATOM 2825 C CA . LEU B 1 7 ? -13.961 -40.812 -40.625 1 35.53 7 LEU B CA 1
ATOM 2826 C C . LEU B 1 7 ? -13.82 -41.5 -39.281 1 35.53 7 LEU B C 1
ATOM 2828 O O . LEU B 1 7 ? -13.547 -42.719 -39.219 1 35.53 7 LEU B O 1
ATOM 2832 N N . CYS B 1 8 ? -13.242 -40.938 -38.312 1 38 8 CYS B N 1
ATOM 2833 C CA . CYS B 1 8 ? -13.352 -41.344 -36.906 1 38 8 CYS B CA 1
ATOM 2834 C C . CYS B 1 8 ? -14.797 -41.656 -36.531 1 38 8 CYS B C 1
ATOM 2836 O O . CYS B 1 8 ? -15.648 -40.781 -36.531 1 38 8 CYS B O 1
ATOM 2838 N N . ASN B 1 9 ? -15.453 -42.781 -37.031 1 38.84 9 ASN B N 1
ATOM 2839 C CA . ASN B 1 9 ? -16.781 -43.312 -36.781 1 38.84 9 ASN B CA 1
ATOM 2840 C C . ASN B 1 9 ? -17.188 -43.188 -35.312 1 38.84 9 ASN B C 1
ATOM 2842 O O . ASN B 1 9 ? -16.406 -43.5 -34.438 1 38.84 9 ASN B O 1
ATOM 2846 N N . SER B 1 10 ? -18.188 -42.531 -35.031 1 42.91 10 SER B N 1
ATOM 2847 C CA . SER B 1 10 ? -18.906 -42.438 -33.75 1 42.91 10 SER B CA 1
ATOM 2848 C C . SER B 1 10 ? -19.078 -43.812 -33.125 1 42.91 10 SER B C 1
ATOM 2850 O O . SER B 1 10 ? -19.141 -43.938 -31.906 1 42.91 10 SER B O 1
ATOM 2852 N N . LYS B 1 11 ? -19.406 -44.844 -33.906 1 49.69 11 LYS B N 1
ATOM 2853 C CA . LYS B 1 11 ? -19.625 -46.219 -33.469 1 49.69 11 LYS B CA 1
ATOM 2854 C C . LYS B 1 11 ? -18.344 -46.844 -32.906 1 49.69 11 LYS B C 1
ATOM 2856 O O . LYS B 1 11 ? -18.391 -47.656 -32 1 49.69 11 LYS B O 1
ATOM 2861 N N . LYS B 1 12 ? -17.297 -46.625 -33.531 1 46.66 12 LYS B N 1
ATOM 2862 C CA . LYS B 1 12 ? -16.047 -47.188 -33 1 46.66 12 LYS B CA 1
ATOM 2863 C C . LYS B 1 12 ? -15.594 -46.469 -31.75 1 46.66 12 LYS B C 1
ATOM 2865 O O . LYS B 1 12 ? -14.867 -47.031 -30.938 1 46.66 12 LYS B O 1
ATOM 2870 N N . TRP B 1 13 ? -15.695 -45.094 -31.656 1 48.47 13 TRP B N 1
ATOM 2871 C CA . TRP B 1 13 ? -15.445 -44.406 -30.422 1 48.47 13 TRP B CA 1
ATOM 2872 C C . TRP B 1 13 ? -16.406 -44.844 -29.328 1 48.47 13 TRP B C 1
ATOM 2874 O O . TRP B 1 13 ? -16.047 -44.844 -28.141 1 48.47 13 TRP B O 1
ATOM 2884 N N . ASN B 1 14 ? -17.609 -45.156 -29.703 1 48.19 14 ASN B N 1
ATOM 2885 C CA . ASN B 1 14 ? -18.516 -45.688 -28.688 1 48.19 14 ASN B CA 1
ATOM 2886 C C . ASN B 1 14 ? -17.938 -46.906 -28 1 48.19 14 ASN B C 1
ATOM 2888 O O . ASN B 1 14 ? -18.062 -47.094 -26.797 1 48.19 14 ASN B O 1
ATOM 2892 N N . LEU B 1 15 ? -17.453 -47.812 -28.75 1 46.47 15 LEU B N 1
ATOM 2893 C CA . LEU B 1 15 ? -16.906 -49.031 -28.156 1 46.47 15 LEU B CA 1
ATOM 2894 C C . LEU B 1 15 ? -15.617 -48.719 -27.406 1 46.47 15 LEU B C 1
ATOM 2896 O O . LEU B 1 15 ? -15.359 -49.312 -26.344 1 46.47 15 LEU B O 1
ATOM 2900 N N . LEU B 1 16 ? -14.695 -48.031 -27.938 1 48.53 16 LEU B N 1
ATOM 2901 C CA . LEU B 1 16 ? -13.422 -47.656 -27.312 1 48.53 16 LEU B CA 1
ATOM 2902 C C . LEU B 1 16 ? -13.656 -46.875 -26.031 1 48.53 16 LEU B C 1
ATOM 2904 O O . LEU B 1 16 ? -12.93 -47.031 -25.047 1 48.53 16 LEU B O 1
ATOM 2908 N N . HIS B 1 17 ? -14.68 -46.062 -26.031 1 52.91 17 HIS B N 1
ATOM 2909 C CA . HIS B 1 17 ? -14.953 -45.188 -24.875 1 52.91 17 HIS B CA 1
ATOM 2910 C C . HIS B 1 17 ? -15.227 -46.031 -23.625 1 52.91 17 HIS B C 1
ATOM 2912 O O . HIS B 1 17 ? -14.852 -45.656 -22.516 1 52.91 17 HIS B O 1
ATOM 2918 N N . ARG B 1 18 ? -16.016 -47.094 -23.812 1 53.81 18 ARG B N 1
ATOM 2919 C CA . ARG B 1 18 ? -16.344 -47.906 -22.656 1 53.81 18 ARG B CA 1
ATOM 2920 C C . ARG B 1 18 ? -15.109 -48.625 -22.109 1 53.81 18 ARG B C 1
ATOM 2922 O O . ARG B 1 18 ? -15.133 -49.156 -21 1 53.81 18 ARG B O 1
ATOM 2929 N N . LEU B 1 19 ? -14.047 -48.531 -22.875 1 60.66 19 LEU B N 1
ATOM 2930 C CA . LEU B 1 19 ? -12.93 -49.375 -22.484 1 60.66 19 LEU B CA 1
ATOM 2931 C C . LEU B 1 19 ? -11.828 -48.562 -21.812 1 60.66 19 LEU B C 1
ATOM 2933 O O . LEU B 1 19 ? -10.938 -49.156 -21.172 1 60.66 19 LEU B O 1
ATOM 2937 N N . VAL B 1 20 ? -11.938 -47.219 -21.875 1 79.25 20 VAL B N 1
ATOM 2938 C CA . VAL B 1 20 ? -10.828 -46.469 -21.266 1 79.25 20 VAL B CA 1
ATOM 2939 C C . VAL B 1 20 ? -11.281 -45.875 -19.938 1 79.25 20 VAL B C 1
ATOM 2941 O O . VAL B 1 20 ? -12.352 -45.281 -19.844 1 79.25 20 VAL B O 1
ATOM 2944 N N . HIS B 1 21 ? -10.562 -46.25 -18.844 1 88.44 21 HIS B N 1
ATOM 2945 C CA . HIS B 1 21 ? -10.844 -45.719 -17.516 1 88.44 21 HIS B CA 1
ATOM 2946 C C . HIS B 1 21 ? -9.961 -44.5 -17.203 1 88.44 21 HIS B C 1
ATOM 2948 O O . HIS B 1 21 ? -8.773 -44.5 -17.531 1 88.44 21 HIS B O 1
ATOM 2954 N N . SER B 1 22 ? -10.602 -43.531 -16.656 1 92.62 22 SER B N 1
ATOM 2955 C CA . SER B 1 22 ? -9.867 -42.375 -16.172 1 92.62 22 SER B CA 1
ATOM 2956 C C . SER B 1 22 ? -9.602 -42.5 -14.68 1 92.62 22 SER B C 1
ATOM 2958 O O . SER B 1 22 ? -10.508 -42.75 -13.891 1 92.62 22 SER B O 1
ATOM 2960 N N . GLU B 1 23 ? -8.328 -42.406 -14.32 1 96.19 23 GLU B N 1
ATOM 2961 C CA . GLU B 1 23 ? -7.922 -42.312 -12.922 1 96.19 23 GLU B CA 1
ATOM 2962 C C . GLU B 1 23 ? -7.832 -40.875 -12.461 1 96.19 23 GLU B C 1
ATOM 2964 O O . GLU B 1 23 ? -7.387 -40 -13.211 1 96.19 23 GLU B O 1
ATOM 2969 N N . ALA B 1 24 ? -8.344 -40.688 -11.227 1 97.06 24 ALA B N 1
ATOM 2970 C CA . ALA B 1 24 ? -8.383 -39.281 -10.742 1 97.06 24 ALA B CA 1
ATOM 2971 C C . ALA B 1 24 ? -8.234 -39.25 -9.227 1 97.06 24 ALA B C 1
ATOM 2973 O O . ALA B 1 24 ? -8.484 -40.219 -8.531 1 97.06 24 ALA B O 1
ATOM 2974 N N . ILE B 1 25 ? -7.707 -38.188 -8.719 1 98 25 ILE B N 1
ATOM 2975 C CA . ILE B 1 25 ? -7.711 -37.875 -7.293 1 98 25 ILE B CA 1
ATOM 2976 C C . ILE B 1 25 ? -8.836 -36.875 -6.988 1 98 25 ILE B C 1
ATOM 2978 O O . ILE B 1 25 ? -8.812 -35.719 -7.445 1 98 25 ILE B O 1
ATOM 2982 N N . THR B 1 26 ? -9.789 -37.344 -6.223 1 97.75 26 THR B N 1
ATOM 2983 C CA . THR B 1 26 ? -11.016 -36.562 -6.008 1 97.75 26 THR B CA 1
ATOM 2984 C C . THR B 1 26 ? -11.234 -36.312 -4.52 1 97.75 26 THR B C 1
ATOM 2986 O O . THR B 1 26 ? -10.547 -36.906 -3.676 1 97.75 26 THR B O 1
ATOM 2989 N N . TYR B 1 27 ? -12.031 -35.375 -4.184 1 97.81 27 TYR B N 1
ATOM 2990 C CA . TYR B 1 27 ? -12.5 -35.094 -2.826 1 97.81 27 TYR B CA 1
ATOM 2991 C C . TYR B 1 27 ? -13.945 -34.594 -2.836 1 97.81 27 TYR B C 1
ATOM 2993 O O . TYR B 1 27 ? -14.391 -34 -3.807 1 97.81 27 TYR B O 1
ATOM 3001 N N . THR B 1 28 ? -14.695 -34.875 -1.809 1 97.69 28 THR B N 1
ATOM 3002 C CA . THR B 1 28 ? -16.125 -34.562 -1.713 1 97.69 28 THR B CA 1
ATOM 3003 C C . THR B 1 28 ? -16.375 -33.531 -0.628 1 97.69 28 THR B C 1
ATOM 3005 O O . THR B 1 28 ? -17.484 -33 -0.504 1 97.69 28 THR B O 1
ATOM 3008 N N . GLU B 1 29 ? -15.406 -33.281 0.134 1 98.06 29 GLU B N 1
ATOM 3009 C CA . GLU B 1 29 ? -15.469 -32.281 1.185 1 98.06 29 GLU B CA 1
ATOM 3010 C C . GLU B 1 29 ? -14.109 -31.609 1.393 1 98.06 29 GLU B C 1
ATOM 3012 O O . GLU B 1 29 ? -13.078 -32.156 1.012 1 98.06 29 GLU B O 1
ATOM 3017 N N . HIS B 1 30 ? -14.172 -30.438 1.901 1 97.88 30 HIS B N 1
ATOM 3018 C CA . HIS B 1 30 ? -12.922 -29.75 2.211 1 97.88 30 HIS B CA 1
ATOM 3019 C C . HIS B 1 30 ? -12.305 -30.281 3.5 1 97.88 30 HIS B C 1
ATOM 3021 O O . HIS B 1 30 ? -13.023 -30.766 4.375 1 97.88 30 HIS B O 1
ATOM 3027 N N . GLY B 1 31 ? -11.008 -30.156 3.643 1 96.81 31 GLY B N 1
ATOM 3028 C CA . GLY B 1 31 ? -10.289 -30.609 4.828 1 96.81 31 GLY B CA 1
ATOM 3029 C C . GLY B 1 31 ? -8.828 -30.906 4.562 1 96.81 31 GLY B C 1
ATOM 3030 O O . GLY B 1 31 ? -8.266 -30.453 3.561 1 96.81 31 GLY B O 1
ATOM 3031 N N . ASP B 1 32 ? -8.242 -31.625 5.461 1 95.62 32 ASP B N 1
ATOM 3032 C CA . ASP B 1 32 ? -6.855 -32.062 5.297 1 95.62 32 ASP B CA 1
ATOM 3033 C C . ASP B 1 32 ? -6.695 -32.906 4.043 1 95.62 32 ASP B C 1
ATOM 3035 O O . ASP B 1 32 ? -7.375 -33.938 3.891 1 95.62 32 ASP B O 1
ATOM 3039 N N . PRO B 1 33 ? -5.828 -32.531 3.186 1 96.31 33 PRO B N 1
ATOM 3040 C CA . PRO B 1 33 ? -5.691 -33.281 1.917 1 96.31 33 PRO B CA 1
ATOM 3041 C C . PRO B 1 33 ? -5.477 -34.781 2.109 1 96.31 33 PRO B C 1
ATOM 3043 O O . PRO B 1 33 ? -6.047 -35.562 1.37 1 96.31 33 PRO B O 1
ATOM 3046 N N . GLU B 1 34 ? -4.719 -35.156 3.059 1 94.12 34 GLU B N 1
ATOM 3047 C CA . GLU B 1 34 ? -4.441 -36.562 3.299 1 94.12 34 GLU B CA 1
ATOM 3048 C C . GLU B 1 34 ? -5.707 -37.312 3.691 1 94.12 34 GLU B C 1
ATOM 3050 O O . GLU B 1 34 ? -5.801 -38.531 3.486 1 94.12 34 GLU B O 1
ATOM 3055 N N . GLN B 1 35 ? -6.629 -36.625 4.215 1 96.31 35 GLN B N 1
ATOM 3056 C CA . GLN B 1 35 ? -7.848 -37.25 4.715 1 96.31 35 GLN B CA 1
ATOM 3057 C C . GLN B 1 35 ? -8.953 -37.219 3.666 1 96.31 35 GLN B C 1
ATOM 3059 O O . GLN B 1 35 ? -9.75 -38.125 3.562 1 96.31 35 GLN B O 1
ATOM 3064 N N . VAL B 1 36 ? -9 -36.188 2.865 1 97.88 36 VAL B N 1
ATOM 3065 C CA . VAL B 1 36 ? -10.203 -35.969 2.074 1 97.88 36 VAL B CA 1
ATOM 3066 C C . VAL B 1 36 ? -9.977 -36.438 0.642 1 97.88 36 VAL B C 1
ATOM 3068 O O . VAL B 1 36 ? -10.93 -36.688 -0.095 1 97.88 36 VAL B O 1
ATOM 3071 N N . LEU B 1 37 ? -8.742 -36.531 0.169 1 98 37 LEU B N 1
ATOM 3072 C CA . LEU B 1 37 ? -8.461 -36.938 -1.201 1 98 37 LEU B CA 1
ATOM 3073 C C . LEU B 1 37 ? -8.602 -38.469 -1.354 1 98 37 LEU B C 1
ATOM 3075 O O . LEU B 1 37 ? -8.203 -39.219 -0.47 1 98 37 LEU B O 1
ATOM 3079 N N . ARG B 1 38 ? -9.188 -38.812 -2.479 1 97.12 38 ARG B N 1
ATOM 3080 C CA . ARG B 1 38 ? -9.375 -40.219 -2.803 1 97.12 38 ARG B CA 1
ATOM 3081 C C . ARG B 1 38 ? -9.008 -40.5 -4.258 1 97.12 38 ARG B C 1
ATOM 3083 O O . ARG B 1 38 ? -9.305 -39.719 -5.141 1 97.12 38 ARG B O 1
ATOM 3090 N N . PHE B 1 39 ? -8.398 -41.656 -4.414 1 96.12 39 PHE B N 1
ATOM 3091 C CA . PHE B 1 39 ? -8.156 -42.156 -5.762 1 96.12 39 PHE B CA 1
ATOM 3092 C C . PHE B 1 39 ? -9.406 -42.812 -6.336 1 96.12 39 PHE B C 1
ATOM 3094 O O . PHE B 1 39 ? -10.125 -43.531 -5.633 1 96.12 39 PHE B O 1
ATOM 3101 N N . SER B 1 40 ? -9.695 -42.469 -7.535 1 93.31 40 SER B N 1
ATOM 3102 C CA . SER B 1 40 ? -10.859 -43.062 -8.203 1 93.31 40 SER B CA 1
ATOM 3103 C C . SER B 1 40 ? -10.531 -43.469 -9.633 1 93.31 40 SER B C 1
ATOM 3105 O O . SER B 1 40 ? -9.594 -42.938 -10.234 1 93.31 40 SER B O 1
ATOM 3107 N N . SER B 1 41 ? -11.234 -44.406 -10.125 1 92.56 41 SER B N 1
ATOM 3108 C CA . SER B 1 41 ? -11.156 -44.844 -11.508 1 92.56 41 SER B CA 1
ATOM 3109 C C . SER B 1 41 ? -12.547 -44.969 -12.125 1 92.56 41 SER B C 1
ATOM 3111 O O . SER B 1 41 ? -13.383 -45.75 -11.641 1 92.56 41 SER B O 1
ATOM 3113 N N . THR B 1 42 ? -12.727 -44.188 -13.086 1 89.19 42 THR B N 1
ATOM 3114 C CA . THR B 1 42 ? -14.039 -44.188 -13.727 1 89.19 42 THR B CA 1
ATOM 3115 C C . THR B 1 42 ? -13.898 -44.281 -15.242 1 89.19 42 THR B C 1
ATOM 3117 O O . THR B 1 42 ? -12.883 -43.875 -15.797 1 89.19 42 THR B O 1
ATOM 3120 N N . PRO B 1 43 ? -14.93 -44.875 -15.891 1 88.19 43 PRO B N 1
ATOM 3121 C CA . PRO B 1 43 ? -14.883 -44.875 -17.359 1 88.19 43 PRO B CA 1
ATOM 3122 C C . PRO B 1 43 ? -14.914 -43.469 -17.953 1 88.19 43 PRO B C 1
ATOM 3124 O O . PRO B 1 43 ? -15.562 -42.562 -17.406 1 88.19 43 PRO B O 1
ATOM 3127 N N . VAL B 1 44 ? -14.195 -43.312 -19 1 88.44 44 VAL B N 1
ATOM 3128 C CA . VAL B 1 44 ? -14.234 -42.062 -19.719 1 88.44 44 VAL B CA 1
ATOM 3129 C C . VAL B 1 44 ? -15.594 -41.875 -20.406 1 88.44 44 VAL B C 1
ATOM 3131 O O . VAL B 1 44 ? -16.062 -42.781 -21.094 1 88.44 44 VAL B O 1
ATOM 3134 N N . HIS B 1 45 ? -16.203 -40.781 -20.172 1 80.88 45 HIS B N 1
ATOM 3135 C CA . HIS B 1 45 ? -17.531 -40.531 -20.75 1 80.88 45 HIS B CA 1
ATOM 3136 C C . HIS B 1 45 ? -17.422 -39.969 -22.156 1 80.88 45 HIS B C 1
ATOM 3138 O O . HIS B 1 45 ? -16.406 -39.344 -22.5 1 80.88 45 HIS B O 1
ATOM 3144 N N . PRO B 1 46 ? -18.469 -40.281 -22.969 1 81.31 46 PRO B N 1
ATOM 3145 C CA . PRO B 1 46 ? -18.5 -39.656 -24.281 1 81.31 46 PRO B CA 1
ATOM 3146 C C . PRO B 1 46 ? -18.453 -38.125 -24.188 1 81.31 46 PRO B C 1
ATOM 3148 O O . PRO B 1 46 ? -19 -37.531 -23.25 1 81.31 46 PRO B O 1
ATOM 3151 N N . PHE B 1 47 ? -17.625 -37.531 -25.078 1 84.69 47 PHE B N 1
ATOM 3152 C CA . PHE B 1 47 ? -17.531 -36.062 -25.062 1 84.69 47 PHE B CA 1
ATOM 3153 C C . PHE B 1 47 ? -18.359 -35.438 -26.172 1 84.69 47 PHE B C 1
ATOM 3155 O O . PHE B 1 47 ? -18.672 -36.094 -27.172 1 84.69 47 PHE B O 1
ATOM 3162 N N . ALA B 1 48 ? -18.797 -34.25 -25.922 1 90.69 48 ALA B N 1
ATOM 3163 C CA . ALA B 1 48 ? -19.719 -33.531 -26.812 1 90.69 48 ALA B CA 1
ATOM 3164 C C . ALA B 1 48 ? -19 -33.062 -28.078 1 90.69 48 ALA B C 1
ATOM 3166 O O . ALA B 1 48 ? -17.781 -33.219 -28.203 1 90.69 48 ALA B O 1
ATOM 3167 N N . ASN B 1 49 ? -19.812 -32.562 -29.016 1 94.12 49 ASN B N 1
ATOM 3168 C CA . ASN B 1 49 ? -19.328 -32.156 -30.328 1 94.12 49 ASN B CA 1
ATOM 3169 C C . ASN B 1 49 ? -18.344 -30.984 -30.234 1 94.12 49 ASN B C 1
ATOM 3171 O O . ASN B 1 49 ? -17.547 -30.766 -31.141 1 94.12 49 ASN B O 1
ATOM 3175 N N . ASP B 1 50 ? -18.438 -30.266 -29.203 1 95.81 50 ASP B N 1
ATOM 3176 C CA . ASP B 1 50 ? -17.562 -29.094 -29.078 1 95.81 50 ASP B CA 1
ATOM 3177 C C . ASP B 1 50 ? -16.484 -29.328 -28.016 1 95.81 50 ASP B C 1
ATOM 3179 O O . ASP B 1 50 ? -15.836 -28.391 -27.578 1 95.81 50 ASP B O 1
ATOM 3183 N N . GLU B 1 51 ? -16.328 -30.578 -27.609 1 96.38 51 GLU B N 1
ATOM 3184 C CA . GLU B 1 51 ? -15.383 -30.922 -26.562 1 96.38 51 GLU B CA 1
ATOM 3185 C C . GLU B 1 51 ? -14.18 -31.672 -27.141 1 96.38 51 GLU B C 1
ATOM 3187 O O . GLU B 1 51 ? -14.227 -32.156 -28.281 1 96.38 51 GLU B O 1
ATOM 3192 N N . ILE B 1 52 ? -13.094 -31.688 -26.391 1 95.56 52 ILE B N 1
ATOM 3193 C CA . ILE B 1 52 ? -11.922 -32.5 -26.703 1 95.56 52 ILE B CA 1
ATOM 3194 C C . ILE B 1 52 ? -11.609 -33.406 -25.516 1 95.56 52 ILE B C 1
ATOM 3196 O O . ILE B 1 52 ? -11.953 -33.094 -24.375 1 95.56 52 ILE B O 1
ATOM 3200 N N . LEU B 1 53 ? -11.031 -34.531 -25.859 1 94.94 53 LEU B N 1
ATOM 3201 C CA . LEU B 1 53 ? -10.5 -35.438 -24.875 1 94.94 53 LEU B CA 1
ATOM 3202 C C . LEU B 1 53 ? -8.977 -35.344 -24.797 1 94.94 53 LEU B C 1
ATOM 3204 O O . LEU B 1 53 ? -8.297 -35.5 -25.812 1 94.94 53 LEU B O 1
ATOM 3208 N N . VAL B 1 54 ? -8.531 -35.062 -23.625 1 96.19 54 VAL B N 1
ATOM 3209 C CA . VAL B 1 54 ? -7.102 -34.875 -23.406 1 96.19 54 VAL B CA 1
ATOM 3210 C C . VAL B 1 54 ? -6.547 -35.969 -22.516 1 96.19 54 VAL B C 1
ATOM 3212 O O . VAL B 1 54 ? -7.129 -36.281 -21.469 1 96.19 54 VAL B O 1
ATOM 3215 N N . LYS B 1 55 ? -5.516 -36.625 -22.969 1 96.81 55 LYS B N 1
ATOM 3216 C CA . LYS B 1 55 ? -4.719 -37.469 -22.062 1 96.81 55 LYS B CA 1
ATOM 3217 C C . LYS B 1 55 ? -3.723 -36.625 -21.266 1 96.81 55 LYS B C 1
ATOM 3219 O O . LYS B 1 55 ? -2.742 -36.125 -21.828 1 96.81 55 LYS B O 1
ATOM 3224 N N . VAL B 1 56 ? -3.961 -36.5 -20 1 97.69 56 VAL B N 1
ATOM 3225 C CA . VAL B 1 56 ? -3.098 -35.688 -19.156 1 97.69 56 VAL B CA 1
ATOM 3226 C C . VAL B 1 56 ? -1.746 -36.375 -18.984 1 97.69 56 VAL B C 1
ATOM 3228 O O . VAL B 1 56 ? -1.688 -37.594 -18.719 1 97.69 56 VAL B O 1
ATOM 3231 N N . CYS B 1 57 ? -0.699 -35.656 -19.156 1 98.25 57 CYS B N 1
ATOM 3232 C CA . CYS B 1 57 ? 0.638 -36.219 -19.094 1 98.25 57 CYS B CA 1
ATOM 3233 C C . CYS B 1 57 ? 1.338 -35.844 -17.797 1 98.25 57 CYS B C 1
ATOM 3235 O O . CYS B 1 57 ? 2.068 -36.656 -17.219 1 98.25 57 CYS B O 1
ATOM 3237 N N . ALA B 1 58 ? 1.158 -34.656 -17.375 1 98.19 58 ALA B N 1
ATOM 3238 C CA . ALA B 1 58 ? 1.831 -34.156 -16.188 1 98.19 58 ALA B CA 1
ATOM 3239 C C . ALA B 1 58 ? 0.973 -33.094 -15.477 1 98.19 58 ALA B C 1
ATOM 3241 O O . ALA B 1 58 ? 0.247 -32.344 -16.125 1 98.19 58 ALA B O 1
ATOM 3242 N N . ALA B 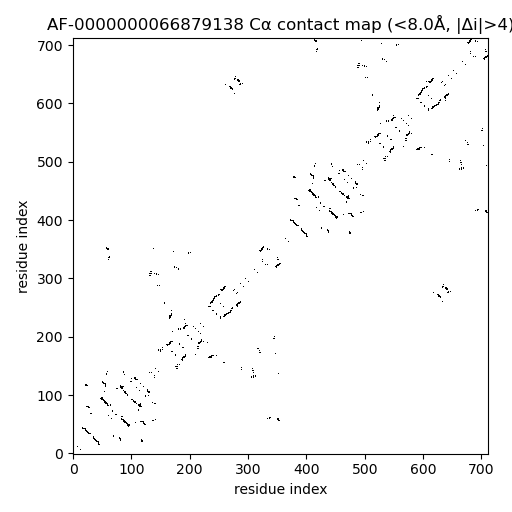1 59 ? 0.989 -33.094 -14.172 1 97.81 59 ALA B N 1
ATOM 3243 C CA . ALA B 1 59 ? 0.3 -32.094 -13.352 1 97.81 59 ALA B CA 1
ATOM 3244 C C . ALA B 1 59 ? 1.13 -31.719 -12.125 1 97.81 59 ALA B C 1
ATOM 3246 O O . ALA B 1 59 ? 1.75 -32.594 -11.5 1 97.81 59 ALA B O 1
ATOM 3247 N N . LEU B 1 60 ? 1.133 -30.5 -11.773 1 96.06 60 LEU B N 1
ATOM 3248 C CA . LEU B 1 60 ? 1.923 -30 -10.648 1 96.06 60 LEU B CA 1
ATOM 3249 C C . LEU B 1 60 ? 1.079 -29.938 -9.383 1 96.06 60 LEU B C 1
ATOM 3251 O O . LEU B 1 60 ? -0.146 -29.812 -9.453 1 96.06 60 LEU B O 1
ATOM 3255 N N . ILE B 1 61 ? 1.773 -30.062 -8.25 1 95.88 61 ILE B N 1
ATOM 3256 C CA . ILE B 1 61 ? 1.166 -29.75 -6.961 1 95.88 61 ILE B CA 1
ATOM 3257 C C . ILE B 1 61 ? 1.684 -28.406 -6.457 1 95.88 61 ILE B C 1
ATOM 3259 O O . ILE B 1 61 ? 2.871 -28.266 -6.152 1 95.88 61 ILE B O 1
ATOM 3263 N N . ASN B 1 62 ? 0.846 -27.438 -6.418 1 93.56 62 ASN B N 1
ATOM 3264 C CA . ASN B 1 62 ? 1.157 -26.109 -5.902 1 93.56 62 ASN B CA 1
ATOM 3265 C C . ASN B 1 62 ? 0.503 -25.859 -4.543 1 93.56 62 ASN B C 1
ATOM 3267 O O . ASN B 1 62 ? -0.471 -26.531 -4.191 1 93.56 62 ASN B O 1
ATOM 3271 N N . PRO B 1 63 ? 1.03 -24.844 -3.803 1 89.56 63 PRO B N 1
ATOM 3272 C CA . PRO B 1 63 ? 0.353 -24.469 -2.561 1 89.56 63 PRO B CA 1
ATOM 3273 C C . PRO B 1 63 ? -1.111 -24.094 -2.777 1 89.56 63 PRO B C 1
ATOM 3275 O O . PRO B 1 63 ? -1.953 -24.359 -1.912 1 89.56 63 PRO B O 1
ATOM 3278 N N . LEU B 1 64 ? -1.408 -23.562 -3.861 1 90.62 64 LEU B N 1
ATOM 3279 C CA . LEU B 1 64 ? -2.785 -23.188 -4.156 1 90.62 64 LEU B CA 1
ATOM 3280 C C . LEU B 1 64 ? -3.686 -24.406 -4.223 1 90.62 64 LEU B C 1
ATOM 3282 O O . LEU B 1 64 ? -4.867 -24.344 -3.873 1 90.62 64 LEU B O 1
ATOM 3286 N N . ASP B 1 65 ? -3.178 -25.547 -4.684 1 94.94 65 ASP B N 1
ATOM 3287 C CA . ASP B 1 65 ? -3.953 -26.781 -4.691 1 94.94 65 ASP B CA 1
ATOM 3288 C C . ASP B 1 65 ? -4.344 -27.203 -3.273 1 94.94 65 ASP B C 1
ATOM 3290 O O . ASP B 1 65 ? -5.496 -27.547 -3.018 1 94.94 65 ASP B O 1
ATOM 3294 N N . ILE B 1 66 ? -3.365 -27.125 -2.42 1 92.88 66 ILE B N 1
ATOM 3295 C CA . ILE B 1 66 ? -3.57 -27.5 -1.025 1 92.88 66 ILE B CA 1
ATOM 3296 C C . ILE B 1 66 ? -4.613 -26.578 -0.389 1 92.88 66 ILE B C 1
ATOM 3298 O O . ILE B 1 66 ? -5.562 -27.062 0.243 1 92.88 66 ILE B O 1
ATOM 3302 N N . ASP B 1 67 ? -4.457 -25.312 -0.634 1 91.25 67 ASP B N 1
ATOM 3303 C CA . ASP B 1 67 ? -5.398 -24.344 -0.091 1 91.25 67 ASP B CA 1
ATOM 3304 C C . ASP B 1 67 ? -6.812 -24.594 -0.614 1 91.25 67 ASP B C 1
ATOM 3306 O O . ASP B 1 67 ? -7.789 -24.438 0.121 1 91.25 67 ASP B O 1
ATOM 3310 N N . THR B 1 68 ? -6.918 -24.938 -1.86 1 94.56 68 THR B N 1
ATOM 3311 C CA . THR B 1 68 ? -8.211 -25.219 -2.479 1 94.56 68 THR B CA 1
ATOM 3312 C C . THR B 1 68 ? -8.867 -26.438 -1.844 1 94.56 68 THR B C 1
ATOM 3314 O O . THR B 1 68 ? -10.039 -26.406 -1.481 1 94.56 68 THR B O 1
ATOM 3317 N N . ILE B 1 69 ? -8.117 -27.438 -1.645 1 96.31 69 ILE B N 1
ATOM 3318 C CA . ILE B 1 69 ? -8.617 -28.688 -1.063 1 96.31 69 ILE B CA 1
ATOM 3319 C C . ILE B 1 69 ? -9.055 -28.438 0.377 1 96.31 69 ILE B C 1
ATOM 3321 O O . ILE B 1 69 ? -10.078 -28.969 0.818 1 96.31 69 ILE B O 1
ATOM 3325 N N . GLN B 1 70 ? -8.344 -27.578 1.042 1 95.25 70 GLN B N 1
ATOM 3326 C CA . GLN B 1 70 ? -8.633 -27.281 2.439 1 95.25 70 GLN B CA 1
ATOM 3327 C C . GLN B 1 70 ? -9.805 -26.312 2.562 1 95.25 70 GLN B C 1
ATOM 3329 O O . GLN B 1 70 ? -10.352 -26.125 3.652 1 95.25 70 GLN B O 1
ATOM 3334 N N . GLY B 1 71 ? -10.172 -25.719 1.532 1 94.31 71 GLY B N 1
ATOM 3335 C CA . GLY B 1 71 ? -11.289 -24.781 1.55 1 94.31 71 GLY B CA 1
ATOM 3336 C C . GLY B 1 71 ? -10.875 -23.359 1.9 1 94.31 71 GLY B C 1
ATOM 3337 O O . GLY B 1 71 ? -11.719 -22.531 2.227 1 94.31 71 GLY B O 1
ATOM 3338 N N . ASN B 1 72 ? -9.609 -23.078 1.854 1 88.62 72 ASN B N 1
ATOM 3339 C CA . ASN B 1 72 ? -9.094 -21.781 2.258 1 88.62 72 ASN B CA 1
ATOM 3340 C C . ASN B 1 72 ? -8.906 -20.859 1.06 1 88.62 72 ASN B C 1
ATOM 3342 O O . ASN B 1 72 ? -8.711 -19.656 1.226 1 88.62 72 ASN B O 1
ATOM 3346 N N . TYR B 1 73 ? -8.961 -21.359 -0.118 1 89.62 73 TYR B N 1
ATOM 3347 C CA . TYR B 1 73 ? -8.797 -20.562 -1.326 1 89.62 73 TYR B CA 1
ATOM 3348 C C . TYR B 1 73 ? -10.117 -19.953 -1.756 1 89.62 73 TYR B C 1
ATOM 3350 O O . TYR B 1 73 ? -11.164 -20.609 -1.705 1 89.62 73 TYR B O 1
ATOM 3358 N N . PRO B 1 74 ? -10.109 -18.688 -2.215 1 87.62 74 PRO B N 1
ATOM 3359 C CA . PRO B 1 74 ? -11.367 -18 -2.514 1 87.62 74 PRO B CA 1
ATOM 3360 C C . PRO B 1 74 ? -12.133 -18.625 -3.674 1 87.62 74 PRO B C 1
ATOM 3362 O O . PRO B 1 74 ? -13.367 -18.625 -3.684 1 87.62 74 PRO B O 1
ATOM 3365 N N . ILE B 1 75 ? -11.461 -19.125 -4.699 1 87.62 75 ILE B N 1
ATOM 3366 C CA . ILE B 1 75 ? -12.078 -19.812 -5.828 1 87.62 75 ILE B CA 1
ATOM 3367 C C . ILE B 1 75 ? -12.031 -21.312 -5.605 1 87.62 75 ILE B C 1
ATOM 3369 O O . ILE B 1 75 ? -10.953 -21.906 -5.477 1 87.62 75 ILE B O 1
ATOM 3373 N N . LYS B 1 76 ? -13.242 -21.891 -5.539 1 89.31 76 LYS B N 1
ATOM 3374 C CA . LYS B 1 76 ? -13.352 -23.328 -5.262 1 89.31 76 LYS B CA 1
ATOM 3375 C C . LYS B 1 76 ? -14.266 -24.016 -6.281 1 89.31 76 LYS B C 1
ATOM 3377 O O . LYS B 1 76 ? -15.219 -23.406 -6.77 1 89.31 76 LYS B O 1
ATOM 3382 N N . PRO B 1 77 ? -13.867 -25.25 -6.586 1 93.38 77 PRO B N 1
ATOM 3383 C CA . PRO B 1 77 ? -14.75 -26.016 -7.461 1 93.38 77 PRO B CA 1
ATOM 3384 C C . PRO B 1 77 ? -16 -26.531 -6.742 1 93.38 77 PRO B C 1
ATOM 3386 O O . PRO B 1 77 ? -16.047 -26.547 -5.508 1 93.38 77 PRO B O 1
ATOM 3389 N N . LYS B 1 78 ? -16.969 -26.828 -7.574 1 94.19 78 LYS B N 1
ATOM 3390 C CA . LYS B 1 78 ? -18.109 -27.547 -7.016 1 94.19 78 LYS B CA 1
ATOM 3391 C C . LYS B 1 78 ? -17.719 -28.953 -6.59 1 94.19 78 LYS B C 1
ATOM 3393 O O . LYS B 1 78 ? -17.031 -29.672 -7.324 1 94.19 78 LYS B O 1
ATOM 3398 N N . LEU B 1 79 ? -18.203 -29.391 -5.496 1 95.75 79 LEU B N 1
ATOM 3399 C CA . LEU B 1 79 ? -17.875 -30.719 -4.988 1 95.75 79 LEU B CA 1
ATOM 3400 C C . LEU B 1 79 ? -18.953 -31.719 -5.348 1 95.75 79 LEU B C 1
ATOM 3402 O O . LEU B 1 79 ? -20.141 -31.375 -5.406 1 95.75 79 LEU B O 1
ATOM 3406 N N . PRO B 1 80 ? -18.672 -33.031 -5.578 1 96.25 80 PRO B N 1
ATOM 3407 C CA . PRO B 1 80 ? -17.312 -33.594 -5.602 1 96.25 80 PRO B CA 1
ATOM 3408 C C . PRO B 1 80 ? -16.484 -33.062 -6.77 1 96.25 80 PRO B C 1
ATOM 3410 O O . PRO B 1 80 ? -17.031 -32.719 -7.812 1 96.25 80 PRO B O 1
ATOM 3413 N N . ALA B 1 81 ? -15.148 -32.969 -6.578 1 96.25 81 ALA B N 1
ATOM 3414 C CA . ALA B 1 81 ? -14.273 -32.406 -7.594 1 96.25 81 ALA B CA 1
ATOM 3415 C C . ALA B 1 81 ? -12.984 -33.219 -7.727 1 96.25 81 ALA B C 1
ATOM 3417 O O . ALA B 1 81 ? -12.586 -33.906 -6.793 1 96.25 81 ALA B O 1
ATOM 3418 N N . VAL B 1 82 ? -12.398 -33.188 -8.953 1 96.62 82 VAL B N 1
ATOM 3419 C CA . VAL B 1 82 ? -11.023 -33.625 -9.164 1 96.62 82 VAL B CA 1
ATOM 3420 C C . VAL B 1 82 ? -10.047 -32.562 -8.742 1 96.62 82 VAL B C 1
ATOM 3422 O O . VAL B 1 82 ? -10.227 -31.375 -9.062 1 96.62 82 VAL B O 1
ATOM 3425 N N . ALA B 1 83 ? -8.961 -32.906 -7.965 1 97.25 83 ALA B N 1
ATOM 3426 C CA . ALA B 1 83 ? -7.98 -31.938 -7.465 1 97.25 83 ALA B CA 1
ATOM 3427 C C . ALA B 1 83 ? -7.02 -31.5 -8.57 1 97.25 83 ALA B C 1
ATOM 3429 O O . ALA B 1 83 ? -6.93 -32.156 -9.609 1 97.25 83 ALA B O 1
ATOM 3430 N N . GLY B 1 84 ? -6.375 -30.406 -8.289 1 96.62 84 GLY B N 1
ATOM 3431 C CA . GLY B 1 84 ? -5.336 -29.922 -9.188 1 96.62 84 GLY B CA 1
ATOM 3432 C C . GLY B 1 84 ? -5.758 -28.719 -9.992 1 96.62 84 GLY B C 1
ATOM 3433 O O . GLY B 1 84 ? -6.871 -28.672 -10.523 1 96.62 84 GLY B O 1
ATOM 3434 N N . ASN B 1 85 ? -4.797 -27.766 -10.188 1 95 85 ASN B N 1
ATOM 3435 C CA . ASN B 1 85 ? -5.082 -26.531 -10.898 1 95 85 ASN B CA 1
ATOM 3436 C C . ASN B 1 85 ? -4.211 -26.375 -12.141 1 95 85 ASN B C 1
ATOM 3438 O O . ASN B 1 85 ? -4.516 -25.578 -13.023 1 95 85 ASN B O 1
ATOM 3442 N N . GLU B 1 86 ? -3.184 -27.125 -12.203 1 96.31 86 GLU B N 1
ATOM 3443 C CA . GLU B 1 86 ? -2.199 -26.953 -13.266 1 96.31 86 GLU B CA 1
ATOM 3444 C C . GLU B 1 86 ? -1.747 -28.312 -13.828 1 96.31 86 GLU B C 1
ATOM 3446 O O . GLU B 1 86 ? -1.506 -29.25 -13.07 1 96.31 86 GLU B O 1
ATOM 3451 N N . GLY B 1 87 ? -1.636 -28.344 -15.172 1 97 87 GLY B N 1
ATOM 3452 C CA . GLY B 1 87 ? -1.22 -29.562 -15.867 1 97 87 GLY B CA 1
ATOM 3453 C C . GLY B 1 87 ? -1.19 -29.391 -17.375 1 97 87 GLY B C 1
ATOM 3454 O O . GLY B 1 87 ? -1.563 -28.344 -17.891 1 97 87 GLY B O 1
ATOM 3455 N N . ALA B 1 88 ? -0.696 -30.438 -18.016 1 97.94 88 ALA B N 1
ATOM 3456 C CA . ALA B 1 88 ? -0.613 -30.453 -19.469 1 97.94 88 ALA B CA 1
ATOM 3457 C C . ALA B 1 88 ? -0.903 -31.859 -20.016 1 97.94 88 ALA B C 1
ATOM 3459 O O . ALA B 1 88 ? -0.677 -32.844 -19.312 1 97.94 88 ALA B O 1
ATOM 3460 N N . GLY B 1 89 ? -1.433 -31.859 -21.188 1 97.75 89 GLY B N 1
ATOM 3461 C CA . GLY B 1 89 ? -1.737 -33.125 -21.828 1 97.75 89 GLY B CA 1
ATOM 3462 C C . GLY B 1 89 ? -1.794 -33.031 -23.344 1 97.75 89 GLY B C 1
ATOM 3463 O O . GLY B 1 89 ? -1.509 -31.969 -23.906 1 97.75 89 GLY B O 1
ATOM 3464 N N . LYS B 1 90 ? -2.109 -34.188 -23.922 1 97.81 90 LYS B N 1
ATOM 3465 C CA . LYS B 1 90 ? -2.238 -34.281 -25.375 1 97.81 90 LYS B CA 1
ATOM 3466 C C . LYS B 1 90 ? -3.676 -34.594 -25.781 1 97.81 90 LYS B C 1
ATOM 3468 O O . LYS B 1 90 ? -4.324 -35.469 -25.156 1 97.81 90 LYS B O 1
ATOM 3473 N N . ILE B 1 91 ? -4.086 -33.906 -26.812 1 97.12 91 ILE B N 1
ATOM 3474 C CA . ILE B 1 91 ? -5.41 -34.219 -27.328 1 97.12 91 ILE B CA 1
ATOM 3475 C C . ILE B 1 91 ? -5.395 -35.594 -28 1 97.12 91 ILE B C 1
ATOM 3477 O O . ILE B 1 91 ? -4.539 -35.875 -28.844 1 97.12 91 ILE B O 1
ATOM 3481 N N . ILE B 1 92 ? -6.359 -36.438 -27.656 1 95.56 92 ILE B N 1
ATOM 3482 C CA . ILE B 1 92 ? -6.391 -37.75 -28.25 1 95.56 92 ILE B CA 1
ATOM 3483 C C . ILE B 1 92 ? -7.684 -37.938 -29.047 1 95.56 92 ILE B C 1
ATOM 3485 O O . ILE B 1 92 ? -7.809 -38.875 -29.828 1 95.56 92 ILE B O 1
ATOM 3489 N N . ALA B 1 93 ? -8.633 -37.031 -28.828 1 94.56 93 ALA B N 1
ATOM 3490 C CA . ALA B 1 93 ? -9.867 -37.031 -29.609 1 94.56 93 ALA B CA 1
ATOM 3491 C C . ALA B 1 93 ? -10.5 -35.656 -29.641 1 94.56 93 ALA B C 1
ATOM 3493 O O . ALA B 1 93 ? -10.383 -34.875 -28.672 1 94.56 93 ALA B O 1
ATOM 3494 N N . CYS B 1 94 ? -11.156 -35.344 -30.75 1 95.75 94 CYS B N 1
ATOM 3495 C CA . CYS B 1 94 ? -11.852 -34.062 -30.922 1 95.75 94 CYS B CA 1
ATOM 3496 C C . CYS B 1 94 ? -13.297 -34.312 -31.375 1 95.75 94 CYS B C 1
ATOM 3498 O O . CYS B 1 94 ? -13.562 -35.188 -32.188 1 95.75 94 CYS B O 1
ATOM 3500 N N . GLY B 1 95 ? -14.109 -33.5 -30.734 1 94 95 GLY B N 1
ATOM 3501 C CA . GLY B 1 95 ? -15.461 -33.5 -31.25 1 94 95 GLY B CA 1
ATOM 3502 C C . GLY B 1 95 ? -15.547 -32.938 -32.656 1 94 95 GLY B C 1
ATOM 3503 O O . GLY B 1 95 ? -14.641 -32.219 -33.125 1 94 95 GLY B O 1
ATOM 3504 N N . LYS B 1 96 ? -16.703 -33.156 -33.312 1 93.81 96 LYS B N 1
ATOM 3505 C CA . LYS B 1 96 ? -16.859 -32.844 -34.719 1 93.81 96 LYS B CA 1
ATOM 3506 C C . LYS B 1 96 ? -16.875 -31.328 -34.938 1 93.81 96 LYS B C 1
ATOM 3508 O O . LYS B 1 96 ? -16.562 -30.844 -36.031 1 93.81 96 LYS B O 1
ATOM 3513 N N . ASN B 1 97 ? -17.25 -30.594 -33.906 1 96 97 ASN B N 1
ATOM 3514 C CA . ASN B 1 97 ? -17.406 -29.141 -34.062 1 96 97 ASN B CA 1
ATOM 3515 C C . ASN B 1 97 ? -16.219 -28.391 -33.5 1 96 97 ASN B C 1
ATOM 3517 O O . ASN B 1 97 ? -16.281 -27.172 -33.312 1 96 97 ASN B O 1
ATOM 3521 N N . VAL B 1 98 ? -15.18 -29.109 -33.125 1 95.62 98 VAL B N 1
ATOM 3522 C CA . VAL B 1 98 ? -13.992 -28.469 -32.562 1 95.62 98 VAL B CA 1
ATOM 3523 C C . VAL B 1 98 ? -13.148 -27.859 -33.688 1 95.62 98 VAL B C 1
ATOM 3525 O O . VAL B 1 98 ? -12.844 -28.531 -34.656 1 95.62 98 VAL B O 1
ATOM 3528 N N . ASP B 1 99 ? -12.844 -26.578 -33.531 1 92.38 99 ASP B N 1
ATOM 3529 C CA . ASP B 1 99 ? -11.961 -25.875 -34.469 1 92.38 99 ASP B CA 1
ATOM 3530 C C . ASP B 1 99 ? -10.711 -25.359 -33.75 1 92.38 99 ASP B C 1
ATOM 3532 O O . ASP B 1 99 ? -10.75 -25.078 -32.562 1 92.38 99 ASP B O 1
ATOM 3536 N N . GLY B 1 100 ? -9.547 -25.359 -34.469 1 92.88 100 GLY B N 1
ATOM 3537 C CA . GLY B 1 100 ? -8.336 -24.75 -33.938 1 92.88 100 GLY B CA 1
ATOM 3538 C C . GLY B 1 100 ? -7.48 -25.719 -33.156 1 92.88 100 GLY B C 1
ATOM 3539 O O . GLY B 1 100 ? -6.375 -25.375 -32.719 1 92.88 100 GLY B O 1
ATOM 3540 N N . PHE B 1 101 ? -8.031 -26.938 -32.875 1 96.75 101 PHE B N 1
ATOM 3541 C CA . PHE B 1 101 ? -7.301 -27.984 -32.156 1 96.75 101 PHE B CA 1
ATOM 3542 C C . PHE B 1 101 ? -7.262 -29.266 -32.969 1 96.75 101 PHE B C 1
ATOM 3544 O O . PHE B 1 101 ? -8.188 -29.562 -33.719 1 96.75 101 PHE B O 1
ATOM 3551 N N . SER B 1 102 ? -6.156 -30.016 -32.781 1 96.56 102 SER B N 1
ATOM 3552 C CA . SER B 1 102 ? -5.98 -31.297 -33.469 1 96.56 102 SER B CA 1
ATOM 3553 C C . SER B 1 102 ? -5.441 -32.344 -32.5 1 96.56 102 SER B C 1
ATOM 3555 O O . SER B 1 102 ? -4.789 -32.031 -31.516 1 96.56 102 SER B O 1
ATOM 3557 N N . ILE B 1 103 ? -5.727 -33.562 -32.906 1 96.69 103 ILE B N 1
ATOM 3558 C CA . ILE B 1 103 ? -5.141 -34.656 -32.188 1 96.69 103 ILE B CA 1
ATOM 3559 C C . ILE B 1 103 ? -3.621 -34.531 -32.188 1 96.69 103 ILE B C 1
ATOM 3561 O O . ILE B 1 103 ? -3.008 -34.219 -33.188 1 96.69 103 ILE B O 1
ATOM 3565 N N . GLY B 1 104 ? -3.053 -34.656 -31.016 1 96.94 104 GLY B N 1
ATOM 3566 C CA . GLY B 1 104 ? -1.609 -34.531 -30.891 1 96.94 104 GLY B CA 1
ATOM 3567 C C . GLY B 1 104 ? -1.17 -33.219 -30.297 1 96.94 104 GLY B C 1
ATOM 3568 O O . GLY B 1 104 ? -0.046 -33.094 -29.812 1 96.94 104 GLY B O 1
ATOM 3569 N N . ASP B 1 105 ? -2.043 -32.219 -30.344 1 97.56 105 ASP B N 1
ATOM 3570 C CA . ASP B 1 105 ? -1.719 -30.922 -29.766 1 97.56 105 ASP B CA 1
ATOM 3571 C C . ASP B 1 105 ? -1.49 -31.031 -28.266 1 97.56 105 ASP B C 1
ATOM 3573 O O . ASP B 1 105 ? -2.219 -31.75 -27.562 1 97.56 105 ASP B O 1
ATOM 3577 N N . THR B 1 106 ? -0.412 -30.375 -27.781 1 98.06 106 THR B N 1
ATOM 3578 C CA . THR B 1 106 ? -0.231 -30.188 -26.344 1 98.06 106 THR B CA 1
ATOM 3579 C C . THR B 1 106 ? -1.083 -29.031 -25.828 1 98.06 106 THR B C 1
ATOM 3581 O O . THR B 1 106 ? -1.063 -27.938 -26.406 1 98.06 106 THR B O 1
ATOM 3584 N N . VAL B 1 107 ? -1.858 -29.281 -24.75 1 98.06 107 VAL B N 1
ATOM 3585 C CA . VAL B 1 107 ? -2.762 -28.234 -24.266 1 98.06 107 VAL B CA 1
ATOM 3586 C C . VAL B 1 107 ? -2.672 -28.141 -22.734 1 98.06 107 VAL B C 1
ATOM 3588 O O . VAL B 1 107 ? -2.24 -29.078 -22.078 1 98.06 107 VAL B O 1
ATOM 3591 N N . ILE B 1 108 ? -2.99 -26.984 -22.219 1 97.75 108 ILE B N 1
ATOM 3592 C CA . ILE B 1 108 ? -3.162 -26.719 -20.781 1 97.75 108 ILE B CA 1
ATOM 3593 C C . ILE B 1 108 ? -4.527 -26.094 -20.531 1 97.75 108 ILE B C 1
ATOM 3595 O O . ILE B 1 108 ? -5.102 -25.453 -21.438 1 97.75 108 ILE B O 1
ATOM 3599 N N . PRO B 1 109 ? -5.055 -26.281 -19.344 1 95.88 109 PRO B N 1
ATOM 3600 C CA . PRO B 1 109 ? -6.371 -25.688 -19.078 1 95.88 109 PRO B CA 1
ATOM 3601 C C . PRO B 1 109 ? -6.336 -24.172 -19 1 95.88 109 PRO B C 1
ATOM 3603 O O . PRO B 1 109 ? -5.359 -23.594 -18.5 1 95.88 109 PRO B O 1
ATOM 3606 N N . LEU B 1 110 ? -7.402 -23.547 -19.391 1 94.44 110 LEU B N 1
ATOM 3607 C CA . LEU B 1 110 ? -7.566 -22.109 -19.328 1 94.44 110 LEU B CA 1
ATOM 3608 C C . LEU B 1 110 ? -8.07 -21.672 -17.953 1 94.44 110 LEU B C 1
ATOM 3610 O O . LEU B 1 110 ? -7.645 -20.641 -17.422 1 94.44 110 LEU B O 1
ATOM 3614 N N . GLY B 1 111 ? -8.977 -22.453 -17.406 1 87.56 111 GLY B N 1
ATOM 3615 C CA . GLY B 1 111 ? -9.688 -22.078 -16.188 1 87.56 111 GLY B CA 1
ATOM 3616 C C . GLY B 1 111 ? -8.961 -22.484 -14.922 1 87.56 111 GLY B C 1
ATOM 3617 O O . GLY B 1 111 ? -7.98 -23.234 -14.969 1 87.56 111 GLY B O 1
ATOM 3618 N N . LEU B 1 112 ? -9.5 -21.969 -13.766 1 82.81 112 LEU B N 1
ATOM 3619 C CA . LEU B 1 112 ? -9.031 -22.328 -12.43 1 82.81 112 LEU B CA 1
ATOM 3620 C C . LEU B 1 112 ? -9.75 -23.578 -11.914 1 82.81 112 LEU B C 1
ATOM 3622 O O . LEU B 1 112 ? -10.805 -23.938 -12.43 1 82.81 112 LEU B O 1
ATOM 3626 N N . ALA B 1 113 ? -9.109 -24.203 -10.938 1 85.5 113 ALA B N 1
ATOM 3627 C CA . ALA B 1 113 ? -9.703 -25.406 -10.375 1 85.5 113 ALA B CA 1
ATOM 3628 C C . ALA B 1 113 ? -10.133 -26.375 -11.469 1 85.5 113 ALA B C 1
ATOM 3630 O O . ALA B 1 113 ? -11.25 -26.891 -11.445 1 85.5 113 ALA B O 1
ATOM 3631 N N . SER B 1 114 ? -9.328 -26.625 -12.453 1 87.25 114 SER B N 1
ATOM 3632 C CA . SER B 1 114 ? -9.656 -27.375 -13.664 1 87.25 114 SER B CA 1
ATOM 3633 C C . SER B 1 114 ? -9.633 -28.875 -13.406 1 87.25 114 SER B C 1
ATOM 3635 O O . SER B 1 114 ? -10.141 -29.656 -14.211 1 87.25 114 SER B O 1
ATOM 3637 N N . GLY B 1 115 ? -9.078 -29.297 -12.25 1 94.81 115 GLY B N 1
ATOM 3638 C CA . GLY B 1 115 ? -9.062 -30.719 -11.953 1 94.81 115 GLY B CA 1
ATOM 3639 C C . GLY B 1 115 ? -8.047 -31.5 -12.773 1 94.81 115 GLY B C 1
ATOM 3640 O O . GLY B 1 115 ? -8.391 -32.5 -13.406 1 94.81 115 GLY B O 1
ATOM 3641 N N . THR B 1 116 ? -6.805 -31.156 -12.656 1 96.69 116 THR B N 1
ATOM 3642 C CA . THR B 1 116 ? -5.773 -31.688 -13.539 1 96.69 116 THR B CA 1
ATOM 3643 C C . THR B 1 116 ? -5.184 -32.969 -12.969 1 96.69 116 THR B C 1
ATOM 3645 O O . THR B 1 116 ? -4.41 -33.656 -13.633 1 96.69 116 THR B O 1
ATOM 3648 N N . TRP B 1 117 ? -5.543 -33.312 -11.734 1 97.81 117 TRP B N 1
ATOM 3649 C CA . TRP B 1 117 ? -5.023 -34.562 -11.156 1 97.81 117 TRP B CA 1
ATOM 3650 C C . TRP B 1 117 ? -5.848 -35.75 -11.617 1 97.81 117 TRP B C 1
ATOM 3652 O O . TRP B 1 117 ? -6.457 -36.438 -10.797 1 97.81 117 TRP B O 1
ATOM 3662 N N . GLN B 1 118 ? -5.801 -36.031 -12.891 1 96.94 118 GLN B N 1
ATOM 3663 C CA . GLN B 1 118 ? -6.5 -37.156 -13.539 1 96.94 118 GLN B CA 1
ATOM 3664 C C . GLN B 1 118 ? -5.797 -37.562 -14.828 1 96.94 118 GLN B C 1
ATOM 3666 O O . GLN B 1 118 ? -4.984 -36.812 -15.375 1 96.94 118 GLN B O 1
ATOM 3671 N N . THR B 1 119 ? -6.117 -38.719 -15.359 1 97 119 THR B N 1
ATOM 3672 C CA . THR B 1 119 ? -5.406 -39.25 -16.516 1 97 119 THR B CA 1
ATOM 3673 C C . THR B 1 119 ? -6.082 -38.812 -17.812 1 97 119 THR B C 1
ATOM 3675 O O . THR B 1 119 ? -5.445 -38.75 -18.859 1 97 119 THR B O 1
ATOM 3678 N N . TYR B 1 120 ? -7.438 -38.562 -17.719 1 95.19 120 TYR B N 1
ATOM 3679 C CA . TYR B 1 120 ? -8.164 -38.094 -18.891 1 95.19 120 TYR B CA 1
ATOM 3680 C C . TYR B 1 120 ? -9.031 -36.875 -18.531 1 95.19 120 TYR B C 1
ATOM 3682 O O . TYR B 1 120 ? -9.711 -36.875 -17.5 1 95.19 120 TYR B O 1
ATOM 3690 N N . TRP B 1 121 ? -8.961 -35.844 -19.297 1 92.31 121 TRP B N 1
ATOM 3691 C CA . TRP B 1 121 ? -9.672 -34.594 -19.094 1 92.31 121 TRP B CA 1
ATOM 3692 C C . TRP B 1 121 ? -10.531 -34.25 -20.297 1 92.31 121 TRP B C 1
ATOM 3694 O O . TRP B 1 121 ? -10.031 -34.125 -21.422 1 92.31 121 TRP B O 1
ATOM 3704 N N . CYS B 1 122 ? -11.797 -34.156 -20.125 1 92.38 122 CYS B N 1
ATOM 3705 C CA . CYS B 1 122 ? -12.734 -33.781 -21.172 1 92.38 122 CYS B CA 1
ATOM 3706 C C . CYS B 1 122 ? -13.297 -32.406 -20.922 1 92.38 122 CYS B C 1
ATOM 3708 O O . CYS B 1 122 ? -13.688 -32.062 -19.812 1 92.38 122 CYS B O 1
ATOM 3710 N N . GLY B 1 123 ? -13.25 -31.594 -21.953 1 92.69 123 GLY B N 1
ATOM 3711 C CA . GLY B 1 123 ? -13.812 -30.25 -21.844 1 92.69 123 GLY B CA 1
ATOM 3712 C C . GLY B 1 123 ? -13.977 -29.547 -23.172 1 92.69 123 GLY B C 1
ATOM 3713 O O . GLY B 1 123 ? -13.5 -30.047 -24.203 1 92.69 123 GLY B O 1
ATOM 3714 N N . LYS B 1 124 ? -14.734 -28.422 -23.078 1 95.5 124 LYS B N 1
ATOM 3715 C CA . LYS B 1 124 ? -14.875 -27.609 -24.281 1 95.5 124 LYS B CA 1
ATOM 3716 C C . LYS B 1 124 ? -13.508 -27.172 -24.812 1 95.5 124 LYS B C 1
ATOM 3718 O O . LYS B 1 124 ? -12.617 -26.828 -24.031 1 95.5 124 LYS B O 1
ATOM 3723 N N . ALA B 1 125 ? -13.406 -27.172 -26.094 1 95.62 125 ALA B N 1
ATOM 3724 C CA . ALA B 1 125 ? -12.133 -26.812 -26.719 1 95.62 125 ALA B CA 1
ATOM 3725 C C . ALA B 1 125 ? -11.664 -25.438 -26.281 1 95.62 125 ALA B C 1
ATOM 3727 O O . ALA B 1 125 ? -10.477 -25.219 -26.062 1 95.62 125 ALA B O 1
ATOM 3728 N N . ASP B 1 126 ? -12.562 -24.516 -26.109 1 94.19 126 ASP B N 1
ATOM 3729 C CA . ASP B 1 126 ? -12.211 -23.141 -25.797 1 94.19 126 ASP B CA 1
ATOM 3730 C C . ASP B 1 126 ? -11.828 -22.984 -24.328 1 94.19 126 ASP B C 1
ATOM 3732 O O . ASP B 1 126 ? -11.508 -21.891 -23.859 1 94.19 126 ASP B O 1
ATOM 3736 N N . SER B 1 127 ? -11.82 -24.094 -23.609 1 94.75 127 SER B N 1
ATOM 3737 C CA . SER B 1 127 ? -11.375 -24.078 -22.219 1 94.75 127 SER B CA 1
ATOM 3738 C C . SER B 1 127 ? -9.922 -24.516 -22.094 1 94.75 127 SER B C 1
ATOM 3740 O O . SER B 1 127 ? -9.422 -24.75 -20.984 1 94.75 127 SER B O 1
ATOM 3742 N N . PHE B 1 128 ? -9.273 -24.562 -23.25 1 96.75 128 PHE B N 1
ATOM 3743 C CA . PHE B 1 128 ? -7.875 -24.969 -23.25 1 96.75 128 PHE B CA 1
ATOM 3744 C C . PHE B 1 128 ? -7.027 -23.953 -24.016 1 96.75 128 PHE B C 1
ATOM 3746 O O . PHE B 1 128 ? -7.547 -23.188 -24.844 1 96.75 128 PHE B O 1
ATOM 3753 N N . LEU B 1 129 ? -5.789 -23.906 -23.672 1 97.38 129 LEU B N 1
ATOM 3754 C CA . LEU B 1 129 ? -4.75 -23.203 -24.406 1 97.38 129 LEU B CA 1
ATOM 3755 C C . LEU B 1 129 ? -3.793 -24.172 -25.078 1 97.38 129 LEU B C 1
ATOM 3757 O O . LEU B 1 129 ? -3.486 -25.234 -24.531 1 97.38 129 LEU B O 1
ATOM 3761 N N . LYS B 1 130 ? -3.334 -23.797 -26.203 1 97.31 130 LYS B N 1
ATOM 3762 C CA . LYS B 1 130 ? -2.42 -24.641 -26.969 1 97.31 130 LYS B CA 1
ATOM 3763 C C . LYS B 1 130 ? -0.967 -24.25 -26.719 1 97.31 130 LYS B C 1
ATOM 3765 O O . LYS B 1 130 ? -0.643 -23.062 -26.656 1 97.31 130 LYS B O 1
ATOM 3770 N N . ILE B 1 131 ? -0.141 -25.219 -26.484 1 97.88 131 ILE B N 1
ATOM 3771 C CA . ILE B 1 131 ? 1.3 -24.984 -26.453 1 97.88 131 ILE B CA 1
ATOM 3772 C C . ILE B 1 131 ? 1.883 -25.109 -27.859 1 97.88 131 ILE B C 1
ATOM 3774 O O . ILE B 1 131 ? 1.948 -26.219 -28.406 1 97.88 131 ILE B O 1
ATOM 3778 N N . LYS B 1 132 ? 2.398 -24.047 -28.344 1 96.19 132 LYS B N 1
ATOM 3779 C CA . LYS B 1 132 ? 2.793 -24 -29.75 1 96.19 132 LYS B CA 1
ATOM 3780 C C . LYS B 1 132 ? 4.25 -24.406 -29.938 1 96.19 132 LYS B C 1
ATOM 3782 O O . LYS B 1 132 ? 4.656 -24.828 -31.016 1 96.19 132 LYS B O 1
ATOM 3787 N N . TYR B 1 133 ? 5.023 -24.266 -28.922 1 97.19 133 TYR B N 1
ATOM 3788 C CA . TYR B 1 133 ? 6.445 -24.578 -29.016 1 97.19 133 TYR B CA 1
ATOM 3789 C C . TYR B 1 133 ? 6.742 -25.938 -28.406 1 97.19 133 TYR B C 1
ATOM 3791 O O . TYR B 1 133 ? 6.098 -26.359 -27.438 1 97.19 133 TYR B O 1
ATOM 3799 N N . PRO B 1 134 ? 7.684 -26.625 -28.953 1 95.75 134 PRO B N 1
ATOM 3800 C CA . PRO B 1 134 ? 8.016 -27.953 -28.453 1 95.75 134 PRO B CA 1
ATOM 3801 C C . PRO B 1 134 ? 8.805 -27.922 -27.141 1 95.75 134 PRO B C 1
ATOM 3803 O O . PRO B 1 134 ? 10.008 -27.641 -27.156 1 95.75 134 PRO B O 1
ATOM 3806 N N . ILE B 1 135 ? 8.18 -28.141 -26.094 1 97 135 ILE B N 1
ATOM 3807 C CA . ILE B 1 135 ? 8.789 -28.203 -24.766 1 97 135 ILE B CA 1
ATOM 3808 C C . ILE B 1 135 ? 8.367 -29.5 -24.062 1 97 135 ILE B C 1
ATOM 3810 O O . ILE B 1 135 ? 7.453 -30.188 -24.516 1 97 135 ILE B O 1
ATOM 3814 N N . SER B 1 136 ? 9.117 -29.891 -23.078 1 96.31 136 SER B N 1
ATOM 3815 C CA . SER B 1 136 ? 8.758 -31.094 -22.328 1 96.31 136 SER B CA 1
ATOM 3816 C C . SER B 1 136 ? 7.402 -30.938 -21.656 1 96.31 136 SER B C 1
ATOM 3818 O O . SER B 1 136 ? 6.941 -29.828 -21.422 1 96.31 136 SER B O 1
ATOM 3820 N N . MET B 1 137 ? 6.766 -32.031 -21.438 1 96.31 137 MET B N 1
ATOM 3821 C CA . MET B 1 137 ? 5.457 -32 -20.781 1 96.31 137 MET B CA 1
ATOM 3822 C C . MET B 1 137 ? 5.551 -31.422 -19.391 1 96.31 137 MET B C 1
ATOM 3824 O O . MET B 1 137 ? 4.645 -30.703 -18.938 1 96.31 137 MET B O 1
ATOM 3828 N N . SER B 1 138 ? 6.645 -31.734 -18.688 1 95.69 138 SER B N 1
ATOM 3829 C CA . SER B 1 138 ? 6.836 -31.156 -17.375 1 95.69 138 SER B CA 1
ATOM 3830 C C . SER B 1 138 ? 6.926 -29.625 -17.438 1 95.69 138 SER B C 1
ATOM 3832 O O . SER B 1 138 ? 6.348 -28.922 -16.609 1 95.69 138 SER B O 1
ATOM 3834 N N . CYS B 1 139 ? 7.605 -29.109 -18.453 1 95.88 139 CYS B N 1
ATOM 3835 C CA . CYS B 1 139 ? 7.688 -27.672 -18.656 1 95.88 139 CYS B CA 1
ATOM 3836 C C . CYS B 1 139 ? 6.324 -27.078 -19 1 95.88 139 CYS B C 1
ATOM 3838 O O . CYS B 1 139 ? 5.922 -26.062 -18.453 1 95.88 139 CYS B O 1
ATOM 3840 N N . ALA B 1 140 ? 5.648 -27.797 -19.875 1 97 140 ALA B N 1
ATOM 3841 C CA . ALA B 1 140 ? 4.316 -27.359 -20.266 1 97 140 ALA B CA 1
ATOM 3842 C C . ALA B 1 140 ? 3.379 -27.297 -19.062 1 97 140 ALA B C 1
ATOM 3844 O O . ALA B 1 140 ? 2.59 -26.359 -18.938 1 97 140 ALA B O 1
ATOM 3845 N N . ALA B 1 141 ? 3.525 -28.234 -18.156 1 96.19 141 ALA B N 1
ATOM 3846 C CA . ALA B 1 141 ? 2.637 -28.359 -17 1 96.19 141 ALA B CA 1
ATOM 3847 C C . ALA B 1 141 ? 2.918 -27.281 -15.969 1 96.19 141 ALA B C 1
ATOM 3849 O O . ALA B 1 141 ? 2.146 -27.094 -15.023 1 96.19 141 ALA B O 1
ATOM 3850 N N . THR B 1 142 ? 3.99 -26.531 -16.094 1 94.44 142 THR B N 1
ATOM 3851 C CA . THR B 1 142 ? 4.34 -25.547 -15.078 1 94.44 142 THR B CA 1
ATOM 3852 C C . THR B 1 142 ? 4.109 -24.141 -15.602 1 94.44 142 THR B C 1
ATOM 3854 O O . THR B 1 142 ? 4.27 -23.172 -14.859 1 94.44 142 THR B O 1
ATOM 3857 N N . LEU B 1 143 ? 3.646 -23.891 -16.781 1 95.44 143 LEU B N 1
ATOM 3858 C CA . LEU B 1 143 ? 3.66 -22.609 -17.469 1 95.44 143 LEU B CA 1
ATOM 3859 C C . LEU B 1 143 ? 2.617 -21.656 -16.875 1 95.44 143 LEU B C 1
ATOM 3861 O O . LEU B 1 143 ? 2.852 -20.453 -16.781 1 95.44 143 LEU B O 1
ATOM 3865 N N . ALA B 1 144 ? 1.56 -22.219 -16.484 1 95.38 144 ALA B N 1
ATOM 3866 C CA . ALA B 1 144 ? 0.358 -21.406 -16.281 1 95.38 144 ALA B CA 1
ATOM 3867 C C . ALA B 1 144 ? 0.439 -20.625 -14.977 1 95.38 144 ALA B C 1
ATOM 3869 O O . ALA B 1 144 ? -0.131 -19.531 -14.867 1 95.38 144 ALA B O 1
ATOM 3870 N N . ILE B 1 145 ? 1.188 -21.109 -14.008 1 96.38 145 ILE B N 1
ATOM 3871 C CA . ILE B 1 145 ? 1.062 -20.484 -12.695 1 96.38 145 ILE B CA 1
ATOM 3872 C C . ILE B 1 145 ? 2.355 -19.75 -12.352 1 96.38 145 ILE B C 1
ATOM 3874 O O . ILE B 1 145 ? 2.418 -18.516 -12.438 1 96.38 145 ILE B O 1
ATOM 3878 N N . ASN B 1 146 ? 3.49 -20.453 -12.109 1 97.25 146 ASN B N 1
ATOM 3879 C CA . ASN B 1 146 ? 4.672 -19.812 -11.531 1 97.25 146 ASN B CA 1
ATOM 3880 C C . ASN B 1 146 ? 5.371 -18.906 -12.539 1 97.25 146 ASN B C 1
ATOM 3882 O O . ASN B 1 146 ? 5.605 -17.734 -12.258 1 97.25 146 ASN B O 1
ATOM 3886 N N . PRO B 1 147 ? 5.656 -19.391 -13.781 1 98.12 147 PRO B N 1
ATOM 3887 C CA . PRO B 1 147 ? 6.277 -18.484 -14.742 1 98.12 147 PRO B CA 1
ATOM 3888 C C . PRO B 1 147 ? 5.355 -17.328 -15.133 1 98.12 147 PRO B C 1
ATOM 3890 O O . PRO B 1 147 ? 5.816 -16.203 -15.336 1 98.12 147 PRO B O 1
ATOM 3893 N N . SER B 1 148 ? 4.082 -17.625 -15.273 1 97.81 148 SER B N 1
ATOM 3894 C CA . SER B 1 148 ? 3.119 -16.578 -15.602 1 97.81 148 SER B CA 1
ATOM 3895 C C . SER B 1 148 ? 3.053 -15.531 -14.508 1 97.81 148 SER B C 1
ATOM 3897 O O . SER B 1 148 ? 3.029 -14.328 -14.789 1 97.81 148 SER B O 1
ATOM 3899 N N . THR B 1 149 ? 3.037 -15.969 -13.258 1 97.94 149 THR B N 1
ATOM 3900 C CA . THR B 1 149 ? 3.051 -15.039 -12.133 1 97.94 149 THR B CA 1
ATOM 3901 C C . THR B 1 149 ? 4.273 -14.125 -12.195 1 97.94 149 THR B C 1
ATOM 3903 O O . THR B 1 149 ? 4.148 -12.906 -12.094 1 97.94 149 THR B O 1
ATOM 3906 N N . ALA B 1 150 ? 5.418 -14.719 -12.383 1 98.69 150 ALA B N 1
ATOM 3907 C CA . ALA B 1 150 ? 6.664 -13.961 -12.43 1 98.69 150 ALA B CA 1
ATOM 3908 C C . ALA B 1 150 ? 6.617 -12.906 -13.539 1 98.69 150 ALA B C 1
ATOM 3910 O O . ALA B 1 150 ? 6.984 -11.75 -13.32 1 98.69 150 ALA B O 1
ATOM 3911 N N . LEU B 1 151 ? 6.16 -13.32 -14.688 1 98.62 151 LEU B N 1
ATOM 3912 C CA . LEU B 1 151 ? 6.086 -12.414 -15.828 1 98.62 151 LEU B CA 1
ATOM 3913 C C . LEU B 1 151 ? 5.18 -11.227 -15.523 1 98.62 151 LEU B C 1
ATOM 3915 O O . LEU B 1 151 ? 5.539 -10.078 -15.789 1 98.62 151 LEU B O 1
ATOM 3919 N N . HIS B 1 152 ? 4.027 -11.492 -14.977 1 98.19 152 HIS B N 1
ATOM 3920 C CA . HIS B 1 152 ? 3.066 -10.43 -14.711 1 98.19 152 HIS B CA 1
ATOM 3921 C C . HIS B 1 152 ? 3.549 -9.523 -13.586 1 98.19 152 HIS B C 1
ATOM 3923 O O . HIS B 1 152 ? 3.281 -8.32 -13.594 1 98.19 152 HIS B O 1
ATOM 3929 N N . LEU B 1 153 ? 4.242 -10.062 -12.602 1 98.56 153 LEU B N 1
ATOM 3930 C CA . LEU B 1 153 ? 4.805 -9.258 -11.523 1 98.56 153 LEU B CA 1
ATOM 3931 C C . LEU B 1 153 ? 5.801 -8.234 -12.07 1 98.56 153 LEU B C 1
ATOM 3933 O O . LEU B 1 153 ? 5.875 -7.109 -11.57 1 98.56 153 LEU B O 1
ATOM 3937 N N . LEU B 1 154 ? 6.535 -8.602 -13.078 1 98.44 154 LEU B N 1
ATOM 3938 C CA . LEU B 1 154 ? 7.598 -7.758 -13.617 1 98.44 154 LEU B CA 1
ATOM 3939 C C . LEU B 1 154 ? 7.039 -6.73 -14.602 1 98.44 154 LEU B C 1
ATOM 3941 O O . LEU B 1 154 ? 7.668 -5.703 -14.852 1 98.44 154 LEU B O 1
ATOM 3945 N N . ASN B 1 155 ? 5.812 -6.953 -15.07 1 97.06 155 ASN B N 1
ATOM 3946 C CA . ASN B 1 155 ? 5.383 -6.16 -16.219 1 97.06 155 ASN B CA 1
ATOM 3947 C C . ASN B 1 155 ? 4.223 -5.234 -15.852 1 97.06 155 ASN B C 1
ATOM 3949 O O . ASN B 1 155 ? 3.908 -4.305 -16.594 1 97.06 155 ASN B O 1
ATOM 3953 N N . ASN B 1 156 ? 3.631 -5.402 -14.734 1 96.44 156 ASN B N 1
ATOM 3954 C CA . ASN B 1 156 ? 2.299 -4.812 -14.641 1 96.44 156 ASN B CA 1
ATOM 3955 C C . ASN B 1 156 ? 2.232 -3.746 -13.555 1 96.44 156 ASN B C 1
ATOM 3957 O O . ASN B 1 156 ? 1.231 -3.039 -13.43 1 96.44 156 ASN B O 1
ATOM 3961 N N . PHE B 1 157 ? 3.262 -3.498 -12.766 1 97.31 157 PHE B N 1
ATOM 3962 C CA . PHE B 1 157 ? 3.105 -2.635 -11.602 1 97.31 157 PHE B CA 1
ATOM 3963 C C . PHE B 1 157 ? 3.973 -1.389 -11.727 1 97.31 157 PHE B C 1
ATOM 3965 O O . PHE B 1 157 ? 3.588 -0.308 -11.281 1 97.31 157 PHE B O 1
ATOM 3972 N N . VAL B 1 158 ? 5.191 -1.566 -12.211 1 96.88 158 VAL B N 1
ATOM 3973 C CA . VAL B 1 158 ? 6.133 -0.464 -12.383 1 96.88 158 VAL B CA 1
ATOM 3974 C C . VAL B 1 158 ? 6.785 -0.548 -13.758 1 96.88 158 VAL B C 1
ATOM 3976 O O . VAL B 1 158 ? 7.07 -1.643 -14.25 1 96.88 158 VAL B O 1
ATOM 3979 N N . GLU B 1 159 ? 7 0.589 -14.344 1 96.31 159 GLU B N 1
ATOM 3980 C CA . GLU B 1 159 ? 7.777 0.608 -15.578 1 96.31 159 GLU B CA 1
ATOM 3981 C C . GLU B 1 159 ? 9.273 0.522 -15.297 1 96.31 159 GLU B C 1
ATOM 3983 O O . GLU B 1 159 ? 9.875 1.486 -14.82 1 96.31 159 GLU B O 1
ATOM 3988 N N . LEU B 1 160 ? 9.797 -0.571 -15.555 1 96.81 160 LEU B N 1
ATOM 3989 C CA . LEU B 1 160 ? 11.227 -0.768 -15.375 1 96.81 160 LEU B CA 1
ATOM 3990 C C . LEU B 1 160 ? 11.969 -0.584 -16.688 1 96.81 160 LEU B C 1
ATOM 3992 O O . LEU B 1 160 ? 11.422 -0.854 -17.766 1 96.81 160 LEU B O 1
ATOM 3996 N N . GLN B 1 161 ? 13.133 -0.091 -16.594 1 96.62 161 GLN B N 1
ATOM 3997 C CA . GLN B 1 161 ? 14.031 0.043 -17.734 1 96.62 161 GLN B CA 1
ATOM 3998 C C . GLN B 1 161 ? 15.242 -0.883 -17.594 1 96.62 161 GLN B C 1
ATOM 4000 O O . GLN B 1 161 ? 15.539 -1.36 -16.5 1 96.62 161 GLN B O 1
ATOM 4005 N N . LYS B 1 162 ? 15.883 -1.137 -18.781 1 97.31 162 LYS B N 1
ATOM 4006 C CA . LYS B 1 162 ? 17.109 -1.923 -18.734 1 97.31 162 LYS B CA 1
ATOM 4007 C C . LYS B 1 162 ? 18.094 -1.337 -17.734 1 97.31 162 LYS B C 1
ATOM 4009 O O . LYS B 1 162 ? 18.312 -0.123 -17.703 1 97.31 162 LYS B O 1
ATOM 4014 N N . GLY B 1 163 ? 18.578 -2.148 -16.906 1 96.06 163 GLY B N 1
ATOM 4015 C CA . GLY B 1 163 ? 19.547 -1.705 -15.914 1 96.06 163 GLY B CA 1
ATOM 4016 C C . GLY B 1 163 ? 18.938 -1.441 -14.555 1 96.06 163 GLY B C 1
ATOM 4017 O O . GLY B 1 163 ? 19.641 -1.382 -13.547 1 96.06 163 GLY B O 1
ATOM 4018 N N . ASP B 1 164 ? 17.594 -1.261 -14.492 1 96.25 164 ASP B N 1
ATOM 4019 C CA . ASP B 1 164 ? 16.938 -1.06 -13.203 1 96.25 164 ASP B CA 1
ATOM 4020 C C . ASP B 1 164 ? 17.156 -2.264 -12.289 1 96.25 164 ASP B C 1
ATOM 4022 O O . ASP B 1 164 ? 17.453 -3.361 -12.758 1 96.25 164 ASP B O 1
ATOM 4026 N N . ILE B 1 165 ? 17.047 -2.055 -10.992 1 96.69 165 ILE B N 1
ATOM 4027 C CA . ILE B 1 165 ? 17.25 -3.094 -9.984 1 96.69 165 ILE B CA 1
ATOM 4028 C C . ILE B 1 165 ? 15.953 -3.314 -9.203 1 96.69 165 ILE B C 1
ATOM 4030 O O . ILE B 1 165 ? 15.289 -2.355 -8.805 1 96.69 165 ILE B O 1
ATOM 4034 N N . LEU B 1 166 ? 15.539 -4.512 -9.117 1 98.25 166 LEU B N 1
ATOM 4035 C CA . LEU B 1 166 ? 14.43 -4.855 -8.234 1 98.25 166 LEU B CA 1
ATOM 4036 C C . LEU B 1 166 ? 14.883 -5.797 -7.125 1 98.25 166 LEU B C 1
ATOM 4038 O O . LEU B 1 166 ? 15.969 -6.383 -7.211 1 98.25 166 LEU B O 1
ATOM 4042 N N . ILE B 1 167 ? 14.102 -5.891 -6.062 1 98.69 167 ILE B N 1
ATOM 4043 C CA . ILE B 1 167 ? 14.414 -6.754 -4.934 1 98.69 167 ILE B CA 1
ATOM 4044 C C . ILE B 1 167 ? 13.25 -7.707 -4.668 1 98.69 167 ILE B C 1
ATOM 4046 O O . ILE B 1 167 ? 12.086 -7.34 -4.855 1 98.69 167 ILE B O 1
ATOM 4050 N N . GLN B 1 168 ? 13.562 -8.93 -4.332 1 98.75 168 GLN B N 1
ATOM 4051 C CA . GLN B 1 168 ? 12.523 -9.883 -3.949 1 98.75 168 GLN B CA 1
ATOM 4052 C C . GLN B 1 168 ? 12.953 -10.703 -2.734 1 98.75 168 GLN B C 1
ATOM 4054 O O . GLN B 1 168 ? 14.141 -10.953 -2.535 1 98.75 168 GLN B O 1
ATOM 4059 N N . ASN B 1 169 ? 11.969 -11.039 -1.917 1 98.12 169 ASN B N 1
ATOM 4060 C CA . ASN B 1 169 ? 12.188 -12.094 -0.937 1 98.12 169 ASN B CA 1
ATOM 4061 C C . ASN B 1 169 ? 11.625 -13.43 -1.414 1 98.12 169 ASN B C 1
ATOM 4063 O O . ASN B 1 169 ? 10.977 -13.5 -2.455 1 98.12 169 ASN B O 1
ATOM 4067 N N . GLY B 1 170 ? 12.039 -14.523 -0.798 1 95.88 170 GLY B N 1
ATOM 4068 C CA . GLY B 1 170 ? 11.617 -15.828 -1.276 1 95.88 170 GLY B CA 1
ATOM 4069 C C . GLY B 1 170 ? 12.203 -16.188 -2.629 1 95.88 170 GLY B C 1
ATOM 4070 O O . GLY B 1 170 ? 11.516 -16.75 -3.48 1 95.88 170 GLY B O 1
ATOM 4071 N N . ALA B 1 171 ? 13.461 -15.883 -2.834 1 97.69 171 ALA B N 1
ATOM 4072 C CA . ALA B 1 171 ? 14.086 -16.031 -4.145 1 97.69 171 ALA B CA 1
ATOM 4073 C C . ALA B 1 171 ? 14.195 -17.5 -4.539 1 97.69 171 ALA B C 1
ATOM 4075 O O . ALA B 1 171 ? 14.32 -17.828 -5.723 1 97.69 171 ALA B O 1
ATOM 4076 N N . THR B 1 172 ? 14.148 -18.375 -3.541 1 96.06 172 THR B N 1
ATOM 4077 C CA . THR B 1 172 ? 14.305 -19.797 -3.826 1 96.06 172 THR B CA 1
ATOM 4078 C C . THR B 1 172 ? 12.969 -20.422 -4.227 1 96.06 172 THR B C 1
ATOM 4080 O O . THR B 1 172 ? 12.914 -21.578 -4.637 1 96.06 172 THR B O 1
ATOM 4083 N N . SER B 1 173 ? 11.906 -19.719 -4.078 1 94.62 173 SER B N 1
ATOM 4084 C CA . SER B 1 173 ? 10.617 -20.234 -4.531 1 94.62 173 SER B CA 1
ATOM 4085 C C . SER B 1 173 ? 10.586 -20.391 -6.051 1 94.62 173 SER B C 1
ATOM 4087 O O . SER B 1 173 ? 11.43 -19.828 -6.754 1 94.62 173 SER B O 1
ATOM 4089 N N . ALA B 1 174 ? 9.609 -21.141 -6.508 1 96.25 174 ALA B N 1
ATOM 4090 C CA . ALA B 1 174 ? 9.484 -21.297 -7.957 1 96.25 174 ALA B CA 1
ATOM 4091 C C . ALA B 1 174 ? 9.266 -19.938 -8.641 1 96.25 174 ALA B C 1
ATOM 4093 O O . ALA B 1 174 ? 9.953 -19.625 -9.609 1 96.25 174 ALA B O 1
ATOM 4094 N N . VAL B 1 175 ? 8.375 -19.125 -8.117 1 97.81 175 VAL B N 1
ATOM 4095 C CA . VAL B 1 175 ? 8.133 -17.812 -8.703 1 97.81 175 VAL B CA 1
ATOM 4096 C C . VAL B 1 175 ? 9.414 -16.984 -8.641 1 97.81 175 VAL B C 1
ATOM 4098 O O . VAL B 1 175 ? 9.773 -16.312 -9.609 1 97.81 175 VAL B O 1
ATOM 4101 N N . GLY B 1 176 ? 10.094 -17.031 -7.512 1 98.25 176 GLY B N 1
ATOM 4102 C CA . GLY B 1 176 ? 11.336 -16.297 -7.367 1 98.25 176 GLY B CA 1
ATOM 4103 C C . GLY B 1 176 ? 12.375 -16.656 -8.406 1 98.25 176 GLY B C 1
ATOM 4104 O O . GLY B 1 176 ? 13.039 -15.781 -8.961 1 98.25 176 GLY B O 1
ATOM 4105 N N . ILE B 1 177 ? 12.508 -17.906 -8.664 1 98.38 177 ILE B N 1
ATOM 4106 C CA . ILE B 1 177 ? 13.461 -18.406 -9.648 1 98.38 177 ILE B CA 1
ATOM 4107 C C . ILE B 1 177 ? 13.086 -17.891 -11.039 1 98.38 177 ILE B C 1
ATOM 4109 O O . ILE B 1 177 ? 13.953 -17.453 -11.797 1 98.38 177 ILE B O 1
ATOM 4113 N N . TYR B 1 178 ? 11.836 -17.891 -11.352 1 98.69 178 TYR B N 1
ATOM 4114 C CA . TYR B 1 178 ? 11.422 -17.406 -12.664 1 98.69 178 TYR B CA 1
ATOM 4115 C C . TYR B 1 178 ? 11.539 -15.883 -12.75 1 98.69 178 TYR B C 1
ATOM 4117 O O . TYR B 1 178 ? 11.844 -15.336 -13.812 1 98.69 178 TYR B O 1
ATOM 4125 N N . VAL B 1 179 ? 11.344 -15.133 -11.633 1 98.88 179 VAL B N 1
ATOM 4126 C CA . VAL B 1 179 ? 11.57 -13.695 -11.602 1 98.88 179 VAL B CA 1
ATOM 4127 C C . VAL B 1 179 ? 13.023 -13.398 -11.984 1 98.88 179 VAL B C 1
ATOM 4129 O O . VAL B 1 179 ? 13.281 -12.508 -12.805 1 98.88 179 VAL B O 1
ATOM 4132 N N . ILE B 1 180 ? 13.961 -14.172 -11.438 1 98.88 180 ILE B N 1
ATOM 4133 C CA . ILE B 1 180 ? 15.383 -13.992 -11.719 1 98.88 180 ILE B CA 1
ATOM 4134 C C . ILE B 1 180 ? 15.625 -14.148 -13.219 1 98.88 180 ILE B C 1
ATOM 4136 O O . ILE B 1 180 ? 16.234 -13.281 -13.852 1 98.88 180 ILE B O 1
ATOM 4140 N N . GLN B 1 181 ? 15.133 -15.18 -13.758 1 98.88 181 GLN B N 1
ATOM 4141 C CA . GLN B 1 181 ? 15.43 -15.523 -15.148 1 98.88 181 GLN B CA 1
ATOM 4142 C C . GLN B 1 181 ? 14.773 -14.531 -16.109 1 98.88 181 GLN B C 1
ATOM 4144 O O . GLN B 1 181 ? 15.406 -14.078 -17.062 1 98.88 181 GLN B O 1
ATOM 4149 N N . ILE B 1 182 ? 13.508 -14.227 -15.883 1 98.81 182 ILE B N 1
ATOM 4150 C CA . ILE B 1 182 ? 12.789 -13.32 -16.766 1 98.81 182 ILE B CA 1
ATOM 4151 C C . ILE B 1 182 ? 13.359 -11.906 -16.641 1 98.81 182 ILE B C 1
ATOM 4153 O O . ILE B 1 182 ? 13.484 -11.195 -17.641 1 98.81 182 ILE B O 1
ATOM 4157 N N . ALA B 1 183 ? 13.734 -11.492 -15.43 1 98.81 183 ALA B N 1
ATOM 4158 C CA . ALA B 1 183 ? 14.391 -10.203 -15.242 1 98.81 183 ALA B CA 1
ATOM 4159 C C . ALA B 1 183 ? 15.664 -10.117 -16.078 1 98.81 183 ALA B C 1
ATOM 4161 O O . ALA B 1 183 ? 15.938 -9.094 -16.703 1 98.81 183 ALA B O 1
ATOM 4162 N N . LYS B 1 184 ? 16.406 -11.195 -16.062 1 98.62 184 LYS B N 1
ATOM 4163 C CA . LYS B 1 184 ? 17.625 -11.234 -16.859 1 98.62 184 LYS B CA 1
ATOM 4164 C C . LYS B 1 184 ? 17.328 -11.039 -18.344 1 98.62 184 LYS B C 1
ATOM 4166 O O . LYS B 1 184 ? 18 -10.258 -19.016 1 98.62 184 LYS B O 1
ATOM 4171 N N . ILE B 1 185 ? 16.328 -11.734 -18.844 1 98.5 185 ILE B N 1
ATOM 4172 C CA . ILE B 1 185 ? 15.93 -11.617 -20.234 1 98.5 185 ILE B CA 1
ATOM 4173 C C . ILE B 1 185 ? 15.555 -10.172 -20.547 1 98.5 185 ILE B C 1
ATOM 4175 O O . ILE B 1 185 ? 15.891 -9.648 -21.609 1 98.5 185 ILE B O 1
ATOM 4179 N N . LEU B 1 186 ? 14.883 -9.508 -19.594 1 97.88 186 LEU B N 1
ATOM 4180 C CA . LEU B 1 186 ? 14.367 -8.156 -19.797 1 97.88 186 LEU B CA 1
ATOM 4181 C C . LEU B 1 186 ? 15.453 -7.113 -19.531 1 97.88 186 LEU B C 1
ATOM 4183 O O . LEU B 1 186 ? 15.25 -5.926 -19.781 1 97.88 186 LEU B O 1
ATOM 4187 N N . GLY B 1 187 ? 16.562 -7.516 -18.969 1 98.12 187 GLY B N 1
ATOM 4188 C CA . GLY B 1 187 ? 17.703 -6.633 -18.766 1 98.12 187 GLY B CA 1
ATOM 4189 C C . GLY B 1 187 ? 17.688 -5.945 -17.406 1 98.12 187 GLY B C 1
ATOM 4190 O O . GLY B 1 187 ? 18.234 -4.852 -17.266 1 98.12 187 GLY B O 1
ATOM 4191 N N . TYR B 1 188 ? 16.969 -6.473 -16.453 1 97.88 188 TYR B N 1
ATOM 4192 C CA . TYR B 1 188 ? 16.922 -5.922 -15.109 1 97.88 188 TYR B CA 1
ATOM 4193 C C . TYR B 1 188 ? 17.953 -6.598 -14.203 1 97.88 188 TYR B C 1
ATOM 4195 O O . TYR B 1 188 ? 18.344 -7.742 -14.453 1 97.88 188 TYR B O 1
ATOM 4203 N N . ASN B 1 189 ? 18.406 -5.93 -13.234 1 97.38 189 ASN B N 1
ATOM 4204 C CA . ASN B 1 189 ? 19.188 -6.52 -12.148 1 97.38 189 ASN B CA 1
ATOM 4205 C C . ASN B 1 189 ? 18.297 -6.895 -10.961 1 97.38 189 ASN B C 1
ATOM 4207 O O . ASN B 1 189 ? 17.25 -6.277 -10.75 1 97.38 189 ASN B O 1
ATOM 4211 N N . THR B 1 190 ? 18.719 -7.918 -10.242 1 98.38 190 THR B N 1
ATOM 4212 C CA . THR B 1 190 ? 17.859 -8.414 -9.172 1 98.38 190 THR B CA 1
ATOM 4213 C C . THR B 1 190 ? 18.656 -8.609 -7.887 1 98.38 190 THR B C 1
ATOM 4215 O O . THR B 1 190 ? 19.781 -9.117 -7.922 1 98.38 190 THR B O 1
ATOM 4218 N N . VAL B 1 191 ? 18.125 -8.109 -6.809 1 98.62 191 VAL B N 1
ATOM 4219 C CA . VAL B 1 191 ? 18.547 -8.523 -5.473 1 98.62 191 VAL B CA 1
ATOM 4220 C C . VAL B 1 191 ? 17.625 -9.625 -4.957 1 98.62 191 VAL B C 1
ATOM 4222 O O . VAL B 1 191 ? 16.438 -9.398 -4.746 1 98.62 191 VAL B O 1
ATOM 4225 N N . ASN B 1 192 ? 18.234 -10.758 -4.758 1 98.62 192 ASN B N 1
ATOM 4226 C CA . ASN B 1 192 ? 17.469 -11.969 -4.426 1 98.62 192 ASN B CA 1
ATOM 4227 C C . ASN B 1 192 ? 17.781 -12.445 -3.01 1 98.62 192 ASN B C 1
ATOM 4229 O O . ASN B 1 192 ? 18.828 -13.039 -2.758 1 98.62 192 ASN B O 1
ATOM 4233 N N . LEU B 1 193 ? 16.812 -12.172 -2.154 1 98.19 193 LEU B N 1
ATOM 4234 C CA . LEU B 1 193 ? 17 -12.531 -0.755 1 98.19 193 LEU B CA 1
ATOM 4235 C C . LEU B 1 193 ? 16.531 -13.961 -0.492 1 98.19 193 LEU B C 1
ATOM 4237 O O . LEU B 1 193 ? 15.469 -14.359 -0.982 1 98.19 193 LEU B O 1
ATOM 4241 N N . PHE B 1 194 ? 17.328 -14.711 0.196 1 96.5 194 PHE B N 1
ATOM 4242 C CA . PHE B 1 194 ? 16.984 -16.078 0.583 1 96.5 194 PHE B CA 1
ATOM 4243 C C . PHE B 1 194 ? 17.453 -16.375 2.002 1 96.5 194 PHE B C 1
ATOM 4245 O O . PHE B 1 194 ? 18.266 -15.633 2.559 1 96.5 194 PHE B O 1
ATOM 4252 N N . ARG B 1 195 ? 16.875 -17.328 2.615 1 92.62 195 ARG B N 1
ATOM 4253 C CA . ARG B 1 195 ? 17.188 -17.719 3.99 1 92.62 195 ARG B CA 1
ATOM 4254 C C . ARG B 1 195 ? 18.484 -18.516 4.055 1 92.62 195 ARG B C 1
ATOM 4256 O O . ARG B 1 195 ? 18.703 -19.422 3.248 1 92.62 195 ARG B O 1
ATOM 4263 N N . GLU B 1 196 ? 19.188 -18.203 4.957 1 92.75 196 GLU B N 1
ATOM 4264 C CA . GLU B 1 196 ? 20.406 -18.969 5.211 1 92.75 196 GLU B CA 1
ATOM 4265 C C . GLU B 1 196 ? 20.094 -20.438 5.469 1 92.75 196 GLU B C 1
ATOM 4267 O O . GLU B 1 196 ? 19.094 -20.766 6.117 1 92.75 196 GLU B O 1
ATOM 4272 N N . ARG B 1 197 ? 21.031 -21.266 4.996 1 92.69 197 ARG B N 1
ATOM 4273 C CA . ARG B 1 197 ? 20.859 -22.703 5.188 1 92.69 197 ARG B CA 1
ATOM 4274 C C . ARG B 1 197 ? 21.609 -23.172 6.422 1 92.69 197 ARG B C 1
ATOM 4276 O O . ARG B 1 197 ? 22.203 -22.375 7.145 1 92.69 197 ARG B O 1
ATOM 4283 N N . GLY B 1 198 ? 21.469 -24.484 6.746 1 89.62 198 GLY B N 1
ATOM 4284 C CA . GLY B 1 198 ? 22 -25.047 7.977 1 89.62 198 GLY B CA 1
ATOM 4285 C C . GLY B 1 198 ? 23.516 -24.953 8.062 1 89.62 198 GLY B C 1
ATOM 4286 O O . GLY B 1 198 ? 24.078 -24.984 9.156 1 89.62 198 GLY B O 1
ATOM 4287 N N . THR B 1 199 ? 24.219 -24.891 6.875 1 92.56 199 THR B N 1
ATOM 4288 C CA . THR B 1 199 ? 25.672 -24.766 6.816 1 92.56 199 THR B CA 1
ATOM 4289 C C . THR B 1 199 ? 26.078 -23.688 5.816 1 92.56 199 THR B C 1
ATOM 4291 O O . THR B 1 199 ? 25.344 -23.375 4.887 1 92.56 199 THR B O 1
ATOM 4294 N N . PRO B 1 200 ? 27.234 -23.141 6.027 1 93.94 200 PRO B N 1
ATOM 4295 C CA . PRO B 1 200 ? 27.719 -22.156 5.062 1 93.94 200 PRO B CA 1
ATOM 4296 C C . PRO B 1 200 ? 27.844 -22.719 3.65 1 93.94 200 PRO B C 1
ATOM 4298 O O . PRO B 1 200 ? 27.578 -22 2.676 1 93.94 200 PRO B O 1
ATOM 4301 N N . GLU B 1 201 ? 28.203 -23.938 3.57 1 94.69 201 GLU B N 1
ATOM 4302 C CA . GLU B 1 201 ? 28.344 -24.578 2.266 1 94.69 201 GLU B CA 1
ATOM 4303 C C . GLU B 1 201 ? 27 -24.688 1.557 1 94.69 201 GLU B C 1
ATOM 4305 O O . GLU B 1 201 ? 26.891 -24.406 0.36 1 94.69 201 GLU B O 1
ATOM 4310 N N . ALA B 1 202 ? 25.984 -25.109 2.34 1 94.12 202 ALA B N 1
ATOM 4311 C CA . ALA B 1 202 ? 24.641 -25.219 1.77 1 94.12 202 ALA B CA 1
ATOM 4312 C C . ALA B 1 202 ? 24.109 -23.844 1.368 1 94.12 202 ALA B C 1
ATOM 4314 O O . ALA B 1 202 ? 23.406 -23.719 0.361 1 94.12 202 ALA B O 1
ATOM 4315 N N . THR B 1 203 ? 24.469 -22.891 2.164 1 95.75 203 THR B N 1
ATOM 4316 C CA . THR B 1 203 ? 24.078 -21.531 1.843 1 95.75 203 THR B CA 1
ATOM 4317 C C . THR B 1 203 ? 24.734 -21.062 0.541 1 95.75 203 THR B C 1
ATOM 4319 O O . THR B 1 203 ? 24.062 -20.5 -0.331 1 95.75 203 THR B O 1
ATOM 4322 N N . GLU B 1 204 ? 25.969 -21.406 0.363 1 96.88 204 GLU B N 1
ATOM 4323 C CA . GLU B 1 204 ? 26.688 -21.016 -0.85 1 96.88 204 GLU B CA 1
ATOM 4324 C C . GLU B 1 204 ? 26.172 -21.781 -2.062 1 96.88 204 GLU B C 1
ATOM 4326 O O . GLU B 1 204 ? 26.078 -21.234 -3.162 1 96.88 204 GLU B O 1
ATOM 4331 N N . GLU B 1 205 ? 25.859 -23.016 -1.852 1 95.88 205 GLU B N 1
ATOM 4332 C CA . GLU B 1 205 ? 25.281 -23.797 -2.938 1 95.88 205 GLU B CA 1
ATOM 4333 C C . GLU B 1 205 ? 23.969 -23.203 -3.428 1 95.88 205 GLU B C 1
ATOM 4335 O O . GLU B 1 205 ? 23.734 -23.109 -4.637 1 95.88 205 GLU B O 1
ATOM 4340 N N . THR B 1 206 ? 23.172 -22.812 -2.475 1 96.12 206 THR B N 1
ATOM 4341 C CA . THR B 1 206 ? 21.906 -22.172 -2.818 1 96.12 206 THR B CA 1
ATOM 4342 C C . THR B 1 206 ? 22.141 -20.859 -3.562 1 96.12 206 THR B C 1
ATOM 4344 O O . THR B 1 206 ? 21.5 -20.578 -4.574 1 96.12 206 THR B O 1
ATOM 4347 N N . ARG B 1 207 ? 23.094 -20.094 -3.09 1 97.38 207 ARG B N 1
ATOM 4348 C CA . ARG B 1 207 ? 23.469 -18.844 -3.732 1 97.38 207 ARG B CA 1
ATOM 4349 C C . ARG B 1 207 ? 23.906 -19.078 -5.176 1 97.38 207 ARG B C 1
ATOM 4351 O O . ARG B 1 207 ? 23.453 -18.375 -6.086 1 97.38 207 ARG B O 1
ATOM 4358 N N . ASN B 1 208 ? 24.75 -20.031 -5.344 1 97.5 208 ASN B N 1
ATOM 4359 C CA . ASN B 1 208 ? 25.281 -20.344 -6.664 1 97.5 208 ASN B CA 1
ATOM 4360 C C . ASN B 1 208 ? 24.188 -20.812 -7.613 1 97.5 208 ASN B C 1
ATOM 4362 O O . ASN B 1 208 ? 24.219 -20.5 -8.805 1 97.5 208 ASN B O 1
ATOM 4366 N N . LEU B 1 209 ? 23.297 -21.531 -7.078 1 96.56 209 LEU B N 1
ATOM 4367 C CA . LEU B 1 209 ? 22.172 -21.969 -7.898 1 96.56 209 LEU B CA 1
ATOM 4368 C C . LEU B 1 209 ? 21.359 -20.766 -8.383 1 96.56 209 LEU B C 1
ATOM 4370 O O . LEU B 1 209 ? 21.016 -20.688 -9.57 1 96.56 209 LEU B O 1
ATOM 4374 N N . LEU B 1 210 ? 21.078 -19.828 -7.52 1 98.12 210 LEU B N 1
ATOM 4375 C CA . LEU B 1 210 ? 20.328 -18.641 -7.898 1 98.12 210 LEU B CA 1
ATOM 4376 C C . LEU B 1 210 ? 21.094 -17.828 -8.938 1 98.12 210 LEU B C 1
ATOM 4378 O O . LEU B 1 210 ? 20.516 -17.312 -9.891 1 98.12 210 LEU B O 1
ATOM 4382 N N . ARG B 1 211 ? 22.391 -17.766 -8.758 1 98.38 211 ARG B N 1
ATOM 4383 C CA . ARG B 1 211 ? 23.234 -17.062 -9.719 1 98.38 211 ARG B CA 1
ATOM 4384 C C . ARG B 1 211 ? 23.203 -17.734 -11.086 1 98.38 211 ARG B C 1
ATOM 4386 O O . ARG B 1 211 ? 23.25 -17.078 -12.117 1 98.38 211 ARG B O 1
ATOM 4393 N N . SER B 1 212 ? 23.125 -19.016 -11.008 1 98.06 212 SER B N 1
ATOM 4394 C CA . SER B 1 212 ? 23.094 -19.766 -12.258 1 98.06 212 SER B CA 1
ATOM 4395 C C . SER B 1 212 ? 21.828 -19.5 -13.047 1 98.06 212 SER B C 1
ATOM 4397 O O . SER B 1 212 ? 21.781 -19.703 -14.266 1 98.06 212 SER B O 1
ATOM 4399 N N . TYR B 1 213 ? 20.797 -19.047 -12.359 1 98.19 213 TYR B N 1
ATOM 4400 C CA . TYR B 1 213 ? 19.562 -18.672 -13.031 1 98.19 213 TYR B CA 1
ATOM 4401 C C . TYR B 1 213 ? 19.641 -17.234 -13.539 1 98.19 213 TYR B C 1
ATOM 4403 O O . TYR B 1 213 ? 18.734 -16.766 -14.227 1 98.19 213 TYR B O 1
ATOM 4411 N N . GLY B 1 214 ? 20.672 -16.5 -13.156 1 98.44 214 GLY B N 1
ATOM 4412 C CA . GLY B 1 214 ? 20.875 -15.148 -13.641 1 98.44 214 GLY B CA 1
ATOM 4413 C C . GLY B 1 214 ? 20.734 -14.102 -12.555 1 98.44 214 GLY B C 1
ATOM 4414 O O . GLY B 1 214 ? 20.656 -12.898 -12.844 1 98.44 214 GLY B O 1
ATOM 4415 N N . GLY B 1 215 ? 20.688 -14.492 -11.305 1 98.44 215 GLY B N 1
ATOM 4416 C CA . GLY B 1 215 ? 20.578 -13.531 -10.219 1 98.44 215 GLY B CA 1
ATOM 4417 C C . GLY B 1 215 ? 21.781 -12.609 -10.117 1 98.44 215 GLY B C 1
ATOM 4418 O O . GLY B 1 215 ? 22.922 -13.062 -10.117 1 98.44 215 GLY B O 1
ATOM 4419 N N . THR B 1 216 ? 21.547 -11.312 -10.039 1 97.94 216 THR B N 1
ATOM 4420 C CA . THR B 1 216 ? 22.625 -10.336 -9.938 1 97.94 216 THR B CA 1
ATOM 4421 C C . THR B 1 216 ? 23.266 -10.391 -8.555 1 97.94 216 THR B C 1
ATOM 4423 O O . THR B 1 216 ? 24.484 -10.594 -8.43 1 97.94 216 THR B O 1
ATOM 4426 N N . TRP B 1 217 ? 22.484 -10.164 -7.484 1 98.06 217 TRP B N 1
ATOM 4427 C CA . TRP B 1 217 ? 22.891 -10.359 -6.094 1 98.06 217 TRP B CA 1
ATOM 4428 C C . TRP B 1 217 ? 22 -11.406 -5.414 1 98.06 217 TRP B C 1
ATOM 4430 O O . TRP B 1 217 ? 20.781 -11.328 -5.488 1 98.06 217 TRP B O 1
ATOM 4440 N N . CYS B 1 218 ? 22.594 -12.367 -4.898 1 98.38 218 CYS B N 1
ATOM 4441 C CA . CYS B 1 218 ? 21.922 -13.398 -4.117 1 98.38 218 CYS B CA 1
ATOM 4442 C C . CYS B 1 218 ? 22.438 -13.422 -2.684 1 98.38 218 CYS B C 1
ATOM 4444 O O . CYS B 1 218 ? 23.547 -13.891 -2.424 1 98.38 218 CYS B O 1
ATOM 4446 N N . LEU B 1 219 ? 21.594 -12.898 -1.799 1 98.12 219 LEU B N 1
ATOM 4447 C CA . LEU B 1 219 ? 22.062 -12.609 -0.45 1 98.12 219 LEU B CA 1
ATOM 4448 C C . LEU B 1 219 ? 21.094 -13.141 0.595 1 98.12 219 LEU B C 1
ATOM 4450 O O . LEU B 1 219 ? 19.891 -13.195 0.353 1 98.12 219 LEU B O 1
ATOM 4454 N N . THR B 1 220 ? 21.656 -13.531 1.735 1 96.69 220 THR B N 1
ATOM 4455 C CA . THR B 1 220 ? 20.797 -13.672 2.91 1 96.69 220 THR B CA 1
ATOM 4456 C C . THR B 1 220 ? 20.359 -12.297 3.422 1 96.69 220 THR B C 1
ATOM 4458 O O . THR B 1 220 ? 20.906 -11.273 3.025 1 96.69 220 THR B O 1
ATOM 4461 N N . GLU B 1 221 ? 19.359 -12.297 4.219 1 94 221 GLU B N 1
ATOM 4462 C CA . GLU B 1 221 ? 18.875 -11.023 4.754 1 94 221 GLU B CA 1
ATOM 4463 C C . GLU B 1 221 ? 19.969 -10.297 5.527 1 94 221 GLU B C 1
ATOM 4465 O O . GLU B 1 221 ? 20.125 -9.086 5.395 1 94 221 GLU B O 1
ATOM 4470 N N . SER B 1 222 ? 20.703 -11.023 6.316 1 94.38 222 SER B N 1
ATOM 4471 C CA . SER B 1 222 ? 21.781 -10.438 7.105 1 94.38 222 SER B CA 1
ATOM 4472 C C . SER B 1 222 ? 22.859 -9.836 6.211 1 94.38 222 SER B C 1
ATOM 4474 O O . SER B 1 222 ? 23.344 -8.734 6.477 1 94.38 222 SER B O 1
ATOM 4476 N N . GLU B 1 223 ? 23.188 -10.57 5.184 1 96.31 223 GLU B N 1
ATOM 4477 C CA . GLU B 1 223 ? 24.172 -10.055 4.234 1 96.31 223 GLU B CA 1
ATOM 4478 C C . GLU B 1 223 ? 23.688 -8.773 3.568 1 96.31 223 GLU B C 1
ATOM 4480 O O . GLU B 1 223 ? 24.453 -7.832 3.381 1 96.31 223 GLU B O 1
ATOM 4485 N N . TYR B 1 224 ? 22.438 -8.781 3.215 1 96.44 224 TYR B N 1
ATOM 4486 C CA . TYR B 1 224 ? 21.859 -7.613 2.564 1 96.44 224 TYR B CA 1
ATOM 4487 C C . TYR B 1 224 ? 21.922 -6.398 3.482 1 96.44 224 TYR B C 1
ATOM 4489 O O . TYR B 1 224 ? 22.312 -5.305 3.053 1 96.44 224 TYR B O 1
ATOM 4497 N N . MET B 1 225 ? 21.547 -6.59 4.727 1 92.81 225 MET B N 1
ATOM 4498 C CA . MET B 1 225 ? 21.516 -5.484 5.68 1 92.81 225 MET B CA 1
ATOM 4499 C C . MET B 1 225 ? 22.891 -4.844 5.816 1 92.81 225 MET B C 1
ATOM 4501 O O . MET B 1 225 ? 23 -3.637 6.027 1 92.81 225 MET B O 1
ATOM 4505 N N . GLU B 1 226 ? 23.938 -5.598 5.621 1 93.81 226 GLU B N 1
ATOM 4506 C CA . GLU B 1 226 ? 25.297 -5.102 5.723 1 93.81 226 GLU B CA 1
ATOM 4507 C C . GLU B 1 226 ? 25.719 -4.379 4.445 1 93.81 226 GLU B C 1
ATOM 4509 O O . GLU B 1 226 ? 26.609 -3.531 4.469 1 93.81 226 GLU B O 1
ATOM 4514 N N . ARG B 1 227 ? 25.016 -4.664 3.346 1 92.31 227 ARG B N 1
ATOM 4515 C CA . ARG B 1 227 ? 25.5 -4.176 2.055 1 92.31 227 ARG B CA 1
ATOM 4516 C C . ARG B 1 227 ? 24.422 -3.352 1.355 1 92.31 227 ARG B C 1
ATOM 4518 O O . ARG B 1 227 ? 24.531 -3.061 0.163 1 92.31 227 ARG B O 1
ATOM 4525 N N . ALA B 1 228 ? 23.406 -3.033 2.062 1 89.88 228 ALA B N 1
ATOM 4526 C CA . ALA B 1 228 ? 22.219 -2.396 1.474 1 89.88 228 ALA B CA 1
ATOM 4527 C C . ALA B 1 228 ? 22.609 -1.124 0.723 1 89.88 228 ALA B C 1
ATOM 4529 O O . ALA B 1 228 ? 22.031 -0.811 -0.318 1 89.88 228 ALA B O 1
ATOM 4530 N N . LYS B 1 229 ? 23.594 -0.413 1.165 1 87.56 229 LYS B N 1
ATOM 4531 C CA . LYS B 1 229 ? 23.984 0.871 0.593 1 87.56 229 LYS B CA 1
ATOM 4532 C C . LYS B 1 229 ? 24.578 0.692 -0.803 1 87.56 229 LYS B C 1
ATOM 4534 O O . LYS B 1 229 ? 24.672 1.652 -1.57 1 87.56 229 LYS B O 1
ATOM 4539 N N . GLU B 1 230 ? 24.953 -0.574 -1.125 1 89.62 230 GLU B N 1
ATOM 4540 C CA . GLU B 1 230 ? 25.562 -0.865 -2.418 1 89.62 230 GLU B CA 1
ATOM 4541 C C . GLU B 1 230 ? 24.516 -1.127 -3.484 1 89.62 230 GLU B C 1
ATOM 4543 O O . GLU B 1 230 ? 24.812 -1.161 -4.68 1 89.62 230 GLU B O 1
ATOM 4548 N N . MET B 1 231 ? 23.328 -1.213 -2.979 1 90.94 231 MET B N 1
ATOM 4549 C CA . MET B 1 231 ? 22.25 -1.613 -3.875 1 90.94 231 MET B CA 1
ATOM 4550 C C . MET B 1 231 ? 21.047 -0.698 -3.713 1 90.94 231 MET B C 1
ATOM 4552 O O . MET B 1 231 ? 20.875 -0.049 -2.678 1 90.94 231 MET B O 1
ATOM 4556 N N . GLY B 1 232 ? 20.25 -0.524 -4.738 1 82.94 232 GLY B N 1
ATOM 4557 C CA . GLY B 1 232 ? 19.031 0.255 -4.625 1 82.94 232 GLY B CA 1
ATOM 4558 C C . GLY B 1 232 ? 19.25 1.748 -4.77 1 82.94 232 GLY B C 1
ATOM 4559 O O . GLY B 1 232 ? 20.266 2.176 -5.32 1 82.94 232 GLY B O 1
ATOM 4560 N N . PRO B 1 233 ? 18.172 2.475 -4.227 1 88.06 233 PRO B N 1
ATOM 4561 C CA . PRO B 1 233 ? 16.812 2.078 -3.846 1 88.06 233 PRO B CA 1
ATOM 4562 C C . PRO B 1 233 ? 16.047 1.413 -4.988 1 88.06 233 PRO B C 1
ATOM 4564 O O . PRO B 1 233 ? 16.484 1.454 -6.137 1 88.06 233 PRO B O 1
ATOM 4567 N N . PHE B 1 234 ? 14.984 0.71 -4.633 1 96.12 234 PHE B N 1
ATOM 4568 C CA . PHE B 1 234 ? 14.281 -0.146 -5.582 1 96.12 234 PHE B CA 1
ATOM 4569 C C . PHE B 1 234 ? 12.938 0.466 -5.973 1 96.12 234 PHE B C 1
ATOM 4571 O O . PHE B 1 234 ? 12.148 0.853 -5.105 1 96.12 234 PHE B O 1
ATOM 4578 N N . LYS B 1 235 ? 12.688 0.461 -7.266 1 97.06 235 LYS B N 1
ATOM 4579 C CA . LYS B 1 235 ? 11.375 0.899 -7.738 1 97.06 235 LYS B CA 1
ATOM 4580 C C . LYS B 1 235 ? 10.328 -0.19 -7.535 1 97.06 235 LYS B C 1
ATOM 4582 O O . LYS B 1 235 ? 9.133 0.101 -7.445 1 97.06 235 LYS B O 1
ATOM 4587 N N . LEU B 1 236 ? 10.828 -1.426 -7.488 1 98.75 236 LEU B N 1
ATOM 4588 C CA . LEU B 1 236 ? 9.938 -2.572 -7.367 1 98.75 236 LEU B CA 1
ATOM 4589 C C . LEU B 1 236 ? 10.477 -3.578 -6.355 1 98.75 236 LEU B C 1
ATOM 4591 O O . LEU B 1 236 ? 11.648 -3.949 -6.41 1 98.75 236 LEU B O 1
ATOM 4595 N N . ALA B 1 237 ? 9.672 -3.934 -5.43 1 98.88 237 ALA B N 1
ATOM 4596 C CA . ALA B 1 237 ? 9.938 -5.023 -4.492 1 98.88 237 ALA B CA 1
ATOM 4597 C C . ALA B 1 237 ? 8.852 -6.098 -4.582 1 98.88 237 ALA B C 1
ATOM 4599 O O . ALA B 1 237 ? 7.668 -5.781 -4.68 1 98.88 237 ALA B O 1
ATOM 4600 N N . LEU B 1 238 ? 9.242 -7.34 -4.613 1 98.88 238 LEU B N 1
ATOM 4601 C CA . LEU B 1 238 ? 8.312 -8.469 -4.68 1 98.88 238 LEU B CA 1
ATOM 4602 C C . LEU B 1 238 ? 8.336 -9.266 -3.379 1 98.88 238 LEU B C 1
ATOM 4604 O O . LEU B 1 238 ? 9.391 -9.75 -2.961 1 98.88 238 LEU B O 1
ATOM 4608 N N . ASN B 1 239 ? 7.148 -9.375 -2.799 1 98.81 239 ASN B N 1
ATOM 4609 C CA . ASN B 1 239 ? 7.023 -9.977 -1.476 1 98.81 239 ASN B CA 1
ATOM 4610 C C . ASN B 1 239 ? 6.16 -11.234 -1.51 1 98.81 239 ASN B C 1
ATOM 4612 O O . ASN B 1 239 ? 4.988 -11.18 -1.884 1 98.81 239 ASN B O 1
ATOM 4616 N N . CYS B 1 240 ? 6.703 -12.391 -1.128 1 96.94 240 CYS B N 1
ATOM 4617 C CA . CYS B 1 240 ? 5.887 -13.594 -1.071 1 96.94 240 CYS B CA 1
ATOM 4618 C C . CYS B 1 240 ? 5.922 -14.211 0.322 1 96.94 240 CYS B C 1
ATOM 4620 O O . CYS B 1 240 ? 5.332 -15.273 0.55 1 96.94 240 CYS B O 1
ATOM 4622 N N . LEU B 1 241 ? 6.621 -13.617 1.254 1 95.31 241 LEU B N 1
ATOM 4623 C CA . LEU B 1 241 ? 6.797 -14.211 2.574 1 95.31 241 LEU B CA 1
ATOM 4624 C C . LEU B 1 241 ? 5.836 -13.586 3.584 1 95.31 241 LEU B C 1
ATOM 4626 O O . LEU B 1 241 ? 5.219 -14.297 4.379 1 95.31 241 LEU B O 1
ATOM 4630 N N . GLY B 1 242 ? 5.707 -12.234 3.551 1 96.44 242 GLY B N 1
ATOM 4631 C CA . GLY B 1 242 ? 5.074 -11.508 4.641 1 96.44 242 GLY B CA 1
ATOM 4632 C C . GLY B 1 242 ? 5.98 -11.344 5.848 1 96.44 242 GLY B C 1
ATOM 4633 O O . GLY B 1 242 ? 7.199 -11.242 5.707 1 96.44 242 GLY B O 1
ATOM 4634 N N . GLY B 1 243 ? 5.395 -11.086 6.988 1 96.31 243 GLY B N 1
ATOM 4635 C CA . GLY B 1 243 ? 6.156 -11.008 8.219 1 96.31 243 GLY B CA 1
ATOM 4636 C C . GLY B 1 243 ? 7.254 -9.961 8.18 1 96.31 243 GLY B C 1
ATOM 4637 O O . GLY B 1 243 ? 7.164 -8.992 7.418 1 96.31 243 GLY B O 1
ATOM 4638 N N . LYS B 1 244 ? 8.312 -10.125 8.969 1 95.69 244 LYS B N 1
ATOM 4639 C CA . LYS B 1 244 ? 9.422 -9.195 9.141 1 95.69 244 LYS B CA 1
ATOM 4640 C C . LYS B 1 244 ? 10.164 -8.977 7.828 1 95.69 244 LYS B C 1
ATOM 4642 O O . LYS B 1 244 ? 10.609 -7.863 7.535 1 95.69 244 LYS B O 1
ATOM 4647 N N . PRO B 1 245 ? 10.281 -10 6.992 1 96.12 245 PRO B N 1
ATOM 4648 C CA . PRO B 1 245 ? 11.008 -9.805 5.734 1 96.12 245 PRO B CA 1
ATOM 4649 C C . PRO B 1 245 ? 10.367 -8.734 4.848 1 96.12 245 PRO B C 1
ATOM 4651 O O . PRO B 1 245 ? 11.07 -8.07 4.074 1 96.12 245 PRO B O 1
ATOM 4654 N N . ALA B 1 246 ? 9.094 -8.586 4.984 1 97.88 246 ALA B N 1
ATOM 4655 C CA . ALA B 1 246 ? 8.414 -7.555 4.207 1 97.88 246 ALA B CA 1
ATOM 4656 C C . ALA B 1 246 ? 8.883 -6.16 4.609 1 97.88 246 ALA B C 1
ATOM 4658 O O . ALA B 1 246 ? 8.977 -5.262 3.766 1 97.88 246 ALA B O 1
ATOM 4659 N N . SER B 1 247 ? 9.188 -5.961 5.875 1 97.12 247 SER B N 1
ATOM 4660 C CA . SER B 1 247 ? 9.633 -4.664 6.383 1 97.12 247 SER B CA 1
ATOM 4661 C C . SER B 1 247 ? 10.961 -4.254 5.758 1 97.12 247 SER B C 1
ATOM 4663 O O . SER B 1 247 ? 11.18 -3.07 5.484 1 97.12 247 SER B O 1
ATOM 4665 N N . ILE B 1 248 ? 11.812 -5.215 5.52 1 94.94 248 ILE B N 1
ATOM 4666 C CA . ILE B 1 248 ? 13.109 -4.949 4.898 1 94.94 248 ILE B CA 1
ATOM 4667 C C . ILE B 1 248 ? 12.906 -4.391 3.492 1 94.94 248 ILE B C 1
ATOM 4669 O O . ILE B 1 248 ? 13.57 -3.434 3.096 1 94.94 248 ILE B O 1
ATOM 4673 N N . LEU B 1 249 ? 11.984 -4.961 2.738 1 97.62 249 LEU B N 1
ATOM 4674 C CA . LEU B 1 249 ? 11.695 -4.496 1.385 1 97.62 249 LEU B CA 1
ATOM 4675 C C . LEU B 1 249 ? 11.172 -3.068 1.399 1 97.62 249 LEU B C 1
ATOM 4677 O O . LEU B 1 249 ? 11.656 -2.215 0.653 1 97.62 249 LEU B O 1
ATOM 4681 N N . VAL B 1 250 ? 10.25 -2.789 2.279 1 97.69 250 VAL B N 1
ATOM 4682 C CA . VAL B 1 250 ? 9.578 -1.496 2.354 1 97.69 250 VAL B CA 1
ATOM 4683 C C . VAL B 1 250 ? 10.594 -0.405 2.686 1 97.69 250 VAL B C 1
ATOM 4685 O O . VAL B 1 250 ? 10.578 0.673 2.086 1 97.69 250 VAL B O 1
ATOM 4688 N N . LYS B 1 251 ? 11.492 -0.701 3.584 1 95.12 251 LYS B N 1
ATOM 4689 C CA . LYS B 1 251 ? 12.484 0.271 4.047 1 95.12 251 LYS B CA 1
ATOM 4690 C C . LYS B 1 251 ? 13.445 0.658 2.93 1 95.12 251 LYS B C 1
ATOM 4692 O O . LYS B 1 251 ? 14.055 1.729 2.969 1 95.12 251 LYS B O 1
ATOM 4697 N N . ASN B 1 252 ? 13.508 -0.152 1.887 1 95.44 252 ASN B N 1
ATOM 4698 C CA . ASN B 1 252 ? 14.523 0.065 0.87 1 95.44 252 ASN B CA 1
ATOM 4699 C C . ASN B 1 252 ? 13.914 0.506 -0.457 1 95.44 252 ASN B C 1
ATOM 4701 O O . ASN B 1 252 ? 14.617 0.633 -1.459 1 95.44 252 ASN B O 1
ATOM 4705 N N . LEU B 1 253 ? 12.617 0.706 -0.484 1 97 253 LEU B N 1
ATOM 4706 C CA . LEU B 1 253 ? 11.977 1.213 -1.69 1 97 253 LEU B CA 1
ATOM 4707 C C . LEU B 1 253 ? 12.398 2.652 -1.967 1 97 253 LEU B C 1
ATOM 4709 O O . LEU B 1 253 ? 12.633 3.426 -1.035 1 97 253 LEU B O 1
ATOM 4713 N N . SER B 1 254 ? 12.492 2.98 -3.244 1 96.25 254 SER B N 1
ATOM 4714 C CA . SER B 1 254 ? 12.719 4.355 -3.672 1 96.25 254 SER B CA 1
ATOM 4715 C C . SER B 1 254 ? 11.477 5.215 -3.447 1 96.25 254 SER B C 1
ATOM 4717 O O . SER B 1 254 ? 10.414 4.695 -3.098 1 96.25 254 SER B O 1
ATOM 4719 N N . ASN B 1 255 ? 11.695 6.555 -3.586 1 95.12 255 ASN B N 1
ATOM 4720 C CA . ASN B 1 255 ? 10.516 7.406 -3.639 1 95.12 255 ASN B CA 1
ATOM 4721 C C . ASN B 1 255 ? 9.516 6.922 -4.688 1 95.12 255 ASN B C 1
ATOM 4723 O O . ASN B 1 255 ? 9.898 6.59 -5.809 1 95.12 255 ASN B O 1
ATOM 4727 N N . SER B 1 256 ? 8.312 6.707 -4.242 1 95.88 256 SER B N 1
ATOM 4728 C CA . SER B 1 256 ? 7.199 6.277 -5.086 1 95.88 256 SER B CA 1
ATOM 4729 C C . SER B 1 256 ? 7.379 4.832 -5.539 1 95.88 256 SER B C 1
ATOM 4731 O O . SER B 1 256 ? 6.773 4.402 -6.52 1 95.88 256 SER B O 1
ATOM 4733 N N . GLY B 1 257 ? 8.328 4.117 -4.918 1 97.75 257 GLY B N 1
ATOM 4734 C CA . GLY B 1 257 ? 8.492 2.705 -5.215 1 97.75 257 GLY B CA 1
ATOM 4735 C C . GLY B 1 257 ? 7.273 1.875 -4.848 1 97.75 257 GLY B C 1
ATOM 4736 O O . GLY B 1 257 ? 6.391 2.342 -4.125 1 97.75 257 GLY B O 1
ATOM 4737 N N . THR B 1 258 ? 7.223 0.639 -5.348 1 98.62 258 THR B N 1
ATOM 4738 C CA . THR B 1 258 ? 6.07 -0.231 -5.148 1 98.62 258 THR B CA 1
ATOM 4739 C C . THR B 1 258 ? 6.508 -1.602 -4.637 1 98.62 258 THR B C 1
ATOM 4741 O O . THR B 1 258 ? 7.469 -2.182 -5.145 1 98.62 258 THR B O 1
ATOM 4744 N N . MET B 1 259 ? 5.891 -2.021 -3.596 1 98.81 259 MET B N 1
ATOM 4745 C CA . MET B 1 259 ? 6 -3.426 -3.213 1 98.81 259 MET B CA 1
ATOM 4746 C C . MET B 1 259 ? 4.734 -4.191 -3.582 1 98.81 259 MET B C 1
ATOM 4748 O O . MET B 1 259 ? 3.627 -3.754 -3.27 1 98.81 259 MET B O 1
ATOM 4752 N N . VAL B 1 260 ? 4.91 -5.289 -4.258 1 98.81 260 VAL B N 1
ATOM 4753 C CA . VAL B 1 260 ? 3.793 -6.16 -4.613 1 98.81 260 VAL B CA 1
ATOM 4754 C C . VAL B 1 260 ? 3.832 -7.426 -3.762 1 98.81 260 VAL B C 1
ATOM 4756 O O . VAL B 1 260 ? 4.844 -8.133 -3.732 1 98.81 260 VAL B O 1
ATOM 4759 N N . THR B 1 261 ? 2.766 -7.656 -3.041 1 98.62 261 THR B N 1
ATOM 4760 C CA . THR B 1 261 ? 2.623 -8.875 -2.252 1 98.62 261 THR B CA 1
ATOM 4761 C C . THR B 1 261 ? 1.809 -9.914 -3.01 1 98.62 261 THR B C 1
ATOM 4763 O O . THR B 1 261 ? 0.653 -9.672 -3.361 1 98.62 261 THR B O 1
ATOM 4766 N N . TYR B 1 262 ? 2.424 -11.07 -3.23 1 97.56 262 TYR B N 1
ATOM 4767 C CA . TYR B 1 262 ? 1.745 -12.086 -4.031 1 97.56 262 TYR B CA 1
ATOM 4768 C C . TYR B 1 262 ? 1.707 -13.422 -3.305 1 97.56 262 TYR B C 1
ATOM 4770 O O . TYR B 1 262 ? 1.199 -14.414 -3.838 1 97.56 262 TYR B O 1
ATOM 4778 N N . GLY B 1 263 ? 2.264 -13.398 -2.09 1 94.69 263 GLY B N 1
ATOM 4779 C CA . GLY B 1 263 ? 2.244 -14.57 -1.228 1 94.69 263 GLY B CA 1
ATOM 4780 C C . GLY B 1 263 ? 2.4 -14.234 0.243 1 94.69 263 GLY B C 1
ATOM 4781 O O . GLY B 1 263 ? 2.672 -13.086 0.596 1 94.69 263 GLY B O 1
ATOM 4782 N N . GLY B 1 264 ? 2.18 -15.133 1.103 1 92.38 264 GLY B N 1
ATOM 4783 C CA . GLY B 1 264 ? 2.299 -15.023 2.549 1 92.38 264 GLY B CA 1
ATOM 4784 C C . GLY B 1 264 ? 2.797 -16.297 3.201 1 92.38 264 GLY B C 1
ATOM 4785 O O . GLY B 1 264 ? 2.15 -16.828 4.105 1 92.38 264 GLY B O 1
ATOM 4786 N N . MET B 1 265 ? 3.936 -16.656 2.834 1 87.12 265 MET B N 1
ATOM 4787 C CA . MET B 1 265 ? 4.426 -17.984 3.174 1 87.12 265 MET B CA 1
ATOM 4788 C C . MET B 1 265 ? 4.707 -18.094 4.668 1 87.12 265 MET B C 1
ATOM 4790 O O . MET B 1 265 ? 4.617 -19.188 5.242 1 87.12 265 MET B O 1
ATOM 4794 N N . THR B 1 266 ? 5.055 -16.953 5.309 1 87.62 266 THR B N 1
ATOM 4795 C CA . THR B 1 266 ? 5.344 -17.016 6.738 1 87.62 266 THR B CA 1
ATOM 4796 C C . THR B 1 266 ? 4.055 -17.141 7.543 1 87.62 266 THR B C 1
ATOM 4798 O O . THR B 1 266 ? 4.082 -17.484 8.727 1 87.62 266 THR B O 1
ATOM 4801 N N . ARG B 1 267 ? 2.973 -16.703 6.902 1 87.38 267 ARG B N 1
ATOM 4802 C CA . ARG B 1 267 ? 1.661 -16.688 7.543 1 87.38 267 ARG B CA 1
ATOM 4803 C C . ARG B 1 267 ? 1.636 -15.719 8.719 1 87.38 267 ARG B C 1
ATOM 4805 O O . ARG B 1 267 ? 0.935 -15.945 9.703 1 87.38 267 ARG B O 1
ATOM 4812 N N . ASN B 1 268 ? 2.521 -14.773 8.742 1 93.75 268 ASN B N 1
ATOM 4813 C CA . ASN B 1 268 ? 2.58 -13.711 9.742 1 93.75 268 ASN B CA 1
ATOM 4814 C C . ASN B 1 268 ? 2.242 -12.352 9.141 1 93.75 268 ASN B C 1
ATOM 4816 O O . ASN B 1 268 ? 2.549 -12.094 7.977 1 93.75 268 ASN B O 1
ATOM 4820 N N . PRO B 1 269 ? 1.618 -11.531 9.961 1 97.06 269 PRO B N 1
ATOM 4821 C CA . PRO B 1 269 ? 1.4 -10.156 9.492 1 97.06 269 PRO B CA 1
ATOM 4822 C C . PRO B 1 269 ? 2.705 -9.406 9.242 1 97.06 269 PRO B C 1
ATOM 4824 O O . PRO B 1 269 ? 3.766 -9.828 9.703 1 97.06 269 PRO B O 1
ATOM 4827 N N . MET B 1 270 ? 2.604 -8.359 8.508 1 98.31 270 MET B N 1
ATOM 4828 C CA . MET B 1 270 ? 3.764 -7.562 8.125 1 98.31 270 MET B CA 1
ATOM 4829 C C . MET B 1 270 ? 3.9 -6.34 9.023 1 98.31 270 MET B C 1
ATOM 4831 O O . MET B 1 270 ? 3.072 -5.426 8.977 1 98.31 270 MET B O 1
ATOM 4835 N N . PRO B 1 271 ? 4.902 -6.312 9.898 1 98.25 271 PRO B N 1
ATOM 4836 C CA . PRO B 1 271 ? 5.117 -5.125 10.734 1 98.25 271 PRO B CA 1
ATOM 4837 C C . PRO B 1 271 ? 5.766 -3.977 9.961 1 98.25 271 PRO B C 1
ATOM 4839 O O . PRO B 1 271 ? 6.969 -3.738 10.094 1 98.25 271 PRO B O 1
ATOM 4842 N N . LEU B 1 272 ? 5.008 -3.189 9.25 1 98.44 272 LEU B N 1
ATOM 4843 C CA . LEU B 1 272 ? 5.535 -2.205 8.312 1 98.44 272 LEU B CA 1
ATOM 4844 C C . LEU B 1 272 ? 5.711 -0.85 8.984 1 98.44 272 LEU B C 1
ATOM 4846 O O . LEU B 1 272 ? 4.84 -0.409 9.742 1 98.44 272 LEU B O 1
ATOM 4850 N N . PRO B 1 273 ? 6.805 -0.2 8.789 1 97.25 273 PRO B N 1
ATOM 4851 C CA . PRO B 1 273 ? 6.992 1.15 9.328 1 97.25 273 PRO B CA 1
ATOM 4852 C C . PRO B 1 273 ? 6.121 2.189 8.625 1 97.25 273 PRO B C 1
ATOM 4854 O O . PRO B 1 273 ? 5.789 2.031 7.449 1 97.25 273 PRO B O 1
ATOM 4857 N N . VAL B 1 274 ? 5.797 3.246 9.297 1 96.31 274 VAL B N 1
ATOM 4858 C CA . VAL B 1 274 ? 4.922 4.301 8.789 1 96.31 274 VAL B CA 1
ATOM 4859 C C . VAL B 1 274 ? 5.734 5.277 7.941 1 96.31 274 VAL B C 1
ATOM 4861 O O . VAL B 1 274 ? 5.25 5.781 6.926 1 96.31 274 VAL B O 1
ATOM 4864 N N . GLY B 1 275 ? 6.957 5.562 8.281 1 95 275 GLY B N 1
ATOM 4865 C CA . GLY B 1 275 ? 7.809 6.602 7.719 1 95 275 GLY B CA 1
ATOM 4866 C C . GLY B 1 275 ? 7.887 6.559 6.207 1 95 275 GLY B C 1
ATOM 4867 O O . GLY B 1 275 ? 7.586 7.551 5.535 1 95 275 GLY B O 1
ATOM 4868 N N . PRO B 1 276 ? 8.188 5.348 5.656 1 95.69 276 PRO B N 1
ATOM 4869 C CA . PRO B 1 276 ? 8.328 5.262 4.199 1 95.69 276 PRO B CA 1
ATOM 4870 C C . PRO B 1 276 ? 7.043 5.625 3.461 1 95.69 276 PRO B C 1
ATOM 4872 O O . PRO B 1 276 ? 7.094 6.18 2.359 1 95.69 276 PRO B O 1
ATOM 4875 N N . PHE B 1 277 ? 5.902 5.301 4.023 1 96.44 277 PHE B N 1
ATOM 4876 C CA . PHE B 1 277 ? 4.645 5.68 3.393 1 96.44 277 PHE B CA 1
ATOM 4877 C C . PHE B 1 277 ? 4.52 7.195 3.295 1 96.44 277 PHE B C 1
ATOM 4879 O O . PHE B 1 277 ? 4.293 7.734 2.211 1 96.44 277 PHE B O 1
ATOM 4886 N N . ILE B 1 278 ? 4.715 7.812 4.387 1 95.12 278 ILE B N 1
ATOM 4887 C CA . ILE B 1 278 ? 4.48 9.25 4.457 1 95.12 278 ILE B CA 1
ATOM 4888 C C . ILE B 1 278 ? 5.562 9.984 3.668 1 95.12 278 ILE B C 1
ATOM 4890 O O . ILE B 1 278 ? 5.254 10.766 2.766 1 95.12 278 ILE B O 1
ATOM 4894 N N . PHE B 1 279 ? 6.867 9.641 3.836 1 94.69 279 PHE B N 1
ATOM 4895 C CA . PHE B 1 279 ? 7.938 10.531 3.402 1 94.69 279 PHE B CA 1
ATOM 4896 C C . PHE B 1 279 ? 8.445 10.133 2.02 1 94.69 279 PHE B C 1
ATOM 4898 O O . PHE B 1 279 ? 9.125 10.914 1.355 1 94.69 279 PHE B O 1
ATOM 4905 N N . LYS B 1 280 ? 8.062 8.891 1.542 1 94.69 280 LYS B N 1
ATOM 4906 C CA . LYS B 1 280 ? 8.484 8.469 0.211 1 94.69 280 LYS B CA 1
ATOM 4907 C C . LYS B 1 280 ? 7.285 8.203 -0.693 1 94.69 280 LYS B C 1
ATOM 4909 O O . LYS B 1 280 ? 7.441 7.973 -1.894 1 94.69 280 LYS B O 1
ATOM 4914 N N . ASP B 1 281 ? 6.07 8.227 -0.066 1 95.5 281 ASP B N 1
ATOM 4915 C CA . ASP B 1 281 ? 4.844 7.91 -0.795 1 95.5 281 ASP B CA 1
ATOM 4916 C C . ASP B 1 281 ? 4.973 6.582 -1.537 1 95.5 281 ASP B C 1
ATOM 4918 O O . ASP B 1 281 ? 4.703 6.508 -2.738 1 95.5 281 ASP B O 1
ATOM 4922 N N . ILE B 1 282 ? 5.477 5.605 -0.853 1 97.56 282 ILE B N 1
ATOM 4923 C CA . ILE B 1 282 ? 5.562 4.277 -1.455 1 97.56 282 ILE B CA 1
ATOM 4924 C C . ILE B 1 282 ? 4.156 3.699 -1.624 1 97.56 282 ILE B C 1
ATOM 4926 O O . ILE B 1 282 ? 3.205 4.172 -0.998 1 97.56 282 ILE B O 1
ATOM 4930 N N . SER B 1 283 ? 4.074 2.711 -2.514 1 97.81 283 SER B N 1
ATOM 4931 C CA . SER B 1 283 ? 2.814 2.031 -2.789 1 97.81 283 SER B CA 1
ATOM 4932 C C . SER B 1 283 ? 2.916 0.537 -2.498 1 97.81 283 SER B C 1
ATOM 4934 O O . SER B 1 283 ? 3.881 -0.115 -2.904 1 97.81 283 SER B O 1
ATOM 4936 N N . LEU B 1 284 ? 1.998 0.034 -1.724 1 98.69 284 LEU B N 1
ATOM 4937 C CA . LEU B 1 284 ? 1.854 -1.411 -1.581 1 98.69 284 LEU B CA 1
ATOM 4938 C C . LEU B 1 284 ? 0.631 -1.914 -2.342 1 98.69 284 LEU B C 1
ATOM 4940 O O . LEU B 1 284 ? -0.452 -1.336 -2.232 1 98.69 284 LEU B O 1
ATOM 4944 N N . ARG B 1 285 ? 0.84 -2.92 -3.119 1 98.06 285 ARG B N 1
ATOM 4945 C CA . ARG B 1 285 ? -0.198 -3.557 -3.922 1 98.06 285 ARG B CA 1
ATOM 4946 C C . ARG B 1 285 ? -0.193 -5.07 -3.723 1 98.06 285 ARG B C 1
ATOM 4948 O O . ARG B 1 285 ? 0.669 -5.605 -3.023 1 98.06 285 ARG B O 1
ATOM 4955 N N . GLY B 1 286 ? -1.21 -5.68 -4.242 1 97.81 286 GLY B N 1
ATOM 4956 C CA . GLY B 1 286 ? -1.296 -7.133 -4.246 1 97.81 286 GLY B CA 1
ATOM 4957 C C . GLY B 1 286 ? -1.418 -7.719 -5.641 1 97.81 286 GLY B C 1
ATOM 4958 O O . GLY B 1 286 ? -1.696 -6.996 -6.602 1 97.81 286 GLY B O 1
ATOM 4959 N N . PHE B 1 287 ? -1.153 -8.984 -5.703 1 97.81 287 PHE B N 1
ATOM 4960 C CA . PHE B 1 287 ? -1.323 -9.688 -6.973 1 97.81 287 PHE B CA 1
ATOM 4961 C C . PHE B 1 287 ? -1.853 -11.094 -6.746 1 97.81 287 PHE B C 1
ATOM 4963 O O . PHE B 1 287 ? -1.319 -11.844 -5.922 1 97.81 287 PHE B O 1
ATOM 4970 N N . TRP B 1 288 ? -2.867 -11.344 -7.445 1 96.38 288 TRP B N 1
ATOM 4971 C CA . TRP B 1 288 ? -3.494 -12.664 -7.465 1 96.38 288 TRP B CA 1
ATOM 4972 C C . TRP B 1 288 ? -3.705 -13.148 -8.898 1 96.38 288 TRP B C 1
ATOM 4974 O O . TRP B 1 288 ? -4.609 -12.672 -9.586 1 96.38 288 TRP B O 1
ATOM 4984 N N . LEU B 1 289 ? -2.916 -14.086 -9.281 1 95.88 289 LEU B N 1
ATOM 4985 C CA . LEU B 1 289 ? -2.91 -14.539 -10.672 1 95.88 289 LEU B CA 1
ATOM 4986 C C . LEU B 1 289 ? -4.309 -14.961 -11.109 1 95.88 289 LEU B C 1
ATOM 4988 O O . LEU B 1 289 ? -4.738 -14.633 -12.219 1 95.88 289 LEU B O 1
ATOM 4992 N N . SER B 1 290 ? -5.027 -15.727 -10.234 1 93.62 290 SER B N 1
ATOM 4993 C CA . SER B 1 290 ? -6.352 -16.219 -10.602 1 93.62 290 SER B CA 1
ATOM 4994 C C . SER B 1 290 ? -7.297 -15.078 -10.938 1 93.62 290 SER B C 1
ATOM 4996 O O . SER B 1 290 ? -7.992 -15.117 -11.961 1 93.62 290 SER B O 1
ATOM 4998 N N . SER B 1 291 ? -7.277 -14.102 -10.109 1 93.62 291 SER B N 1
ATOM 4999 C CA . SER B 1 291 ? -8.109 -12.93 -10.359 1 93.62 291 SER B CA 1
ATOM 5000 C C . SER B 1 291 ? -7.656 -12.188 -11.609 1 93.62 291 SER B C 1
ATOM 5002 O O . SER B 1 291 ? -8.484 -11.727 -12.398 1 93.62 291 SER B O 1
ATOM 5004 N N . PHE B 1 292 ? -6.398 -12.047 -11.781 1 95.12 292 PHE B N 1
ATOM 5005 C CA . PHE B 1 292 ? -5.832 -11.398 -12.953 1 95.12 292 PHE B CA 1
ATOM 5006 C C . PHE B 1 292 ? -6.266 -12.109 -14.227 1 95.12 292 PHE B C 1
ATOM 5008 O O . PHE B 1 292 ? -6.719 -11.477 -15.18 1 95.12 292 PHE B O 1
ATOM 5015 N N . ASN B 1 293 ? -6.188 -13.43 -14.203 1 93.69 293 ASN B N 1
ATOM 5016 C CA . ASN B 1 293 ? -6.523 -14.25 -15.367 1 93.69 293 ASN B CA 1
ATOM 5017 C C . ASN B 1 293 ? -8.008 -14.133 -15.719 1 93.69 293 ASN B C 1
ATOM 5019 O O . ASN B 1 293 ? -8.375 -14.195 -16.891 1 93.69 293 ASN B O 1
ATOM 5023 N N . LEU B 1 294 ? -8.852 -14.016 -14.734 1 91.12 294 LEU B N 1
ATOM 5024 C CA . LEU B 1 294 ? -10.289 -13.898 -14.961 1 91.12 294 LEU B CA 1
ATOM 5025 C C . LEU B 1 294 ? -10.617 -12.625 -15.742 1 91.12 294 LEU B C 1
ATOM 5027 O O . LEU B 1 294 ? -11.641 -12.555 -16.422 1 91.12 294 LEU B O 1
ATOM 5031 N N . ARG B 1 295 ? -9.734 -11.68 -15.664 1 91.62 295 ARG B N 1
ATOM 5032 C CA . ARG B 1 295 ? -9.977 -10.398 -16.328 1 91.62 295 ARG B CA 1
ATOM 5033 C C . ARG B 1 295 ? -9.289 -10.336 -17.688 1 91.62 295 ARG B C 1
ATOM 5035 O O . ARG B 1 295 ? -9.398 -9.344 -18.391 1 91.62 295 ARG B O 1
ATOM 5042 N N . GLN B 1 296 ? -8.594 -11.367 -18.031 1 93.69 296 GLN B N 1
ATOM 5043 C CA . GLN B 1 296 ? -7.887 -11.422 -19.297 1 93.69 296 GLN B CA 1
ATOM 5044 C C . GLN B 1 296 ? -8.688 -12.195 -20.344 1 93.69 296 GLN B C 1
ATOM 5046 O O . GLN B 1 296 ? -9.336 -13.195 -20.016 1 93.69 296 GLN B O 1
ATOM 5051 N N . SER B 1 297 ? -8.562 -11.727 -21.578 1 94.88 297 SER B N 1
ATOM 5052 C CA . SER B 1 297 ? -9.125 -12.508 -22.672 1 94.88 297 SER B CA 1
ATOM 5053 C C . SER B 1 297 ? -8.32 -13.781 -22.922 1 94.88 297 SER B C 1
ATOM 5055 O O . SER B 1 297 ? -7.121 -13.828 -22.625 1 94.88 297 SER B O 1
ATOM 5057 N N . PRO B 1 298 ? -8.961 -14.781 -23.453 1 94.44 298 PRO B N 1
ATOM 5058 C CA . PRO B 1 298 ? -8.227 -15.992 -23.812 1 94.44 298 PRO B CA 1
ATOM 5059 C C . PRO B 1 298 ? -7.043 -15.719 -24.734 1 94.44 298 PRO B C 1
ATOM 5061 O O . PRO B 1 298 ? -6.004 -16.375 -24.625 1 94.44 298 PRO B O 1
ATOM 5064 N N . SER B 1 299 ? -7.23 -14.742 -25.578 1 95.81 299 SER B N 1
ATOM 5065 C CA . SER B 1 299 ? -6.156 -14.406 -26.5 1 95.81 299 SER B CA 1
ATOM 5066 C C . SER B 1 299 ? -4.938 -13.867 -25.75 1 95.81 299 SER B C 1
ATOM 5068 O O . SER B 1 299 ? -3.801 -14.195 -26.109 1 95.81 299 SER B O 1
ATOM 5070 N N . LYS B 1 300 ? -5.188 -13.047 -24.75 1 96.25 300 LYS B N 1
ATOM 5071 C CA . LYS B 1 300 ? -4.078 -12.516 -23.969 1 96.25 300 LYS B CA 1
ATOM 5072 C C . LYS B 1 300 ? -3.406 -13.617 -23.141 1 96.25 300 LYS B C 1
ATOM 5074 O O . LYS B 1 300 ? -2.18 -13.633 -23.016 1 96.25 300 LYS B O 1
ATOM 5079 N N . ARG B 1 301 ? -4.227 -14.508 -22.672 1 96.69 301 ARG B N 1
ATOM 5080 C CA . ARG B 1 301 ? -3.68 -15.664 -21.969 1 96.69 301 ARG B CA 1
ATOM 5081 C C . ARG B 1 301 ? -2.809 -16.5 -22.906 1 96.69 301 ARG B C 1
ATOM 5083 O O . ARG B 1 301 ? -1.731 -16.953 -22.516 1 96.69 301 ARG B O 1
ATOM 5090 N N . GLN B 1 302 ? -3.264 -16.688 -24.094 1 96.94 302 GLN B N 1
ATOM 5091 C CA . GLN B 1 302 ? -2.512 -17.453 -25.078 1 96.94 302 GLN B CA 1
ATOM 5092 C C . GLN B 1 302 ? -1.17 -16.781 -25.375 1 96.94 302 GLN B C 1
ATOM 5094 O O . GLN B 1 302 ? -0.147 -17.469 -25.484 1 96.94 302 GLN B O 1
ATOM 5099 N N . LEU B 1 303 ? -1.193 -15.461 -25.469 1 97 303 LEU B N 1
ATOM 5100 C CA . LEU B 1 303 ? 0.04 -14.734 -25.75 1 97 303 LEU B CA 1
ATOM 5101 C C . LEU B 1 303 ? 1.059 -14.938 -24.625 1 97 303 LEU B C 1
ATOM 5103 O O . LEU B 1 303 ? 2.254 -15.078 -24.891 1 97 303 LEU B O 1
ATOM 5107 N N . THR B 1 304 ? 0.596 -14.961 -23.406 1 97.25 304 THR B N 1
ATOM 5108 C CA . THR B 1 304 ? 1.474 -15.195 -22.266 1 97.25 304 THR B CA 1
ATOM 5109 C C . THR B 1 304 ? 2.102 -16.578 -22.359 1 97.25 304 THR B C 1
ATOM 5111 O O . THR B 1 304 ? 3.32 -16.719 -22.219 1 97.25 304 THR B O 1
ATOM 5114 N N . VAL B 1 305 ? 1.313 -17.562 -22.641 1 96.75 305 VAL B N 1
ATOM 5115 C CA . VAL B 1 305 ? 1.766 -18.938 -22.719 1 96.75 305 VAL B CA 1
ATOM 5116 C C . VAL B 1 305 ? 2.709 -19.125 -23.906 1 96.75 305 VAL B C 1
ATOM 5118 O O . VAL B 1 305 ? 3.701 -19.844 -23.812 1 96.75 305 VAL B O 1
ATOM 5121 N N . ASP B 1 306 ? 2.414 -18.406 -24.984 1 97.88 306 ASP B N 1
ATOM 5122 C CA . ASP B 1 306 ? 3.281 -18.469 -26.156 1 97.88 306 ASP B CA 1
ATOM 5123 C C . ASP B 1 306 ? 4.672 -17.922 -25.844 1 97.88 306 ASP B C 1
ATOM 5125 O O . ASP B 1 306 ? 5.68 -18.547 -26.172 1 97.88 306 ASP B O 1
ATOM 5129 N N . GLN B 1 307 ? 4.684 -16.844 -25.188 1 98.06 307 GLN B N 1
ATOM 5130 C CA . GLN B 1 307 ? 5.957 -16.219 -24.859 1 98.06 307 GLN B CA 1
ATOM 5131 C C . GLN B 1 307 ? 6.777 -17.094 -23.906 1 98.06 307 GLN B C 1
ATOM 5133 O O . GLN B 1 307 ? 7.969 -17.297 -24.125 1 98.06 307 GLN B O 1
ATOM 5138 N N . LEU B 1 308 ? 6.164 -17.609 -22.953 1 98.31 308 LEU B N 1
ATOM 5139 C CA . LEU B 1 308 ? 6.859 -18.438 -21.969 1 98.31 308 LEU B CA 1
ATOM 5140 C C . LEU B 1 308 ? 7.32 -19.75 -22.594 1 98.31 308 LEU B C 1
ATOM 5142 O O . LEU B 1 308 ? 8.438 -20.203 -22.344 1 98.31 308 LEU B O 1
ATOM 5146 N N . SER B 1 309 ? 6.426 -20.344 -23.406 1 98.12 309 SER B N 1
ATOM 5147 C CA . SER B 1 309 ? 6.809 -21.594 -24.062 1 98.12 309 SER B CA 1
ATOM 5148 C C . SER B 1 309 ? 7.961 -21.375 -25.031 1 98.12 309 SER B C 1
ATOM 5150 O O . SER B 1 309 ? 8.828 -22.25 -25.172 1 98.12 309 SER B O 1
ATOM 5152 N N . LYS B 1 310 ? 7.93 -20.234 -25.656 1 98.5 310 LYS B N 1
ATOM 5153 C CA . LYS B 1 310 ? 9.047 -19.891 -26.547 1 98.5 310 LYS B CA 1
ATOM 5154 C C . LYS B 1 310 ? 10.352 -19.781 -25.75 1 98.5 310 LYS B C 1
ATOM 5156 O O . LYS B 1 310 ? 11.375 -20.328 -26.172 1 98.5 310 LYS B O 1
ATOM 5161 N N . TRP B 1 311 ? 10.352 -19.109 -24.625 1 98.62 311 TRP B N 1
ATOM 5162 C CA . TRP B 1 311 ? 11.547 -18.938 -23.812 1 98.62 311 TRP B CA 1
ATOM 5163 C C . TRP B 1 311 ? 12.047 -20.281 -23.281 1 98.62 311 TRP B C 1
ATOM 5165 O O . TRP B 1 311 ? 13.258 -20.516 -23.219 1 98.62 311 TRP B O 1
ATOM 5175 N N . PHE B 1 312 ? 11.133 -21.156 -22.938 1 98.31 312 PHE B N 1
ATOM 5176 C CA . PHE B 1 312 ? 11.523 -22.5 -22.531 1 98.31 312 PHE B CA 1
ATOM 5177 C C . PHE B 1 312 ? 12.156 -23.25 -23.703 1 98.31 312 PHE B C 1
ATOM 5179 O O . PHE B 1 312 ? 13.195 -23.891 -23.547 1 98.31 312 PHE B O 1
ATOM 5186 N N . CYS B 1 313 ? 11.523 -23.141 -24.828 1 98.19 313 CYS B N 1
ATOM 5187 C CA . CYS B 1 313 ? 11.961 -23.844 -26.031 1 98.19 313 CYS B CA 1
ATOM 5188 C C . CYS B 1 313 ? 13.359 -23.406 -26.438 1 98.19 313 CYS B C 1
ATOM 5190 O O . CYS B 1 313 ? 14.172 -24.234 -26.859 1 98.19 313 CYS B O 1
ATOM 5192 N N . GLU B 1 314 ? 13.633 -22.141 -26.25 1 98.19 314 GLU B N 1
ATOM 5193 C CA . GLU B 1 314 ? 14.914 -21.578 -26.656 1 98.19 314 GLU B CA 1
ATOM 5194 C C . GLU B 1 314 ? 15.93 -21.625 -25.531 1 98.19 314 GLU B C 1
ATOM 5196 O O . GLU B 1 314 ? 17.016 -21.047 -25.625 1 98.19 314 GLU B O 1
ATOM 5201 N N . ASP B 1 315 ? 15.57 -22.203 -24.469 1 97.12 315 ASP B N 1
ATOM 5202 C CA . ASP B 1 315 ? 16.422 -22.406 -23.297 1 97.12 315 ASP B CA 1
ATOM 5203 C C . ASP B 1 315 ? 16.844 -21.062 -22.688 1 97.12 315 ASP B C 1
ATOM 5205 O O . ASP B 1 315 ? 17.953 -20.922 -22.188 1 97.12 315 ASP B O 1
ATOM 5209 N N . LEU B 1 316 ? 15.969 -20.109 -22.859 1 97.94 316 LEU B N 1
ATOM 5210 C CA . LEU B 1 316 ? 16.203 -18.828 -22.219 1 97.94 316 LEU B CA 1
ATOM 5211 C C . LEU B 1 316 ? 15.781 -18.875 -20.75 1 97.94 316 LEU B C 1
ATOM 5213 O O . LEU B 1 316 ? 16.297 -18.109 -19.938 1 97.94 316 LEU B O 1
ATOM 5217 N N . ILE B 1 317 ? 14.812 -19.719 -20.469 1 97.94 317 ILE B N 1
ATOM 5218 C CA . ILE B 1 317 ? 14.492 -20.016 -19.078 1 97.94 317 ILE B CA 1
ATOM 5219 C C . ILE B 1 317 ? 14.477 -21.531 -18.859 1 97.94 317 ILE B C 1
ATOM 5221 O O . ILE B 1 317 ? 14.203 -22.297 -19.781 1 97.94 317 ILE B O 1
ATOM 5225 N N . LYS B 1 318 ? 14.852 -21.844 -17.672 1 96.75 318 LYS B N 1
ATOM 5226 C CA . LYS B 1 318 ? 14.828 -23.234 -17.203 1 96.75 318 LYS B CA 1
ATOM 5227 C C . LYS B 1 318 ? 13.797 -23.422 -16.094 1 96.75 318 LYS B C 1
ATOM 5229 O O . LYS B 1 318 ? 13.523 -22.484 -15.328 1 96.75 318 LYS B O 1
ATOM 5234 N N . PRO B 1 319 ? 13.242 -24.594 -16.062 1 96.38 319 PRO B N 1
ATOM 5235 C CA . PRO B 1 319 ? 12.273 -24.812 -14.984 1 96.38 319 PRO B CA 1
ATOM 5236 C C . PRO B 1 319 ? 12.906 -24.75 -13.602 1 96.38 319 PRO B C 1
ATOM 5238 O O . PRO B 1 319 ? 14.062 -25.141 -13.422 1 96.38 319 PRO B O 1
ATOM 5241 N N . SER B 1 320 ? 12.164 -24.234 -12.664 1 96 320 SER B N 1
ATOM 5242 C CA . SER B 1 320 ? 12.57 -24.406 -11.273 1 96 320 SER B CA 1
ATOM 5243 C C . SER B 1 320 ? 12.719 -25.891 -10.914 1 96 320 SER B C 1
ATOM 5245 O O . SER B 1 320 ? 12.164 -26.75 -11.594 1 96 320 SER B O 1
ATOM 5247 N N . PRO B 1 321 ? 13.484 -26.156 -9.922 1 94.81 321 PRO B N 1
ATOM 5248 C CA . PRO B 1 321 ? 13.695 -27.562 -9.57 1 94.81 321 PRO B CA 1
ATOM 5249 C C . PRO B 1 321 ? 12.383 -28.297 -9.297 1 94.81 321 PRO B C 1
ATOM 5251 O O . PRO B 1 321 ? 11.5 -27.766 -8.617 1 94.81 321 PRO B O 1
ATOM 5254 N N . PHE B 1 322 ? 12.266 -29.438 -9.906 1 95.25 322 PHE B N 1
ATOM 5255 C CA . PHE B 1 322 ? 11.086 -30.281 -9.688 1 95.25 322 PHE B CA 1
ATOM 5256 C C . PHE B 1 322 ? 11.461 -31.75 -9.695 1 95.25 322 PHE B C 1
ATOM 5258 O O . PHE B 1 322 ? 12.578 -32.125 -10.062 1 95.25 322 PHE B O 1
ATOM 5265 N N . GLU B 1 323 ? 10.578 -32.531 -9.086 1 95.19 323 GLU B N 1
ATOM 5266 C CA . GLU B 1 323 ? 10.688 -33.969 -9.094 1 95.19 323 GLU B CA 1
ATOM 5267 C C . GLU B 1 323 ? 9.461 -34.625 -9.734 1 95.19 323 GLU B C 1
ATOM 5269 O O . GLU B 1 323 ? 8.328 -34.219 -9.438 1 95.19 323 GLU B O 1
ATOM 5274 N N . GLU B 1 324 ? 9.75 -35.5 -10.711 1 97.38 324 GLU B N 1
ATOM 5275 C CA . GLU B 1 324 ? 8.656 -36.25 -11.336 1 97.38 324 GLU B CA 1
ATOM 5276 C C . GLU B 1 324 ? 8.266 -37.469 -10.492 1 97.38 324 GLU B C 1
ATOM 5278 O O . GLU B 1 324 ? 9.117 -38.281 -10.109 1 97.38 324 GLU B O 1
ATOM 5283 N N . ILE B 1 325 ? 7.047 -37.531 -10.148 1 97.75 325 ILE B N 1
ATOM 5284 C CA . ILE B 1 325 ? 6.508 -38.594 -9.32 1 97.75 325 ILE B CA 1
ATOM 5285 C C . ILE B 1 325 ? 5.363 -39.281 -10.062 1 97.75 325 ILE B C 1
ATOM 5287 O O . ILE B 1 325 ? 4.441 -38.625 -10.547 1 97.75 325 ILE B O 1
ATOM 5291 N N . PRO B 1 326 ? 5.398 -40.656 -10.125 1 97.75 326 PRO B N 1
ATOM 5292 C CA . PRO B 1 326 ? 4.281 -41.344 -10.766 1 97.75 326 PRO B CA 1
ATOM 5293 C C . PRO B 1 326 ? 2.934 -41 -10.141 1 97.75 326 PRO B C 1
ATOM 5295 O O . PRO B 1 326 ? 2.832 -40.906 -8.914 1 97.75 326 PRO B O 1
ATOM 5298 N N . PHE B 1 327 ? 1.987 -40.875 -10.969 1 97.44 327 PHE B N 1
ATOM 5299 C CA . PHE B 1 327 ? 0.649 -40.5 -10.523 1 97.44 327 PHE B CA 1
ATOM 5300 C C . PHE B 1 327 ? 0.154 -41.438 -9.438 1 97.44 327 PHE B C 1
ATOM 5302 O O . PHE B 1 327 ? -0.494 -41 -8.477 1 97.44 327 PHE B O 1
ATOM 5309 N N . LYS B 1 328 ? 0.51 -42.625 -9.523 1 95.06 328 LYS B N 1
ATOM 5310 C CA . LYS B 1 328 ? 0.076 -43.656 -8.562 1 95.06 328 LYS B CA 1
ATOM 5311 C C . LYS B 1 328 ? 0.679 -43.375 -7.18 1 95.06 328 LYS B C 1
ATOM 5313 O O . LYS B 1 328 ? 0.171 -43.875 -6.172 1 95.06 328 LYS B O 1
ATOM 5318 N N . GLU B 1 329 ? 1.763 -42.656 -7.125 1 96.94 329 GLU B N 1
ATOM 5319 C CA . GLU B 1 329 ? 2.42 -42.281 -5.867 1 96.94 329 GLU B CA 1
ATOM 5320 C C . GLU B 1 329 ? 2.035 -40.906 -5.41 1 96.94 329 GLU B C 1
ATOM 5322 O O . GLU B 1 329 ? 2.854 -40.188 -4.828 1 96.94 329 GLU B O 1
ATOM 5327 N N . TRP B 1 330 ? 0.823 -40.5 -5.691 1 96.75 330 TRP B N 1
ATOM 5328 C CA . TRP B 1 330 ? 0.369 -39.125 -5.438 1 96.75 330 TRP B CA 1
ATOM 5329 C C . TRP B 1 330 ? 0.442 -38.781 -3.949 1 96.75 330 TRP B C 1
ATOM 5331 O O . TRP B 1 330 ? 0.679 -37.656 -3.57 1 96.75 330 TRP B O 1
ATOM 5341 N N . ARG B 1 331 ? 0.293 -39.719 -3.08 1 96.62 331 ARG B N 1
ATOM 5342 C CA . ARG B 1 331 ? 0.359 -39.469 -1.645 1 96.62 331 ARG B CA 1
ATOM 5343 C C . ARG B 1 331 ? 1.758 -39 -1.231 1 96.62 331 ARG B C 1
ATOM 5345 O O . ARG B 1 331 ? 1.91 -38.125 -0.393 1 96.62 331 ARG B O 1
ATOM 5352 N N . LYS B 1 332 ? 2.686 -39.719 -1.797 1 95.62 332 LYS B N 1
ATOM 5353 C CA . LYS B 1 332 ? 4.066 -39.312 -1.569 1 95.62 332 LYS B CA 1
ATOM 5354 C C . LYS B 1 332 ? 4.297 -37.875 -2.051 1 95.62 332 LYS B C 1
ATOM 5356 O O . LYS B 1 332 ? 4.887 -37.062 -1.337 1 95.62 332 LYS B O 1
ATOM 5361 N N . ALA B 1 333 ? 3.822 -37.594 -3.254 1 96.06 333 ALA B N 1
ATOM 5362 C CA . ALA B 1 333 ? 3.965 -36.281 -3.838 1 96.06 333 ALA B CA 1
ATOM 5363 C C . ALA B 1 333 ? 3.287 -35.219 -2.971 1 96.06 333 ALA B C 1
ATOM 5365 O O . ALA B 1 333 ? 3.836 -34.125 -2.756 1 96.06 333 ALA B O 1
ATOM 5366 N N . LEU B 1 334 ? 2.137 -35.562 -2.518 1 95.5 334 LEU B N 1
ATOM 5367 C CA . LEU B 1 334 ? 1.381 -34.688 -1.651 1 95.5 334 LEU B CA 1
ATOM 5368 C C . LEU B 1 334 ? 2.154 -34.375 -0.371 1 95.5 334 LEU B C 1
ATOM 5370 O O . LEU B 1 334 ? 2.281 -33.219 0.025 1 95.5 334 LEU B O 1
ATOM 5374 N N . HIS B 1 335 ? 2.689 -35.344 0.268 1 92.62 335 HIS B N 1
ATOM 5375 C CA . HIS B 1 335 ? 3.445 -35.188 1.506 1 92.62 335 HIS B CA 1
ATOM 5376 C C . HIS B 1 335 ? 4.66 -34.312 1.302 1 92.62 335 HIS B C 1
ATOM 5378 O O . HIS B 1 335 ? 4.961 -33.438 2.145 1 92.62 335 HIS B O 1
ATOM 5384 N N . MET B 1 336 ? 5.25 -34.469 0.19 1 90.44 336 MET B N 1
ATOM 5385 C CA . MET B 1 336 ? 6.438 -33.688 -0.139 1 90.44 336 MET B CA 1
ATOM 5386 C C . MET B 1 336 ? 6.074 -32.219 -0.381 1 90.44 336 MET B C 1
ATOM 5388 O O . MET B 1 336 ? 6.934 -31.344 -0.296 1 90.44 336 MET B O 1
ATOM 5392 N N . SER B 1 337 ? 4.824 -31.969 -0.704 1 91 337 SER B N 1
ATOM 5393 C CA . SER B 1 337 ? 4.418 -30.641 -1.14 1 91 337 SER B CA 1
ATOM 5394 C C . SER B 1 337 ? 3.799 -29.859 0.007 1 91 337 SER B C 1
ATOM 5396 O O . SER B 1 337 ? 3.52 -28.656 -0.134 1 91 337 SER B O 1
ATOM 5398 N N . LEU B 1 338 ? 3.574 -30.484 1.115 1 85 338 LEU B N 1
ATOM 5399 C CA . LEU B 1 338 ? 2.996 -29.797 2.266 1 85 338 LEU B CA 1
ATOM 5400 C C . LEU B 1 338 ? 4.027 -28.906 2.936 1 85 338 LEU B C 1
ATOM 5402 O O . LEU B 1 338 ? 5.215 -29.234 2.986 1 85 338 LEU B O 1
ATOM 5406 N N . PHE B 1 339 ? 3.559 -27.75 3.311 1 72.38 339 PHE B N 1
ATOM 5407 C CA . PHE B 1 339 ? 4.422 -26.75 3.918 1 72.38 339 PHE B CA 1
ATOM 5408 C C . PHE B 1 339 ? 5.035 -27.266 5.211 1 72.38 339 PHE B C 1
ATOM 5410 O O . PHE B 1 339 ? 4.367 -27.953 5.988 1 72.38 339 PHE B O 1
ATOM 5417 N N . SER B 1 340 ? 6.348 -27.047 5.309 1 69.31 340 SER B N 1
ATOM 5418 C CA . SER B 1 340 ? 7.078 -27.312 6.543 1 69.31 340 SER B CA 1
ATOM 5419 C C . SER B 1 340 ? 7.906 -26.109 6.977 1 69.31 340 SER B C 1
ATOM 5421 O O . SER B 1 340 ? 8.492 -25.422 6.141 1 69.31 340 SER B O 1
ATOM 5423 N N . ASP B 1 341 ? 7.809 -25.672 8.156 1 66.06 341 ASP B N 1
ATOM 5424 C CA . ASP B 1 341 ? 8.531 -24.516 8.68 1 66.06 341 ASP B CA 1
ATOM 5425 C C . ASP B 1 341 ? 9.984 -24.875 9 1 66.06 341 ASP B C 1
ATOM 5427 O O . ASP B 1 341 ? 10.719 -24.062 9.555 1 66.06 341 ASP B O 1
ATOM 5431 N N . SER B 1 342 ? 10.391 -25.953 8.617 1 67.56 342 SER B N 1
ATOM 5432 C CA . SER B 1 342 ? 11.758 -26.359 8.945 1 67.56 342 SER B CA 1
ATOM 5433 C C . SER B 1 342 ? 12.773 -25.625 8.086 1 67.56 342 SER B C 1
ATOM 5435 O O . SER B 1 342 ? 12.445 -25.141 6.992 1 67.56 342 SER B O 1
ATOM 5437 N N . VAL B 1 343 ? 13.961 -25.359 8.703 1 67.56 343 VAL B N 1
ATOM 5438 C CA . VAL B 1 343 ? 15.07 -24.766 7.965 1 67.56 343 VAL B CA 1
ATOM 5439 C C . VAL B 1 343 ? 15.359 -25.594 6.715 1 67.56 343 VAL B C 1
ATOM 5441 O O . VAL B 1 343 ? 15.602 -26.797 6.809 1 67.56 343 VAL B O 1
ATOM 5444 N N . PRO B 1 344 ? 15.25 -24.875 5.605 1 68.69 344 PRO B N 1
ATOM 5445 C CA . PRO B 1 344 ? 15.461 -25.656 4.387 1 68.69 344 PRO B CA 1
ATOM 5446 C C . PRO B 1 344 ? 16.922 -26.047 4.188 1 68.69 344 PRO B C 1
ATOM 5448 O O . PRO B 1 344 ? 17.828 -25.266 4.492 1 68.69 344 PRO B O 1
ATOM 5451 N N . THR B 1 345 ? 17.156 -27.188 3.857 1 70.25 345 THR B N 1
ATOM 5452 C CA . THR B 1 345 ? 18.5 -27.688 3.592 1 70.25 345 THR B CA 1
ATOM 5453 C C . THR B 1 345 ? 18.875 -27.469 2.131 1 70.25 345 THR B C 1
ATOM 5455 O O . THR B 1 345 ? 20.062 -27.312 1.81 1 70.25 345 THR B O 1
ATOM 5458 N N . SER B 1 346 ? 17.953 -27.547 1.31 1 78.69 346 SER B N 1
ATOM 5459 C CA . SER B 1 346 ? 18.156 -27.312 -0.117 1 78.69 346 SER B CA 1
ATOM 5460 C C . SER B 1 346 ? 16.938 -26.641 -0.743 1 78.69 346 SER B C 1
ATOM 5462 O O . SER B 1 346 ? 15.977 -26.328 -0.047 1 78.69 346 SER B O 1
ATOM 5464 N N . ILE B 1 347 ? 17.016 -26.312 -1.979 1 83.56 347 ILE B N 1
ATOM 5465 C CA . ILE B 1 347 ? 15.883 -25.719 -2.688 1 83.56 347 ILE B CA 1
ATOM 5466 C C . ILE B 1 347 ? 14.773 -26.766 -2.82 1 83.56 347 ILE B C 1
ATOM 5468 O O . ILE B 1 347 ? 15.023 -27.906 -3.215 1 83.56 347 ILE B O 1
ATOM 5472 N N . ARG B 1 348 ? 13.727 -26.359 -2.367 1 83.75 348 ARG B N 1
ATOM 5473 C CA . ARG B 1 348 ? 12.578 -27.25 -2.443 1 83.75 348 ARG B CA 1
ATOM 5474 C C . ARG B 1 348 ? 12.164 -27.484 -3.891 1 83.75 348 ARG B C 1
ATOM 5476 O O . ARG B 1 348 ? 12.07 -26.547 -4.676 1 83.75 348 ARG B O 1
ATOM 5483 N N . LYS B 1 349 ? 11.961 -28.797 -4.156 1 91.75 349 LYS B N 1
ATOM 5484 C CA . LYS B 1 349 ? 11.539 -29.188 -5.5 1 91.75 349 LYS B CA 1
ATOM 5485 C C . LYS B 1 349 ? 10.023 -29.281 -5.594 1 91.75 349 LYS B C 1
ATOM 5487 O O . LYS B 1 349 ? 9.375 -29.797 -4.68 1 91.75 349 LYS B O 1
ATOM 5492 N N . LYS B 1 350 ? 9.523 -28.812 -6.656 1 93.62 350 LYS B N 1
ATOM 5493 C CA . LYS B 1 350 ? 8.102 -29 -6.922 1 93.62 350 LYS B CA 1
ATOM 5494 C C . LYS B 1 350 ? 7.805 -30.438 -7.324 1 93.62 350 LYS B C 1
ATOM 5496 O O . LYS B 1 350 ? 8.602 -31.078 -8.016 1 93.62 350 LYS B O 1
ATOM 5501 N N . SER B 1 351 ? 6.672 -30.906 -6.871 1 96.06 351 SER B N 1
ATOM 5502 C CA . SER B 1 351 ? 6.246 -32.25 -7.266 1 96.06 351 SER B CA 1
ATOM 5503 C C . SER B 1 351 ? 5.414 -32.188 -8.547 1 96.06 351 SER B C 1
ATOM 5505 O O . SER B 1 351 ? 4.41 -31.484 -8.617 1 96.06 351 SER B O 1
ATOM 5507 N N . VAL B 1 352 ? 5.863 -32.938 -9.516 1 97.38 352 VAL B N 1
ATOM 5508 C CA . VAL B 1 352 ? 5.133 -33.094 -10.766 1 97.38 352 VAL B CA 1
ATOM 5509 C C . VAL B 1 352 ? 4.609 -34.531 -10.883 1 97.38 352 VAL B C 1
ATOM 5511 O O . VAL B 1 352 ? 5.391 -35.469 -10.977 1 97.38 352 VAL B O 1
ATOM 5514 N N . LEU B 1 353 ? 3.32 -34.656 -10.867 1 97.94 353 LEU B N 1
ATOM 5515 C CA . LEU B 1 353 ? 2.693 -35.969 -11.094 1 97.94 353 LEU B CA 1
ATOM 5516 C C . LEU B 1 353 ? 2.758 -36.344 -12.57 1 97.94 353 LEU B C 1
ATOM 5518 O O . LEU B 1 353 ? 2.314 -35.562 -13.438 1 97.94 353 LEU B O 1
ATOM 5522 N N . ILE B 1 354 ? 3.289 -37.438 -12.859 1 98 354 ILE B N 1
ATOM 5523 C CA . ILE B 1 354 ? 3.377 -37.938 -14.227 1 98 354 ILE B CA 1
ATOM 5524 C C . ILE B 1 354 ? 2.332 -39.031 -14.453 1 98 354 ILE B C 1
ATOM 5526 O O . ILE B 1 354 ? 2.34 -40.031 -13.766 1 98 354 ILE B O 1
ATOM 5530 N N . MET B 1 355 ? 1.522 -38.688 -15.508 1 94.19 355 MET B N 1
ATOM 5531 C CA . MET B 1 355 ? 0.48 -39.656 -15.828 1 94.19 355 MET B CA 1
ATOM 5532 C C . MET B 1 355 ? 0.988 -40.688 -16.812 1 94.19 355 MET B C 1
ATOM 5534 O O . MET B 1 355 ? 1.812 -40.375 -17.672 1 94.19 355 MET B O 1
ATOM 5538 N N . GLU B 1 356 ? 1.108 -42 -16.547 1 75.38 356 GLU B N 1
ATOM 5539 C CA . GLU B 1 356 ? 1.583 -43.094 -17.391 1 75.38 356 GLU B CA 1
ATOM 5540 C C . GLU B 1 356 ? 0.957 -43.031 -18.781 1 75.38 356 GLU B C 1
ATOM 5542 O O . GLU B 1 356 ? -0.176 -42.562 -18.938 1 75.38 356 GLU B O 1
#

Solvent-accessible surface area (backbone atoms only — not comparable to full-atom values): 37131 Å² total; per-residue (Å²): 139,82,77,79,74,81,72,78,52,69,64,65,49,54,58,52,32,73,67,38,67,25,42,32,36,28,32,69,56,65,35,58,60,88,73,37,52,38,81,45,74,40,66,42,70,91,73,52,48,49,16,30,36,24,42,28,40,20,20,38,60,49,69,66,40,54,32,35,41,43,58,73,38,90,74,68,69,69,72,65,35,48,40,30,54,33,22,18,24,29,29,74,41,70,22,85,65,46,75,98,68,54,71,67,42,40,33,29,67,64,53,75,62,63,28,36,39,30,37,54,48,76,42,50,51,88,46,45,38,74,55,84,47,82,57,54,55,67,57,54,15,45,44,77,53,39,49,42,44,23,52,50,64,63,64,71,78,52,93,77,51,73,67,39,44,33,37,32,44,50,30,68,38,58,37,32,42,35,35,32,22,51,32,42,75,64,38,34,38,37,39,33,26,36,79,73,33,89,39,73,65,44,31,47,51,52,36,51,52,47,40,71,48,47,34,67,40,62,34,33,63,69,57,38,70,77,45,45,89,82,49,73,64,17,54,37,30,40,33,35,33,32,16,66,66,40,30,59,50,57,74,44,41,25,75,58,8,35,37,38,30,59,40,45,74,67,74,37,44,23,50,33,66,49,61,50,24,26,79,31,36,23,34,38,35,28,42,39,63,70,64,53,53,73,73,45,53,70,68,58,52,44,51,54,52,46,52,52,36,43,33,45,51,68,63,66,41,75,80,59,62,62,42,83,35,54,48,91,46,44,66,60,42,49,62,66,58,52,89,69,91,63,82,52,71,62,77,71,53,39,36,28,33,32,39,128,139,82,77,78,75,79,71,77,50,68,68,59,50,54,59,52,33,73,67,40,68,26,41,32,36,27,32,69,54,65,35,59,60,86,74,38,54,38,82,44,75,42,66,42,71,89,73,52,48,48,15,30,35,25,41,28,40,19,20,39,61,50,70,66,41,55,32,36,43,43,58,72,36,92,74,67,67,68,70,67,34,49,41,30,55,34,21,18,24,32,28,73,43,70,23,86,65,44,74,97,69,52,72,66,40,39,34,30,69,65,54,76,63,64,27,37,40,31,36,55,48,75,43,51,52,87,48,44,36,75,55,86,46,81,58,55,55,68,58,54,14,46,44,79,54,39,49,42,44,24,52,49,64,63,65,68,78,53,93,77,51,72,68,38,49,33,37,32,44,50,29,67,39,57,37,31,42,35,36,32,24,52,32,41,76,64,38,35,38,37,40,32,26,35,78,74,32,90,39,72,65,44,32,47,51,52,34,50,53,46,40,72,47,48,33,67,39,63,32,34,63,70,56,38,70,75,45,45,89,81,48,75,62,16,54,37,30,40,33,35,34,31,15,68,67,40,30,59,50,56,74,42,39,27,75,58,7,34,38,36,28,60,40,43,74,66,73,37,45,22,51,32,65,51,62,48,24,26,81,33,35,23,35,39,36,30,42,37,64,70,63,54,53,72,74,46,52,69,67,58,52,43,51,51,52,45,52,52,37,42,32,44,52,68,63,65,41,74,80,59,61,61,42,84,35,52,47,90,46,44,66,60,43,50,62,68,58,52,90,69,92,61,83,50,69,62,76,70,52,41,34,28,33,32,39,129

Nearest PDB structures (foldseek):
  1zsy-assembly1_A  TM=9.436E-01  e=3.255E-40  Homo sapiens
  7ayc-assembly1_A-2  TM=9.418E-01  e=4.786E-37  Homo sapiens
  1qor-assembly1_B  TM=8.355E-01  e=1.077E-21  Escherichia coli
  1yb5-assembly1_A  TM=8.522E-01  e=2.759E-21  Homo sapiens
  2oby-assembly1_A  TM=7.748E-01  e=1.420E-19  Homo sapiens

Radius of gyration: 32.88 Å; Cα contacts (8 Å, |Δi|>4): 1568; chains: 2; bounding box: 52×113×86 Å

pLDDT: mean 91.92, std 13.15, range [26.64, 98.88]

InterPro domains:
  IPR011032 GroES-like superfamily [SSF50129] (22-181)
  IPR013149 Alcohol dehydrogenase-like, C-terminal [PF00107] (174-291)
  IPR013154 Alcohol dehydrogenase-like, N-terminal [PF08240] (49-130)
  IPR020843 Enoylreductase domain [SM00829] (31-353)
  IPR036291 NAD(P)-binding domain superfamily [SSF51735] (136-313)
  IPR051034 Mitochondrial Enoyl-ACP Reductase [PTHR43981] (21-338)

Sequence (712 aa):
MLRSSFLCNSKKWNLLHRLVHSEAITYTEHGDPEQVLRFSSTPVHPFANDEILVKVCAALINPLDIDTIQGNYPIKPKLPAVAGNEGAGKIIACGKNVDGFSIGDTVIPLGLASGTWQTYWCGKADSFLKIKYPISMSCAATLAINPSTALHLLNNFVELQKGDILIQNGATSAVGIYVIQIAKILGYNTVNLFRERGTPEATEETRNLLRSYGGTWCLTESEYMERAKEMGPFKLALNCLGGKPASILVKNLSNSGTMVTYGGMTRNPMPLPVGPFIFKDISLRGFWLSSFNLRQSPSKRQLTVDQLSKWFCEDLIKPSPFEEIPFKEWRKALHMSLFSDSVPTSIRKKSVLIMEMLRSSFLCNSKKWNLLHRLVHSEAITYTEHGDPEQVLRFSSTPVHPFANDEILVKVCAALINPLDIDTIQGNYPIKPKLPAVAGNEGAGKIIACGKNVDGFSIGDTVIPLGLASGTWQTYWCGKADSFLKIKYPISMSCAATLAINPSTALHLLNNFVELQKGDILIQNGATSAVGIYVIQIAKILGYNTVNLFRERGTPEATEETRNLLRSYGGTWCLTESEYMERAKEMGPFKLALNCLGGKPASILVKNLSNSGTMVTYGGMTRNPMPLPVGPFIFKDISLRGFWLSSFNLRQSPSKRQLTVDQLSKWFCEDLIKPSPFEEIPFKEWRKALHMSLFSDSVPTSIRKKSVLIME

Secondary structure (DSSP, 8-state):
---------HHHHHHHHTT-EEEEEEESS-S-HHHH-EEEEEEPPPPPTTEEEEEEEEEEE-HHHHHHHHT-SSS-PPSSEE--SEEEEEEEEE-TT--S--TT-EEEESSSS---SBSEEEEEGGGEEE--S---HHHHTTSTTHHHHHHHHHHSSS---TT-EEEES-TTSHHHHHHHHHHHHHT-EEEEEE---SSHHHHHHHHHHHHHTT-SEEEEHHHHHHHGGGS--EEEEEESS-HHHHHHHHHTEEEEEEEEE---TT---EEE-SHHHHHH--EEEE--HHHHHHTS-HHHHHHHHHHHHHHHHTTSS-PPPEEEEEGGGHHHHHHHHS---SPPSSPPPEEEEE--/---------HHHHHHHHTT-EEEEEEESS-S-HHHH-EEEEEEPPPPPTTEEEEEEEEEEE-HHHHHHHHT-SSS-PPSSEE--S-EEEEEEEE-TT--S--TT-EEEESSSS---SBSEEEEEGGGEEE--S---HHHHTTSTTHHHHHHHHHHSSS---TT-EEEES-TTSHHHHHHHHHHHHHT-EEEEEE---SSHHHHHHHHHHHHHTT-SEEEEHHHHHHHGGGS--EEEEEESS-HHHHHHHHHTEEEEEEEEE---TT---EEE-SHHHHHH--EEEE--HHHHHHTS-HHHHHHHHHHHHHHHHTTSS-PPPEEEEEGGGHHHHHHHHS---SPPSSPPPEEEEEP-